Protein AF-0000000067925556 (afdb_homodimer)

pLDDT: mean 86.9, std 12.77, range [37.44, 98.62]

Solvent-accessible surface area (backbone atoms only — not comparable to full-atom values): 37252 Å² total; per-residue (Å²): 135,81,82,74,77,77,74,78,72,74,74,75,78,67,51,72,64,54,45,43,43,53,72,48,48,64,42,74,65,46,30,48,51,49,49,49,51,47,48,50,48,49,49,51,52,47,54,48,46,37,29,65,56,74,40,31,36,64,72,54,87,65,42,57,66,48,34,65,71,40,88,19,36,38,46,26,53,49,74,74,32,47,59,37,25,42,35,31,64,41,57,77,92,52,43,65,35,45,51,50,26,46,50,36,50,52,50,37,54,53,50,66,71,37,75,91,34,71,41,73,67,50,43,50,46,43,53,50,49,30,51,50,50,28,47,48,45,51,34,32,67,45,96,94,34,72,67,39,62,75,86,35,48,8,0,45,42,37,39,49,49,49,35,51,52,19,50,64,56,8,48,60,49,7,53,51,49,26,51,40,38,64,39,88,48,62,68,52,14,50,50,42,45,48,50,36,50,54,54,73,26,44,36,64,66,59,45,34,47,39,33,50,62,50,42,46,75,75,36,57,77,90,66,38,68,55,54,67,58,33,30,34,50,34,47,10,50,51,50,12,39,55,45,11,52,44,45,42,53,11,43,70,69,49,65,64,63,58,59,50,50,41,47,74,72,64,50,49,69,67,52,42,40,66,69,50,46,46,56,52,8,50,61,65,20,40,37,63,48,43,48,50,51,44,50,46,52,41,54,48,63,59,46,45,80,77,67,43,43,25,38,68,47,17,39,48,55,50,18,66,68,62,79,36,49,86,41,47,63,51,48,51,49,52,52,46,49,56,39,31,54,56,32,46,54,48,48,50,50,22,52,50,49,45,53,55,54,55,56,66,76,100,136,82,82,73,76,76,75,78,71,73,75,76,77,66,50,73,64,52,45,43,43,52,69,48,47,64,40,74,66,48,31,49,51,48,49,50,51,45,50,50,48,51,50,50,51,46,53,49,44,37,29,66,56,71,40,30,36,65,67,54,87,61,42,56,67,49,33,66,69,40,89,20,36,38,46,24,54,51,74,74,31,46,58,36,25,42,36,32,64,41,56,76,92,52,41,66,36,43,52,51,25,44,49,37,51,51,50,38,53,54,51,66,70,36,74,92,34,71,42,73,67,50,41,49,48,43,53,50,50,30,50,49,50,28,48,47,46,52,33,32,68,44,96,95,34,71,68,41,61,75,87,35,49,9,0,42,42,37,37,50,47,50,35,51,52,19,50,63,56,8,48,60,49,7,53,53,49,26,52,40,40,64,38,88,48,60,68,51,14,50,52,43,45,50,52,36,50,54,54,72,26,45,37,65,67,60,44,34,45,38,34,49,63,49,40,46,76,74,35,58,76,89,66,37,69,56,54,66,60,33,29,35,48,34,47,10,51,51,49,12,40,57,45,11,53,44,42,41,53,12,43,70,70,50,63,63,63,59,60,51,51,40,46,73,72,66,49,49,69,67,52,42,39,66,68,50,46,47,57,52,8,49,61,64,20,39,37,62,49,43,49,50,51,45,51,47,52,41,55,48,64,59,46,44,79,79,68,44,43,24,38,68,47,16,39,49,53,52,18,63,68,60,79,38,50,85,43,45,64,50,48,52,50,52,53,45,48,55,39,31,54,56,34,47,53,49,48,52,49,22,51,51,49,44,53,55,55,54,56,67,76,100

Organism: Mesorhizobium plurifarium (NCBI:txid69974)

InterPro domains:
  IPR000515 ABC transporter type 1, transmembrane domain MetI-like [PF00528] (170-358)
  IPR000515 ABC transporter type 1, transmembrane domain MetI-like [PS50928] (156-347)
  IPR000515 ABC transporter type 1, transmembrane domain MetI-like [cd06261] (156-347)
  IPR010065 Amino acid ABC transporter, permease protein, 3-TM domain [TIGR01726] (153-249)
  IPR035906 MetI-like superfamily [G3DSA:1.10.3720.10] (145-360)
  IPR035906 MetI-like superfamily [SSF161098] (152-343)
  IPR043429 ABC transporter membrane protein permease protein ArtM/GltK/GlnP/TcyL/YhdX-like [PTHR30614] (109-361)

Radius of gyration: 29.19 Å; Cα contacts (8 Å, |Δi|>4): 882; chains: 2; bounding box: 75×108×86 Å

Foldseek 3Di:
DDPPPPPPPPPPPPDPVVV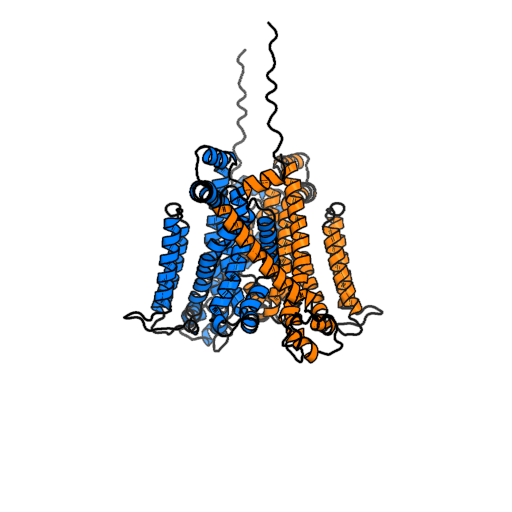CCCVQVVDVVSVVVSVVVVVVVVVVVVVQCCQAPVQQDQDPPPPLVVRVPTPHADNNLCVVQVQCLAWNQQDPVLVVLLVVLLVLLVVLVVVCLDPVQLDPVSNLCSLVVSLVSSCCSRQPPDPPGDGDDCQRGAHASLLSNLLSLLCNLQVVLLQVLLVQLVDPDCVSNVVSVVLLVVLQVDDLLVLLCCQQPVVCVVDDVVPNPDSSVSSSVSSSNSLSSVSNVLLNVLLVVADPVQLVVCVVVPDDPCCSVVPPRNSSSCLSSVLVNLLSSLVSSVCSVSCVVSPGRYNVNSLCVSQVDDSNVVNSVSSVVVVVVVSCVVNVVSNVSSVVSVVVVVVVVD/DDPPPPPPPPPPPPDPVVCCCCVQVVDVVSVVVSVVVVVVVVVVVVVQCCQAPVQQDQDCPPHLVVRVPTPHADNNLCVVQVQCLAWNQQDPVLVVLLVVLLVLLVVLVVVCLDPVQLDPVSNLCSLVVSLVSSCCSRQPPDPPGDGDDCQRGAHASLLSNLLSLLCNLQVVLLQVLLVQLVDPDCVSNVVSVVLLVVLQVDDLLVLLCCQQPVVCVVDDVVPNPDSSVSSSVSSSNSLSSVSNVLLNVLLVVADPVQLVVCVVVPDDPCCSVVPPRNSSSCLSSVLVNLVSSLVSSVCSVSCVVSPGRYNVNSLCVSQVPDSNVVNSVSSVVVVVVVSCVVNVVSNVSSVVSVVVVVVVVD

Nearest PDB structures (foldseek):
  4ymw-assembly1_C  TM=8.449E-01  e=1.022E-08  Caldanaerobacter subterraneus subsp. tengcongensis MB4
  3tuz-assembly2_F  TM=7.119E-01  e=5.806E-05  Escherichia coli K-12
  3tui-assembly2_E  TM=6.980E-01  e=5.093E-04  Escherichia coli K-12
  3dhw-assembly1_B  TM=6.804E-01  e=2.823E-03  Escherichia coli K-12
  4jbw-assembly2_I  TM=5.675E-01  e=6.785E-03  Escherichia coli K-12

Sequence (724 aa):
MTEMEMVVVAPPAPSRLEDLKRRFFATPLQALLSLISLTIMAFIVWKLLDWAVFSAVFTTTGGPEACQAAAGACWSVIAARWRIILFGLYPFEEQWRSALACVSVVVMTVLSCIPAFWTGRRIALIWGAGTGLYYVLMKGGVPGLPYVGEEAWGGLALTLFIFVTTCLIGFPLAICLALLRRSDLPWISRTTGLIIDGVRSLPLISILFTFAVVLPFALPQWLQGDKLYRVILGSALFFSAYQAEIVRGGMQGVPAGQEEAAMALGMSYWQRIGRIVLPQAMRNALPATINQFVISFKETSLVVIVGFFEILASGNAAYGTGEWRFAYVEVYAFIAFIYFIFVFSLSRYGAYLERRMAVGERMTEMEMVVVAPPAPSRLEDLKRRFFATPLQALLSLISLTIMAFIVWKLLDWAVFSAVFTTTGGPEACQAAAGACWSVIAARWRIILFGLYPFEEQWRSALACVSVVVMTVLSCIPAFWTGRRIALIWGAGTGLYYVLMKGGVPGLPYVGEEAWGGLALTLFIFVTTCLIGFPLAICLALLRRSDLPWISRTTGLIIDGVRSLPLISILFTFAVVLPFALPQWLQGDKLYRVILGSALFFSAYQAEIVRGGMQGVPAGQEEAAMALGMSYWQRIGRIVLPQAMRNALPATINQFVISFKETSLVVIVGFFEILASGNAAYGTGEWRFAYVEVYAFIAFIYFIFVFSLSRYGAYLERRMAVGER

Structure (mmCIF, N/CA/C/O backbone):
data_AF-0000000067925556-model_v1
#
loop_
_entity.id
_entity.type
_entity.pdbx_description
1 polymer 'Amino-acid transporter subunit membrane component of ABC superfamily'
#
loop_
_atom_site.group_PDB
_atom_site.id
_atom_site.type_symbol
_atom_site.label_atom_id
_atom_site.label_alt_id
_atom_site.label_comp_id
_atom_site.label_asym_id
_atom_site.label_entity_id
_atom_site.label_seq_id
_atom_site.pdbx_PDB_ins_code
_atom_site.Cartn_x
_atom_site.Cartn_y
_atom_site.Cartn_z
_atom_site.occupancy
_atom_site.B_iso_or_equiv
_atom_site.auth_seq_id
_atom_site.auth_comp_id
_atom_site.auth_asym_id
_atom_site.auth_atom_id
_atom_site.pdbx_PDB_model_num
ATOM 1 N N . MET A 1 1 ? 14.367 72.375 11.906 1 37.47 1 MET A N 1
ATOM 2 C CA . MET A 1 1 ? 15.086 71.125 12.047 1 37.47 1 MET A CA 1
ATOM 3 C C . MET A 1 1 ? 14.367 70 11.297 1 37.47 1 MET A C 1
ATOM 5 O O . MET A 1 1 ? 13.258 69.625 11.664 1 37.47 1 MET A O 1
ATOM 9 N N . THR A 1 2 ? 14.633 69.812 9.961 1 42.84 2 THR A N 1
ATOM 10 C CA . THR A 1 2 ? 14.117 68.938 8.914 1 42.84 2 THR A CA 1
ATOM 11 C C . THR A 1 2 ? 14.43 67.5 9.211 1 42.84 2 THR A C 1
ATOM 13 O O . THR A 1 2 ? 15.594 67.125 9.383 1 42.84 2 THR A O 1
ATOM 16 N N . GLU A 1 3 ? 13.586 66.75 9.836 1 44.44 3 GLU A N 1
ATOM 17 C CA . GLU A 1 3 ? 13.617 65.312 10.016 1 44.44 3 GLU A CA 1
ATOM 18 C C . GLU A 1 3 ? 13.906 64.562 8.695 1 44.44 3 GLU A C 1
ATOM 20 O O . GLU A 1 3 ? 13.07 64.562 7.789 1 44.44 3 GLU A O 1
ATOM 25 N N . MET A 1 4 ? 15.211 64.5 8.211 1 43.56 4 MET A N 1
ATOM 26 C CA . MET A 1 4 ? 15.633 63.656 7.105 1 43.56 4 MET A CA 1
ATOM 27 C C . MET A 1 4 ? 15.188 62.219 7.332 1 43.56 4 MET A C 1
ATOM 29 O O . MET A 1 4 ? 15.641 61.562 8.273 1 43.56 4 MET A O 1
ATOM 33 N N . GLU A 1 5 ? 14.062 61.844 6.891 1 47.81 5 GLU A N 1
ATOM 34 C CA . GLU A 1 5 ? 13.641 60.438 6.77 1 47.81 5 GLU A CA 1
ATOM 35 C C . GLU A 1 5 ? 14.703 59.625 6.07 1 47.81 5 GLU A C 1
ATOM 37 O O . GLU A 1 5 ? 15.008 59.844 4.895 1 47.81 5 GLU A O 1
ATOM 42 N N . MET A 1 6 ? 15.766 59.156 6.75 1 47.03 6 MET A N 1
ATOM 43 C CA . MET A 1 6 ? 16.688 58.188 6.203 1 47.03 6 MET A CA 1
ATOM 44 C C . MET A 1 6 ? 15.914 57.031 5.566 1 47.03 6 MET A C 1
ATOM 46 O O . MET A 1 6 ? 15.305 56.219 6.27 1 47.03 6 MET A O 1
ATOM 50 N N . VAL A 1 7 ? 15.469 57.125 4.348 1 49.22 7 VAL A N 1
ATOM 51 C CA . VAL A 1 7 ? 14.984 56.031 3.543 1 49.22 7 VAL A CA 1
ATOM 52 C C . VAL A 1 7 ? 16.047 54.906 3.496 1 49.22 7 VAL A C 1
ATOM 54 O O . VAL A 1 7 ? 17.109 55.094 2.895 1 49.22 7 VAL A O 1
ATOM 57 N N . VAL A 1 8 ? 16.266 54.125 4.465 1 52.88 8 VAL A N 1
ATOM 58 C CA . VAL A 1 8 ? 17.062 52.875 4.348 1 52.88 8 VAL A CA 1
ATOM 59 C C . VAL A 1 8 ? 16.656 52.125 3.082 1 52.88 8 VAL A C 1
ATOM 61 O O . VAL A 1 8 ? 15.539 51.594 2.996 1 52.88 8 VAL A O 1
ATOM 64 N N . VAL A 1 9 ? 17.141 52.469 1.904 1 46.16 9 VAL A N 1
ATOM 65 C CA . VAL A 1 9 ? 16.969 51.688 0.679 1 46.16 9 VAL A CA 1
ATOM 66 C C . VAL A 1 9 ? 17.453 50.25 0.903 1 46.16 9 VAL A C 1
ATOM 68 O O . VAL A 1 9 ? 18.609 50.031 1.238 1 46.16 9 VAL A O 1
ATOM 71 N N . ALA A 1 10 ? 16.578 49.312 1.178 1 54.91 10 ALA A N 1
ATOM 72 C CA . ALA A 1 10 ? 16.922 47.906 1.207 1 54.91 10 ALA A CA 1
ATOM 73 C C . ALA A 1 10 ? 17.828 47.531 0.037 1 54.91 10 ALA A C 1
ATOM 75 O O . ALA A 1 10 ? 17.609 47.969 -1.095 1 54.91 10 ALA A O 1
ATOM 76 N N . PRO A 1 11 ? 19.156 47.156 0.234 1 54.25 11 PRO A N 1
ATOM 77 C CA . PRO A 1 11 ? 20.016 46.812 -0.9 1 54.25 11 PRO A CA 1
ATOM 78 C C . PRO A 1 11 ? 19.281 46 -1.966 1 54.25 11 PRO A C 1
ATOM 80 O O . PRO A 1 11 ? 18.297 45.312 -1.659 1 54.25 11 PRO A O 1
ATOM 83 N N . PRO A 1 12 ? 19.391 46.281 -3.283 1 51.44 12 PRO A N 1
ATOM 84 C CA . PRO A 1 12 ? 18.703 45.562 -4.359 1 51.44 12 PRO A CA 1
ATOM 85 C C . PRO A 1 12 ? 18.766 44.031 -4.195 1 51.44 12 PRO A C 1
ATOM 87 O O . PRO A 1 12 ? 19.703 43.531 -3.59 1 51.44 12 PRO A O 1
ATOM 90 N N . ALA A 1 13 ? 17.625 43.406 -4.215 1 56.78 13 ALA A N 1
ATOM 91 C CA . ALA A 1 13 ? 17.547 41.938 -4.203 1 56.78 13 ALA A CA 1
ATOM 92 C C . ALA A 1 13 ? 18.688 41.344 -5.016 1 56.78 13 ALA A C 1
ATOM 94 O O . ALA A 1 13 ? 18.922 41.719 -6.16 1 56.78 13 ALA A O 1
ATOM 95 N N . PRO A 1 14 ? 19.734 40.844 -4.441 1 55.31 14 PRO A N 1
ATOM 96 C CA . PRO A 1 14 ? 20.797 40.281 -5.27 1 55.31 14 PRO A CA 1
ATOM 97 C C . PRO A 1 14 ? 20.25 39.5 -6.477 1 55.31 14 PRO A C 1
ATOM 99 O O . PRO A 1 14 ? 19.125 39 -6.445 1 55.31 14 PRO A O 1
ATOM 102 N N . SER A 1 15 ? 20.812 39.75 -7.691 1 52.75 15 SER A N 1
ATOM 103 C CA . SER A 1 15 ? 20.438 39.062 -8.93 1 52.75 15 SER A CA 1
ATOM 104 C C . SER A 1 15 ? 20.359 37.562 -8.719 1 52.75 15 SER A C 1
ATOM 106 O O . SER A 1 15 ? 21.016 37 -7.824 1 52.75 15 SER A O 1
ATOM 108 N N . ARG A 1 16 ? 19.328 36.906 -9.328 1 55.12 16 ARG A N 1
ATOM 109 C CA . ARG A 1 16 ? 19.156 35.469 -9.25 1 55.12 16 ARG A CA 1
ATOM 110 C C . ARG A 1 16 ? 20.5 34.75 -9.266 1 55.12 16 ARG A C 1
ATOM 112 O O . ARG A 1 16 ? 20.703 33.781 -8.539 1 55.12 16 ARG A O 1
ATOM 119 N N . LEU A 1 17 ? 21.375 35.281 -10.227 1 52.88 17 LEU A N 1
ATOM 120 C CA . LEU A 1 17 ? 22.688 34.688 -10.375 1 52.88 17 LEU A CA 1
ATOM 121 C C . LEU A 1 17 ? 23.547 34.938 -9.141 1 52.88 17 LEU A C 1
ATOM 123 O O . LEU A 1 17 ? 24.266 34.031 -8.695 1 52.88 17 LEU A O 1
ATOM 127 N N . GLU A 1 18 ? 23.547 36.125 -8.664 1 55.31 18 GLU A N 1
ATOM 128 C CA . GLU A 1 18 ? 24.328 36.406 -7.465 1 55.31 18 GLU A CA 1
ATOM 129 C C . GLU A 1 18 ? 23.812 35.625 -6.262 1 55.31 18 GLU A C 1
ATOM 131 O O . GLU A 1 18 ? 24.594 35.188 -5.426 1 55.31 18 GLU A O 1
ATOM 136 N N . ASP A 1 19 ? 22.578 35.5 -6.223 1 55.81 19 ASP A N 1
ATOM 137 C CA . ASP A 1 19 ? 21.953 34.688 -5.172 1 55.81 19 ASP A CA 1
ATOM 138 C C . ASP A 1 19 ? 22.328 33.219 -5.328 1 55.81 19 ASP A C 1
ATOM 140 O O . ASP A 1 19 ? 22.562 32.531 -4.34 1 55.81 19 ASP A O 1
ATOM 144 N N . LEU A 1 20 ? 22.297 32.875 -6.609 1 56.53 20 LEU A N 1
ATOM 145 C CA . LEU A 1 20 ? 22.734 31.531 -6.875 1 56.53 20 LEU A CA 1
ATOM 146 C C . LEU A 1 20 ? 24.203 31.344 -6.473 1 56.53 20 LEU A C 1
ATOM 148 O O . LEU A 1 20 ? 24.562 30.312 -5.898 1 56.53 20 LEU A O 1
ATOM 152 N N . LYS A 1 21 ? 25.047 32.281 -6.848 1 57.16 21 LYS A N 1
ATOM 153 C CA . LYS A 1 21 ? 26.469 32.281 -6.5 1 57.16 21 LYS A CA 1
ATOM 154 C C . LYS A 1 21 ? 26.656 32.312 -4.988 1 57.16 21 LYS A C 1
ATOM 156 O O . LYS A 1 21 ? 27.531 31.609 -4.449 1 57.16 21 LYS A O 1
ATOM 161 N N . ARG A 1 22 ? 25.922 33.031 -4.395 1 57.56 22 ARG A N 1
ATOM 162 C CA . ARG A 1 22 ? 26.047 33.156 -2.943 1 57.56 22 ARG A CA 1
ATOM 163 C C . ARG A 1 22 ? 25.562 31.875 -2.254 1 57.56 22 ARG A C 1
ATOM 165 O O . ARG A 1 22 ? 26.125 31.453 -1.238 1 57.56 22 ARG A O 1
ATOM 172 N N . ARG A 1 23 ? 24.547 31.281 -2.869 1 55.81 23 ARG A N 1
ATOM 173 C CA . ARG A 1 23 ? 23.922 30.109 -2.271 1 55.81 23 ARG A CA 1
ATOM 174 C C . ARG A 1 23 ? 24.688 28.844 -2.617 1 55.81 23 ARG A C 1
ATOM 176 O O . ARG A 1 23 ? 24.812 27.938 -1.791 1 55.81 23 ARG A O 1
ATOM 183 N N . PHE A 1 24 ? 25.281 28.875 -3.922 1 55.22 24 PHE A N 1
ATOM 184 C CA . PHE A 1 24 ? 25.859 27.641 -4.445 1 55.22 24 PHE A CA 1
ATOM 185 C C . PHE A 1 24 ? 27.359 27.609 -4.188 1 55.22 24 PHE A C 1
ATOM 187 O O . PHE A 1 24 ? 27.969 26.531 -4.184 1 55.22 24 PHE A O 1
ATOM 194 N N . PHE A 1 25 ? 27.938 28.734 -4.062 1 59.28 25 PHE A N 1
ATOM 195 C CA . PHE A 1 25 ? 29.391 28.859 -4.059 1 59.28 25 PHE A CA 1
ATOM 196 C C . PHE A 1 25 ? 29.844 29.703 -2.867 1 59.28 25 PHE A C 1
ATOM 198 O O . PHE A 1 25 ? 30.797 30.484 -2.982 1 59.28 25 PHE A O 1
ATOM 205 N N . ALA A 1 26 ? 29.031 29.438 -1.799 1 58.41 26 ALA A N 1
ATOM 206 C CA . ALA A 1 26 ? 29.375 30.281 -0.665 1 58.41 26 ALA A CA 1
ATOM 207 C C . ALA A 1 26 ? 30.766 29.969 -0.144 1 58.41 26 ALA A C 1
ATOM 209 O O . ALA A 1 26 ? 31.531 30.875 0.193 1 58.41 26 ALA A O 1
ATOM 210 N N . THR A 1 27 ? 31.078 28.547 -0.054 1 65.94 27 THR A N 1
ATOM 211 C CA . THR A 1 27 ? 32.406 28.109 0.325 1 65.94 27 THR A CA 1
ATOM 212 C C . THR A 1 27 ? 33.031 27.234 -0.761 1 65.94 27 THR A C 1
ATOM 214 O O . THR A 1 27 ? 32.312 26.625 -1.55 1 65.94 27 THR A O 1
ATOM 217 N N . PRO A 1 28 ? 34.281 27.359 -0.93 1 69.12 28 PRO A N 1
ATOM 218 C CA . PRO A 1 28 ? 34.938 26.531 -1.951 1 69.12 28 PRO A CA 1
ATOM 219 C C . PRO A 1 28 ? 34.562 25.047 -1.847 1 69.12 28 PRO A C 1
ATOM 221 O O . PRO A 1 28 ? 34.406 24.375 -2.867 1 69.12 28 PRO A O 1
ATOM 224 N N . LEU A 1 29 ? 34.344 24.578 -0.674 1 69.5 29 LEU A N 1
ATOM 225 C CA . LEU A 1 29 ? 33.969 23.172 -0.5 1 69.5 29 LEU A CA 1
ATOM 226 C C . LEU A 1 29 ? 32.531 22.922 -0.995 1 69.5 29 LEU A C 1
ATOM 228 O O . LEU A 1 29 ? 32.281 21.906 -1.635 1 69.5 29 LEU A O 1
ATOM 232 N N . GLN A 1 30 ? 31.734 23.859 -0.708 1 65.44 30 GLN A N 1
ATOM 233 C CA . GLN A 1 30 ? 30.359 23.719 -1.182 1 65.44 30 GLN A CA 1
ATOM 234 C C . GLN A 1 30 ? 30.297 23.797 -2.703 1 65.44 30 GLN A C 1
ATOM 236 O O . GLN A 1 30 ? 29.531 23.078 -3.34 1 65.44 30 GLN A O 1
ATOM 241 N N . ALA A 1 31 ? 31.141 24.594 -3.16 1 69.5 31 ALA A N 1
ATOM 242 C CA . ALA A 1 31 ? 31.188 24.734 -4.613 1 69.5 31 ALA A CA 1
ATOM 243 C C . ALA A 1 31 ? 31.688 23.453 -5.27 1 69.5 31 ALA A C 1
ATOM 245 O O . ALA A 1 31 ? 31.141 23.016 -6.285 1 69.5 31 ALA A O 1
ATOM 246 N N . LEU A 1 32 ? 32.625 22.875 -4.625 1 75.06 32 LEU A N 1
ATOM 247 C CA . LEU A 1 32 ? 33.156 21.641 -5.164 1 75.06 32 LEU A CA 1
ATOM 248 C C . LEU A 1 32 ? 32.156 20.516 -5.094 1 75.06 32 LEU A C 1
ATOM 250 O O . LEU A 1 32 ? 31.969 19.766 -6.059 1 75.06 32 LEU A O 1
ATOM 254 N N . LEU A 1 33 ? 31.484 20.484 -4.051 1 72.38 33 LEU A N 1
ATOM 255 C CA . LEU A 1 33 ? 30.484 19.422 -3.883 1 72.38 33 LEU A CA 1
ATOM 256 C C . LEU A 1 33 ? 29.312 19.641 -4.832 1 72.38 33 LEU A C 1
ATOM 258 O O . LEU A 1 33 ? 28.766 18.672 -5.375 1 72.38 33 LEU A O 1
ATOM 262 N N . SER A 1 34 ? 29.031 20.844 -5.004 1 70.5 34 SER A N 1
ATOM 263 C CA . SER A 1 34 ? 27.969 21.156 -5.953 1 70.5 34 SER A CA 1
ATOM 264 C C . SER A 1 34 ? 28.375 20.797 -7.379 1 70.5 34 SER A C 1
ATOM 266 O O . SER A 1 34 ? 27.578 20.25 -8.141 1 70.5 34 SER A O 1
ATOM 268 N N . LEU A 1 35 ? 29.594 21.078 -7.59 1 76.69 35 LEU A N 1
ATOM 269 C CA . LEU A 1 35 ? 30.078 20.781 -8.93 1 76.69 35 LEU A CA 1
ATOM 270 C C . LEU A 1 35 ? 30.172 19.281 -9.164 1 76.69 35 LEU A C 1
ATOM 272 O O . LEU A 1 35 ? 29.812 18.797 -10.234 1 76.69 35 LEU A O 1
ATOM 276 N N . ILE A 1 36 ? 30.562 18.594 -8.188 1 80.12 36 ILE A N 1
ATOM 277 C CA . ILE A 1 36 ? 30.656 17.141 -8.289 1 80.12 36 ILE A CA 1
ATOM 278 C C . ILE A 1 36 ? 29.266 16.531 -8.453 1 80.12 36 ILE A C 1
ATOM 280 O O . ILE A 1 36 ? 29.047 15.672 -9.312 1 80.12 36 ILE A O 1
ATOM 284 N N . SER A 1 37 ? 28.406 17.016 -7.668 1 76.5 37 SER A N 1
ATOM 285 C CA . SER A 1 37 ? 27.047 16.5 -7.746 1 76.5 37 SER A CA 1
ATOM 286 C C . SER A 1 37 ? 26.406 16.812 -9.102 1 76.5 37 SER A C 1
ATOM 288 O O . SER A 1 37 ? 25.719 15.969 -9.672 1 76.5 37 SER A O 1
ATOM 290 N N . LEU A 1 38 ? 26.719 17.875 -9.531 1 77.69 38 LEU A N 1
ATOM 291 C CA . LEU A 1 38 ? 26.188 18.266 -10.828 1 77.69 38 LEU A CA 1
ATOM 292 C C . LEU A 1 38 ? 26.781 17.422 -11.945 1 77.69 38 LEU A C 1
ATOM 294 O O . LEU A 1 38 ? 26.094 17.047 -12.883 1 77.69 38 LEU A O 1
ATOM 298 N N . THR A 1 39 ? 28.016 17.203 -11.789 1 82.88 39 THR A N 1
ATOM 299 C CA . THR A 1 39 ? 28.688 16.406 -12.812 1 82.88 39 THR A CA 1
ATOM 300 C C . THR A 1 39 ? 28.156 14.977 -12.805 1 82.88 39 THR A C 1
ATOM 302 O O . THR A 1 39 ? 27.922 14.391 -13.867 1 82.88 39 THR A O 1
ATOM 305 N N . ILE A 1 40 ? 27.938 14.461 -11.695 1 81.56 40 ILE A N 1
ATOM 306 C CA . ILE A 1 40 ? 27.438 13.094 -11.578 1 81.56 40 ILE A CA 1
ATOM 307 C C . ILE A 1 40 ? 26 13.031 -12.125 1 81.56 40 ILE A C 1
ATOM 309 O O . ILE A 1 40 ? 25.656 12.117 -12.875 1 81.56 40 ILE A O 1
ATOM 313 N N . MET A 1 41 ? 25.312 13.953 -11.781 1 79.75 41 MET A N 1
ATOM 314 C CA . MET A 1 41 ? 23.938 13.992 -12.258 1 79.75 41 MET A CA 1
ATOM 315 C C . MET A 1 41 ? 23.875 14.133 -13.773 1 79.75 41 MET A C 1
ATOM 317 O O . MET A 1 41 ? 23.094 13.453 -14.445 1 79.75 41 MET A O 1
ATOM 321 N N . ALA A 1 42 ? 24.688 15.016 -14.219 1 82.75 42 ALA A N 1
ATOM 322 C CA . ALA A 1 42 ? 24.734 15.211 -15.664 1 82.75 42 ALA A CA 1
ATOM 323 C C . ALA A 1 42 ? 25.172 13.938 -16.375 1 82.75 42 ALA A C 1
ATOM 325 O O . ALA A 1 42 ? 24.656 13.594 -17.438 1 82.75 42 ALA A O 1
ATOM 326 N N . PHE A 1 43 ? 26.062 13.289 -15.758 1 86.5 43 PHE A N 1
ATOM 327 C CA . PHE A 1 43 ? 26.547 12.039 -16.328 1 86.5 43 PHE A CA 1
ATOM 328 C C . PHE A 1 43 ? 25.438 10.992 -16.359 1 86.5 43 PHE A C 1
ATOM 330 O O . PHE A 1 43 ? 25.25 10.312 -17.359 1 86.5 43 PHE A O 1
ATOM 337 N N . ILE A 1 44 ? 24.719 10.906 -15.359 1 82.81 44 ILE A N 1
ATOM 338 C CA . ILE A 1 44 ? 23.656 9.93 -15.266 1 82.81 44 ILE A CA 1
ATOM 339 C C . ILE A 1 44 ? 22.547 10.273 -16.266 1 82.81 44 ILE A C 1
ATOM 341 O O . ILE A 1 44 ? 22.047 9.398 -16.969 1 82.81 44 ILE A O 1
ATOM 345 N N . VAL A 1 45 ? 22.219 11.469 -16.312 1 83.25 45 VAL A N 1
ATOM 346 C CA . VAL A 1 45 ? 21.172 11.914 -17.219 1 83.25 45 VAL A CA 1
ATOM 347 C C . VAL A 1 45 ? 21.609 11.648 -18.672 1 83.25 45 VAL A C 1
ATOM 349 O O . VAL A 1 45 ? 20.797 11.188 -19.484 1 83.25 45 VAL A O 1
ATOM 352 N N . TRP A 1 46 ? 22.812 11.883 -18.859 1 85.88 46 TRP A N 1
ATOM 353 C CA . TRP A 1 46 ? 23.312 11.648 -20.219 1 85.88 46 TRP A CA 1
ATOM 354 C C . TRP A 1 46 ? 23.266 10.172 -20.562 1 85.88 46 TRP A C 1
ATOM 356 O O . TRP A 1 46 ? 22.844 9.797 -21.656 1 85.88 46 TRP A O 1
ATOM 366 N N . LYS A 1 47 ? 23.703 9.406 -19.703 1 87.19 47 LYS A N 1
ATOM 367 C CA . LYS A 1 47 ? 23.703 7.969 -19.953 1 87.19 47 LYS A CA 1
ATOM 368 C C . LYS A 1 47 ? 22.281 7.449 -20.172 1 87.19 47 LYS A C 1
ATOM 370 O O . LYS A 1 47 ? 22.047 6.598 -21.031 1 87.19 47 LYS A O 1
ATOM 375 N N . LEU A 1 48 ? 21.422 7.965 -19.438 1 86.25 48 LEU A N 1
ATOM 376 C CA . LEU A 1 48 ? 20.031 7.543 -19.562 1 86.25 48 LEU A CA 1
ATOM 377 C C . LEU A 1 48 ? 19.438 8.023 -20.875 1 86.25 48 LEU A C 1
ATOM 379 O O . LEU A 1 48 ? 18.734 7.277 -21.547 1 86.25 48 LEU A O 1
ATOM 383 N N . LEU A 1 49 ? 19.734 9.227 -21.203 1 88.5 49 LEU A N 1
ATOM 384 C CA . LEU A 1 49 ? 19.203 9.781 -22.438 1 88.5 49 LEU A CA 1
ATOM 385 C C . LEU A 1 49 ? 19.828 9.086 -23.656 1 88.5 49 LEU A C 1
ATOM 387 O O . LEU A 1 49 ? 19.141 8.836 -24.641 1 88.5 49 LEU A O 1
ATOM 391 N N . ASP A 1 50 ? 21.031 8.805 -23.547 1 89.75 50 ASP A N 1
ATOM 392 C CA . ASP A 1 50 ? 21.688 8.078 -24.625 1 89.75 50 ASP A CA 1
ATOM 393 C C . ASP A 1 50 ? 21.094 6.688 -24.812 1 89.75 50 ASP A C 1
ATOM 395 O O . ASP A 1 50 ? 20.781 6.277 -25.938 1 89.75 50 ASP A O 1
ATOM 399 N N . TRP A 1 51 ? 20.859 6.016 -23.781 1 88.88 51 TRP A N 1
ATOM 400 C CA . TRP A 1 51 ? 20.297 4.672 -23.828 1 88.88 51 TRP A CA 1
ATOM 401 C C . TRP A 1 51 ? 18.844 4.719 -24.281 1 88.88 51 TRP A C 1
ATOM 403 O O . TRP A 1 51 ? 18.422 3.951 -25.156 1 88.88 51 TRP A O 1
ATOM 413 N N . ALA A 1 52 ? 18.109 5.648 -23.734 1 90.25 52 ALA A N 1
ATOM 414 C CA . ALA A 1 52 ? 16.656 5.641 -23.906 1 90.25 52 ALA A CA 1
ATOM 415 C C . ALA A 1 52 ? 16.25 6.312 -25.219 1 90.25 52 ALA A C 1
ATOM 417 O O . ALA A 1 52 ? 15.211 6.004 -25.797 1 90.25 52 ALA A O 1
ATOM 418 N N . VAL A 1 53 ? 17.125 7.223 -25.781 1 90.69 53 VAL A N 1
ATOM 419 C CA . VAL A 1 53 ? 16.641 8.023 -26.906 1 90.69 53 VAL A CA 1
ATOM 420 C C . VAL A 1 53 ? 17.656 7.98 -28.031 1 90.69 53 VAL A C 1
ATOM 422 O O . VAL A 1 53 ? 17.344 7.52 -29.141 1 90.69 53 VAL A O 1
ATOM 425 N N . PHE A 1 54 ? 18.906 8.266 -27.766 1 89.88 54 PHE A N 1
ATOM 426 C CA . PHE A 1 54 ? 19.859 8.523 -28.828 1 89.88 54 PHE A CA 1
ATOM 427 C C . PHE A 1 54 ? 20.344 7.215 -29.438 1 89.88 54 PHE A C 1
ATOM 429 O O . PHE A 1 54 ? 20.5 7.109 -30.656 1 89.88 54 PHE A O 1
ATOM 436 N N . SER A 1 55 ? 20.562 6.25 -28.688 1 90.25 55 SER A N 1
ATOM 437 C CA . SER A 1 55 ? 21.047 4.977 -29.203 1 90.25 55 SER A CA 1
ATOM 438 C C . SER A 1 55 ? 19.938 3.932 -29.25 1 90.25 55 SER A C 1
ATOM 440 O O . SER A 1 55 ? 20.219 2.736 -29.391 1 90.25 55 SER A O 1
ATOM 442 N N . ALA A 1 56 ? 18.781 4.422 -29.016 1 90.81 56 ALA A N 1
ATOM 443 C CA . ALA A 1 56 ? 17.656 3.486 -28.938 1 90.81 56 ALA A CA 1
ATOM 444 C C . ALA A 1 56 ? 17.156 3.111 -30.328 1 90.81 56 ALA A C 1
ATOM 446 O O . ALA A 1 56 ? 17.438 3.809 -31.312 1 90.81 56 ALA A O 1
ATOM 447 N N . VAL A 1 57 ? 16.547 1.998 -30.422 1 89.5 57 VAL A N 1
ATOM 448 C CA . VAL A 1 57 ? 15.914 1.518 -31.641 1 89.5 57 VAL A CA 1
ATOM 449 C C . VAL A 1 57 ? 14.398 1.555 -31.5 1 89.5 57 VAL A C 1
ATOM 451 O O . VAL A 1 57 ? 13.828 0.867 -30.656 1 89.5 57 VAL A O 1
ATOM 454 N N . PHE A 1 58 ? 13.703 2.273 -32.281 1 87.69 58 PHE A N 1
ATOM 455 C CA . PHE A 1 58 ? 12.258 2.463 -32.156 1 87.69 58 PHE A CA 1
ATOM 456 C C . PHE A 1 58 ? 11.508 1.649 -33.219 1 87.69 58 PHE A C 1
ATOM 458 O O . PHE A 1 58 ? 10.336 1.315 -33.031 1 87.69 58 PHE A O 1
ATOM 465 N N . THR A 1 59 ? 12.031 1.429 -34.406 1 77.56 59 THR A N 1
ATOM 466 C CA . THR A 1 59 ? 11.305 0.719 -35.469 1 77.56 59 THR A CA 1
ATOM 467 C C . THR A 1 59 ? 12.117 -0.466 -35.969 1 77.56 59 THR A C 1
ATOM 469 O O . THR A 1 59 ? 13.352 -0.419 -36 1 77.56 59 THR A O 1
ATOM 472 N N . THR A 1 60 ? 11.672 -1.759 -35.844 1 63.81 60 THR A N 1
ATOM 473 C CA . THR A 1 60 ? 12.383 -2.994 -36.156 1 63.81 60 THR A CA 1
ATOM 474 C C . THR A 1 60 ? 12.484 -3.186 -37.688 1 63.81 60 THR A C 1
ATOM 476 O O . THR A 1 60 ? 11.609 -3.801 -38.281 1 63.81 60 THR A O 1
ATOM 479 N N . THR A 1 61 ? 12.914 -2.406 -38.469 1 65.19 61 THR A N 1
ATOM 480 C CA . THR A 1 61 ? 13.047 -3.039 -39.781 1 65.19 61 THR A CA 1
ATOM 481 C C . THR A 1 61 ? 13.836 -4.336 -39.688 1 65.19 61 THR A C 1
ATOM 483 O O . THR A 1 61 ? 13.539 -5.309 -40.375 1 65.19 61 THR A O 1
ATOM 486 N N . GLY A 1 62 ? 14.656 -4.52 -38.719 1 66.38 62 GLY A N 1
ATOM 487 C CA . GLY A 1 62 ? 15.508 -5.695 -38.656 1 66.38 62 GLY A CA 1
ATOM 488 C C . GLY A 1 62 ? 15.055 -6.699 -37.625 1 66.38 62 GLY A C 1
ATOM 489 O O . GLY A 1 62 ? 15.633 -7.781 -37.5 1 66.38 62 GLY A O 1
ATOM 490 N N . GLY A 1 63 ? 13.93 -6.57 -36.938 1 76 63 GLY A N 1
ATOM 491 C CA . GLY A 1 63 ? 13.406 -7.551 -36 1 76 63 GLY A CA 1
ATOM 492 C C . GLY A 1 63 ? 14.07 -7.496 -34.625 1 76 63 GLY A C 1
ATOM 493 O O . GLY A 1 63 ? 14.867 -6.59 -34.375 1 76 63 GLY A O 1
ATOM 494 N N . PRO A 1 64 ? 13.742 -8.469 -33.719 1 82 64 PRO A N 1
ATOM 495 C CA . PRO A 1 64 ? 14.273 -8.523 -32.344 1 82 64 PRO A CA 1
ATOM 496 C C . PRO A 1 64 ? 15.789 -8.672 -32.312 1 82 64 PRO A C 1
ATOM 498 O O . PRO A 1 64 ? 16.453 -8.109 -31.438 1 82 64 PRO A O 1
ATOM 501 N N . GLU A 1 65 ? 16.344 -9.32 -33.281 1 82.94 65 GLU A N 1
ATOM 502 C CA . GLU A 1 65 ? 17.797 -9.539 -33.312 1 82.94 65 GLU A CA 1
ATOM 503 C C . GLU A 1 65 ? 18.547 -8.242 -33.594 1 82.94 65 GLU A C 1
ATOM 505 O O . GLU A 1 65 ? 19.562 -7.969 -32.938 1 82.94 65 GLU A O 1
ATOM 510 N N . ALA A 1 66 ? 18.031 -7.516 -34.5 1 81.88 66 ALA A N 1
ATOM 511 C CA . ALA A 1 66 ? 18.656 -6.234 -34.812 1 81.88 66 ALA A CA 1
ATOM 512 C C . ALA A 1 66 ? 18.547 -5.262 -33.656 1 81.88 66 ALA A C 1
ATOM 514 O O . ALA A 1 66 ? 19.469 -4.484 -33.406 1 81.88 66 ALA A O 1
ATOM 515 N N . CYS A 1 67 ? 17.5 -5.34 -32.969 1 84.25 67 CYS A N 1
ATOM 516 C CA . CYS A 1 67 ? 17.297 -4.465 -31.828 1 84.25 67 CYS A CA 1
ATOM 517 C C . CYS A 1 67 ? 18.234 -4.828 -30.688 1 84.25 67 CYS A C 1
ATOM 519 O O . CYS A 1 67 ? 18.75 -3.947 -30 1 84.25 67 CYS A O 1
ATOM 521 N N . GLN A 1 68 ? 18.438 -6.113 -30.578 1 82.38 68 GLN A N 1
ATOM 522 C CA . GLN A 1 68 ? 19.312 -6.586 -29.516 1 82.38 68 GLN A CA 1
ATOM 523 C C . GLN A 1 68 ? 20.75 -6.148 -29.734 1 82.38 68 GLN A C 1
ATOM 525 O O . GLN A 1 68 ? 21.5 -5.926 -28.781 1 82.38 68 GLN A O 1
ATOM 530 N N . ALA A 1 69 ? 21.047 -5.922 -30.969 1 81.5 69 ALA A N 1
ATOM 531 C CA . ALA A 1 69 ? 22.422 -5.559 -31.328 1 81.5 69 ALA A CA 1
ATOM 532 C C . ALA A 1 69 ? 22.656 -4.066 -31.125 1 81.5 69 ALA A C 1
ATOM 534 O O . ALA A 1 69 ? 23.812 -3.611 -31.109 1 81.5 69 ALA A O 1
ATOM 535 N N . ALA A 1 70 ? 21.625 -3.398 -30.859 1 80.62 70 ALA A N 1
ATOM 536 C CA . ALA A 1 70 ? 21.75 -1.954 -30.688 1 80.62 70 ALA A CA 1
ATOM 537 C C . ALA A 1 70 ? 22.328 -1.615 -29.312 1 80.62 70 ALA A C 1
ATOM 539 O O . ALA A 1 70 ? 22.203 -2.402 -28.375 1 80.62 70 ALA A O 1
ATOM 540 N N . ALA A 1 71 ? 22.953 -0.525 -29.188 1 80.75 71 ALA A N 1
ATOM 541 C CA . ALA A 1 71 ? 23.625 -0.101 -27.953 1 80.75 71 ALA A CA 1
ATOM 542 C C . ALA A 1 71 ? 22.625 0.501 -26.969 1 80.75 71 ALA A C 1
ATOM 544 O O . ALA A 1 71 ? 22.875 0.506 -25.766 1 80.75 71 ALA A O 1
ATOM 545 N N . GLY A 1 72 ? 21.469 0.807 -27.516 1 87.81 72 GLY A N 1
ATOM 546 C CA . GLY A 1 72 ? 20.484 1.473 -26.656 1 87.81 72 GLY A CA 1
ATOM 547 C C . GLY A 1 72 ? 19.25 0.643 -26.406 1 87.81 72 GLY A C 1
ATOM 548 O O . GLY A 1 72 ? 19.281 -0.584 -26.516 1 87.81 72 GLY A O 1
ATOM 549 N N . ALA A 1 73 ? 18.281 1.345 -25.969 1 90.62 73 ALA A N 1
ATOM 550 C CA . ALA A 1 73 ? 17.031 0.674 -25.641 1 90.62 73 ALA A CA 1
ATOM 551 C C . ALA A 1 73 ? 16.344 0.141 -26.906 1 90.62 73 ALA A C 1
ATOM 553 O O . ALA A 1 73 ? 16.406 0.764 -27.969 1 90.62 73 ALA A O 1
ATOM 554 N N . CYS A 1 74 ? 15.742 -0.984 -26.766 1 89.88 74 CYS A N 1
ATOM 555 C CA . CYS A 1 74 ? 14.977 -1.58 -27.844 1 89.88 74 CYS A CA 1
ATOM 556 C C . CYS A 1 74 ? 13.492 -1.258 -27.703 1 89.88 74 CYS A C 1
ATOM 558 O O . CYS A 1 74 ? 12.695 -2.127 -27.344 1 89.88 74 CYS A O 1
ATOM 560 N N . TRP A 1 75 ? 13.109 -0.1 -28.125 1 92.06 75 TRP A N 1
ATOM 561 C CA . TRP A 1 75 ? 11.719 0.325 -28 1 92.06 75 TRP A CA 1
ATOM 562 C C . TRP A 1 75 ? 10.852 -0.373 -29.047 1 92.06 75 TRP A C 1
ATOM 564 O O . TRP A 1 75 ? 9.617 -0.322 -28.969 1 92.06 75 TRP A O 1
ATOM 574 N N . SER A 1 76 ? 11.43 -1.075 -29.938 1 90.56 76 SER A N 1
ATOM 575 C CA . SER A 1 76 ? 10.688 -1.814 -30.953 1 90.56 76 SER A CA 1
ATOM 576 C C . SER A 1 76 ? 9.789 -2.871 -30.328 1 90.56 76 SER A C 1
ATOM 578 O O . SER A 1 76 ? 8.766 -3.246 -30.891 1 90.56 76 SER A O 1
ATOM 580 N N . VAL A 1 77 ? 10.18 -3.262 -29.125 1 91.06 77 VAL A N 1
ATOM 581 C CA . VAL A 1 77 ? 9.367 -4.242 -28.422 1 91.06 77 VAL A CA 1
ATOM 582 C C . VAL A 1 77 ? 7.984 -3.66 -28.141 1 91.06 77 VAL A C 1
ATOM 584 O O . VAL A 1 77 ? 6.98 -4.371 -28.203 1 91.06 77 VAL A O 1
ATOM 587 N N . ILE A 1 78 ? 7.953 -2.395 -27.828 1 92.25 78 ILE A N 1
ATOM 588 C CA . ILE A 1 78 ? 6.68 -1.756 -27.516 1 92.25 78 ILE A CA 1
ATOM 589 C C . ILE A 1 78 ? 5.828 -1.666 -28.781 1 92.25 78 ILE A C 1
ATOM 591 O O . ILE A 1 78 ? 4.621 -1.9 -28.75 1 92.25 78 ILE A O 1
ATOM 595 N N . ALA A 1 79 ? 6.43 -1.386 -29.891 1 90.19 79 ALA A N 1
ATOM 596 C CA . ALA A 1 79 ? 5.707 -1.341 -31.156 1 90.19 79 ALA A CA 1
ATOM 597 C C . ALA A 1 79 ? 5.148 -2.715 -31.516 1 90.19 79 ALA A C 1
ATOM 599 O O . ALA A 1 79 ? 4.051 -2.822 -32.062 1 90.19 79 ALA A O 1
ATOM 600 N N . ALA A 1 80 ? 5.863 -3.695 -31.156 1 89.19 80 ALA A N 1
ATOM 601 C CA . ALA A 1 80 ? 5.488 -5.059 -31.531 1 89.19 80 ALA A CA 1
ATOM 602 C C . ALA A 1 80 ? 4.484 -5.641 -30.547 1 89.19 80 ALA A C 1
ATOM 604 O O . ALA A 1 80 ? 3.641 -6.461 -30.922 1 89.19 80 ALA A O 1
ATOM 605 N N . ARG A 1 81 ? 4.594 -5.172 -29.266 1 92 81 ARG A N 1
ATOM 606 C CA . ARG A 1 81 ? 3.883 -5.93 -28.234 1 92 81 ARG A CA 1
ATOM 607 C C . ARG A 1 81 ? 2.906 -5.035 -27.484 1 92 81 ARG A C 1
ATOM 609 O O . ARG A 1 81 ? 2.328 -5.453 -26.469 1 92 81 ARG A O 1
ATOM 616 N N . TRP A 1 82 ? 2.627 -3.814 -27.859 1 92.44 82 TRP A N 1
ATOM 617 C CA . TRP A 1 82 ? 1.791 -2.879 -27.125 1 92.44 82 TRP A CA 1
ATOM 618 C C . TRP A 1 82 ? 0.374 -3.42 -26.969 1 92.44 82 TRP A C 1
ATOM 620 O O . TRP A 1 82 ? -0.302 -3.129 -25.969 1 92.44 82 TRP A O 1
ATOM 630 N N . ARG A 1 83 ? -0.075 -4.258 -27.844 1 94.12 83 ARG A N 1
ATOM 631 C CA . ARG A 1 83 ? -1.448 -4.75 -27.797 1 94.12 83 ARG A CA 1
ATOM 632 C C . ARG A 1 83 ? -1.645 -5.738 -26.656 1 94.12 83 ARG A C 1
ATOM 634 O O . ARG A 1 83 ? -2.65 -5.68 -25.938 1 94.12 83 ARG A O 1
ATOM 641 N N . ILE A 1 84 ? -0.707 -6.645 -26.516 1 92.5 84 ILE A N 1
ATOM 642 C CA . ILE A 1 84 ? -0.83 -7.605 -25.422 1 92.5 84 ILE A CA 1
ATOM 643 C C . ILE A 1 84 ? -0.666 -6.887 -24.078 1 92.5 84 ILE A C 1
ATOM 645 O O . ILE A 1 84 ? -1.302 -7.254 -23.094 1 92.5 84 ILE A O 1
ATOM 649 N N . ILE A 1 85 ? 0.139 -5.84 -24.016 1 94.12 85 ILE A N 1
ATOM 650 C CA . ILE A 1 85 ? 0.364 -5.094 -22.781 1 94.12 85 ILE A CA 1
ATOM 651 C C . ILE A 1 85 ? -0.913 -4.355 -22.391 1 94.12 85 ILE A C 1
ATOM 653 O O . ILE A 1 85 ? -1.346 -4.43 -21.234 1 94.12 85 ILE A O 1
ATOM 657 N N . LEU A 1 86 ? -1.602 -3.779 -23.312 1 95.81 86 LEU A N 1
ATOM 658 C CA . LEU A 1 86 ? -2.734 -2.91 -23.016 1 95.81 86 LEU A CA 1
ATOM 659 C C . LEU A 1 86 ? -4.027 -3.713 -22.938 1 95.81 86 LEU A C 1
ATOM 661 O O . LEU A 1 86 ? -4.902 -3.418 -22.109 1 95.81 86 LEU A O 1
ATOM 665 N N . PHE A 1 87 ? -4.082 -4.824 -23.797 1 95.5 87 PHE A N 1
ATOM 666 C CA . PHE A 1 87 ? -5.395 -5.445 -23.938 1 95.5 87 PHE A CA 1
ATOM 667 C C . PHE A 1 87 ? -5.348 -6.914 -23.516 1 95.5 87 PHE A C 1
ATOM 669 O O . PHE A 1 87 ? -6.383 -7.578 -23.438 1 95.5 87 PHE A O 1
ATOM 676 N N . GLY A 1 88 ? -4.195 -7.383 -23.25 1 93 88 GLY A N 1
ATOM 677 C CA . GLY A 1 88 ? -4.055 -8.758 -22.812 1 93 88 GLY A CA 1
ATOM 678 C C . GLY A 1 88 ? -4.582 -9.773 -23.812 1 93 88 GLY A C 1
ATOM 679 O O . GLY A 1 88 ? -4.207 -9.734 -24.984 1 93 88 GLY A O 1
ATOM 680 N N . LEU A 1 89 ? -5.562 -10.555 -23.344 1 91.69 89 LEU A N 1
ATOM 681 C CA . LEU A 1 89 ? -6.051 -11.68 -24.141 1 91.69 89 LEU A CA 1
ATOM 682 C C . LEU A 1 89 ? -7.355 -11.312 -24.859 1 91.69 89 LEU A C 1
ATOM 684 O O . LEU A 1 89 ? -8.031 -12.188 -25.406 1 91.69 89 LEU A O 1
ATOM 688 N N . TYR A 1 90 ? -7.734 -10.094 -24.828 1 95.69 90 TYR A N 1
ATOM 689 C CA . TYR A 1 90 ? -8.953 -9.648 -25.5 1 95.69 90 TYR A CA 1
ATOM 690 C C . TYR A 1 90 ? -8.875 -9.914 -27 1 95.69 90 TYR A C 1
ATOM 692 O O . TYR A 1 90 ? -7.832 -9.711 -27.625 1 95.69 90 TYR A O 1
ATOM 700 N N . PRO A 1 91 ? -9.938 -10.367 -27.547 1 95.81 91 PRO A N 1
ATOM 701 C CA . PRO A 1 91 ? -9.891 -10.727 -28.969 1 95.81 91 PRO A CA 1
ATOM 702 C C . PRO A 1 91 ? -9.406 -9.578 -29.844 1 95.81 91 PRO A C 1
ATOM 704 O O . PRO A 1 91 ? -9.859 -8.438 -29.688 1 95.81 91 PRO A O 1
ATOM 707 N N . PHE A 1 92 ? -8.625 -9.914 -30.828 1 94.69 92 PHE A N 1
ATOM 708 C CA . PHE A 1 92 ? -7.902 -8.953 -31.641 1 94.69 92 PHE A CA 1
ATOM 709 C C . PHE A 1 92 ? -8.867 -8.039 -32.375 1 94.69 92 PHE A C 1
ATOM 711 O O . PHE A 1 92 ? -8.719 -6.816 -32.375 1 94.69 92 PHE A O 1
ATOM 718 N N . GLU A 1 93 ? -9.836 -8.602 -32.938 1 94.19 93 GLU A N 1
ATOM 719 C CA . GLU A 1 93 ? -10.766 -7.855 -33.781 1 94.19 93 GLU A CA 1
ATOM 720 C C . GLU A 1 93 ? -11.633 -6.918 -32.938 1 94.19 93 GLU A C 1
ATOM 722 O O . GLU A 1 93 ? -12.188 -5.949 -33.469 1 94.19 93 GLU A O 1
ATOM 727 N N . GLU A 1 94 ? -11.664 -7.184 -31.641 1 95.62 94 GLU A N 1
ATOM 728 C CA . GLU A 1 94 ? -12.555 -6.414 -30.766 1 95.62 94 GLU A CA 1
ATOM 729 C C . GLU A 1 94 ? -11.766 -5.453 -29.891 1 95.62 94 GLU A C 1
ATOM 731 O O . GLU A 1 94 ? -12.336 -4.801 -29.016 1 95.62 94 GLU A O 1
ATOM 736 N N . GLN A 1 95 ? -10.547 -5.301 -30.078 1 96.31 95 GLN A N 1
ATOM 737 C CA . GLN A 1 95 ? -9.688 -4.531 -29.172 1 96.31 95 GLN A CA 1
ATOM 738 C C . GLN A 1 95 ? -10.031 -3.047 -29.219 1 96.31 95 GLN A C 1
ATOM 740 O O . GLN A 1 95 ? -9.703 -2.301 -28.297 1 96.31 95 GLN A O 1
ATOM 745 N N . TRP A 1 96 ? -10.703 -2.637 -30.281 1 95.62 96 TRP A N 1
ATOM 746 C CA . TRP A 1 96 ? -11.141 -1.245 -30.328 1 95.62 96 TRP A CA 1
ATOM 747 C C . TRP A 1 96 ? -12.117 -0.939 -29.203 1 95.62 96 TRP A C 1
ATOM 749 O O . TRP A 1 96 ? -12.117 0.167 -28.656 1 95.62 96 TRP A O 1
ATOM 759 N N . ARG A 1 97 ? -12.938 -1.909 -28.812 1 96.12 97 ARG A N 1
ATOM 760 C CA . ARG A 1 97 ? -13.859 -1.729 -27.688 1 96.12 97 ARG A CA 1
ATOM 761 C C . ARG A 1 97 ? -13.109 -1.579 -26.375 1 96.12 97 ARG A C 1
ATOM 763 O O . ARG A 1 97 ? -13.484 -0.764 -25.531 1 96.12 97 ARG A O 1
ATOM 770 N N . SER A 1 98 ? -12.102 -2.383 -26.234 1 96.31 98 SER A N 1
ATOM 771 C CA . SER A 1 98 ? -11.281 -2.291 -25.031 1 96.31 98 SER A CA 1
ATOM 772 C C . SER A 1 98 ? -10.594 -0.934 -24.938 1 96.31 98 SER A C 1
ATOM 774 O O . SER A 1 98 ? -10.531 -0.342 -23.859 1 96.31 98 SER A O 1
ATOM 776 N N . ALA A 1 99 ? -10.141 -0.409 -26.047 1 97.25 99 ALA A N 1
ATOM 777 C CA . ALA A 1 99 ? -9.523 0.914 -26.094 1 97.25 99 ALA A CA 1
ATOM 778 C C . ALA A 1 99 ? -10.523 1.994 -25.672 1 97.25 99 ALA A C 1
ATOM 780 O O . ALA A 1 99 ? -10.203 2.867 -24.875 1 97.25 99 ALA A O 1
ATOM 781 N N . LEU A 1 100 ? -11.664 1.897 -26.203 1 96.88 100 LEU A N 1
ATOM 782 C CA . LEU A 1 100 ? -12.703 2.869 -25.875 1 96.88 100 LEU A CA 1
ATOM 783 C C . LEU A 1 100 ? -13.109 2.771 -24.406 1 96.88 100 LEU A C 1
ATOM 785 O O . LEU A 1 100 ? -13.438 3.781 -23.781 1 96.88 100 LEU A O 1
ATOM 789 N N . ALA A 1 101 ? -13.133 1.559 -23.938 1 97 101 ALA A N 1
ATOM 790 C CA . ALA A 1 101 ? -13.438 1.364 -22.516 1 97 101 ALA A CA 1
ATOM 791 C C . ALA A 1 101 ? -12.398 2.057 -21.641 1 97 101 ALA A C 1
ATOM 793 O O . ALA A 1 101 ? -12.75 2.713 -20.656 1 97 101 ALA A O 1
ATOM 794 N N . CYS A 1 102 ? -11.172 1.941 -21.969 1 96.81 102 CYS A N 1
ATOM 795 C CA . CYS A 1 102 ? -10.117 2.623 -21.234 1 96.81 102 CYS A CA 1
ATOM 796 C C . CYS A 1 102 ? -10.305 4.133 -21.281 1 96.81 102 CYS A C 1
ATOM 798 O O . CYS A 1 102 ? -10.156 4.816 -20.266 1 96.81 102 CYS A O 1
ATOM 800 N N . VAL A 1 103 ? -10.672 4.633 -22.453 1 96.75 103 VAL A N 1
ATOM 801 C CA . VAL A 1 103 ? -10.898 6.062 -22.625 1 96.75 103 VAL A CA 1
ATOM 802 C C . VAL A 1 103 ? -12.07 6.504 -21.75 1 96.75 103 VAL A C 1
ATOM 804 O O . VAL A 1 103 ? -12.039 7.59 -21.156 1 96.75 103 VAL A O 1
ATOM 807 N N . SER A 1 104 ? -13.055 5.699 -21.688 1 96.56 104 SER A N 1
ATOM 808 C CA . SER A 1 104 ? -14.211 6.023 -20.859 1 96.56 104 SER A CA 1
ATOM 809 C C . SER A 1 104 ? -13.812 6.203 -19.406 1 96.56 104 SER A C 1
ATOM 811 O O . SER A 1 104 ? -14.32 7.094 -18.719 1 96.56 104 SER A O 1
ATOM 813 N N . VAL A 1 105 ? -12.938 5.367 -18.906 1 96.12 105 VAL A N 1
ATOM 814 C CA . VAL A 1 105 ? -12.484 5.461 -17.531 1 96.12 105 VAL A CA 1
ATOM 815 C C . VAL A 1 105 ? -11.664 6.734 -17.328 1 96.12 105 VAL A C 1
ATOM 817 O O . VAL A 1 105 ? -11.805 7.422 -16.312 1 96.12 105 VAL A O 1
ATOM 820 N N . VAL A 1 106 ? -10.836 7.082 -18.281 1 95.06 106 VAL A N 1
ATOM 821 C CA . VAL A 1 106 ? -10.023 8.297 -18.219 1 95.06 106 VAL A CA 1
ATOM 822 C C . VAL A 1 106 ? -10.938 9.523 -18.188 1 95.06 106 VAL A C 1
ATOM 824 O O . VAL A 1 106 ? -10.773 10.414 -17.359 1 95.06 106 VAL A O 1
ATOM 827 N N . VAL A 1 107 ? -11.938 9.539 -19.031 1 95.81 107 VAL A N 1
ATOM 828 C CA . VAL A 1 107 ? -12.883 10.641 -19.109 1 95.81 107 VAL A CA 1
ATOM 829 C C . VAL A 1 107 ? -13.656 10.742 -17.797 1 95.81 107 VAL A C 1
ATOM 831 O O . VAL A 1 107 ? -13.844 11.844 -17.266 1 95.81 107 VAL A O 1
ATOM 834 N N . MET A 1 108 ? -14.07 9.586 -17.359 1 95.5 108 MET A N 1
ATOM 835 C CA . MET A 1 108 ? -14.781 9.539 -16.078 1 95.5 108 MET A CA 1
ATOM 836 C C . MET A 1 108 ? -13.93 10.117 -14.953 1 95.5 108 MET A C 1
ATOM 838 O O . MET A 1 108 ? -14.414 10.906 -14.141 1 95.5 108 MET A O 1
ATOM 842 N N . THR A 1 109 ? -12.672 9.812 -14.898 1 93.44 109 THR A N 1
ATOM 843 C CA . THR A 1 109 ? -11.766 10.281 -13.859 1 93.44 109 THR A CA 1
ATOM 844 C C . THR A 1 109 ? -11.516 11.781 -14 1 93.44 109 THR A C 1
ATOM 846 O O . THR A 1 109 ? -11.562 12.516 -13.008 1 93.44 109 THR A O 1
ATOM 849 N N . VAL A 1 110 ? -11.367 12.25 -15.219 1 93.81 110 VAL A N 1
ATOM 850 C CA . VAL A 1 110 ? -11.117 13.664 -15.469 1 93.81 110 VAL A CA 1
ATOM 851 C C . VAL A 1 110 ? -12.352 14.484 -15.102 1 93.81 110 VAL A C 1
ATOM 853 O O . VAL A 1 110 ? -12.25 15.516 -14.438 1 93.81 110 VAL A O 1
ATOM 856 N N . LEU A 1 111 ? -13.523 14.023 -15.477 1 93.81 111 LEU A N 1
ATOM 857 C CA . LEU A 1 111 ? -14.766 14.711 -15.156 1 93.81 111 LEU A CA 1
ATOM 858 C C . LEU A 1 111 ? -14.984 14.758 -13.648 1 93.81 111 LEU A C 1
ATOM 860 O O . LEU A 1 111 ? -15.531 15.727 -13.117 1 93.81 111 LEU A O 1
ATOM 864 N N . SER A 1 112 ? -14.57 13.695 -12.977 1 92.62 112 SER A N 1
ATOM 865 C CA . SER A 1 112 ? -14.719 13.641 -11.531 1 92.62 112 SER A CA 1
ATOM 866 C C . SER A 1 112 ? -13.836 14.68 -10.844 1 92.62 112 SER A C 1
ATOM 868 O O . SER A 1 112 ? -14.07 15.039 -9.688 1 92.62 112 SER A O 1
ATOM 870 N N . CYS A 1 113 ? -12.781 15.188 -11.516 1 91 113 CYS A N 1
ATOM 871 C CA . CYS A 1 113 ? -11.844 16.156 -10.953 1 91 113 CYS A CA 1
ATOM 872 C C . CYS A 1 113 ? -12.328 17.578 -11.18 1 91 113 CYS A C 1
ATOM 874 O O . CYS A 1 113 ? -11.789 18.516 -10.594 1 91 113 CYS A O 1
ATOM 876 N N . ILE A 1 114 ? -13.32 17.797 -11.977 1 90.69 114 ILE A N 1
ATOM 877 C CA . ILE A 1 114 ? -13.852 19.125 -12.273 1 90.69 114 ILE A CA 1
ATOM 878 C C . ILE A 1 114 ? -14.883 19.516 -11.219 1 90.69 114 ILE A C 1
ATOM 880 O O . ILE A 1 114 ? -15.852 18.781 -10.984 1 90.69 114 ILE A O 1
ATOM 884 N N . PRO A 1 115 ? -14.727 20.688 -10.609 1 87.12 115 PRO A N 1
ATOM 885 C CA . PRO A 1 115 ? -15.578 21.125 -9.492 1 87.12 115 PRO A CA 1
ATOM 886 C C . PRO A 1 115 ? -17.062 21.219 -9.883 1 87.12 115 PRO A C 1
ATOM 888 O O . PRO A 1 115 ? -17.938 21.078 -9.031 1 87.12 115 PRO A O 1
ATOM 891 N N . ALA A 1 116 ? -17.328 21.469 -11.141 1 85.38 116 ALA A N 1
ATOM 892 C CA . ALA A 1 116 ? -18.719 21.578 -11.609 1 85.38 116 ALA A CA 1
ATOM 893 C C . ALA A 1 116 ? -19.484 20.281 -11.375 1 85.38 116 ALA A C 1
ATOM 895 O O . ALA A 1 116 ? -20.719 20.297 -11.273 1 85.38 116 ALA A O 1
ATOM 896 N N . PHE A 1 117 ? -18.781 19.188 -11.195 1 85.69 117 PHE A N 1
ATOM 897 C CA . PHE A 1 117 ? -19.438 17.891 -11.086 1 85.69 117 PHE A CA 1
ATOM 898 C C . PHE A 1 117 ? -19.375 17.375 -9.656 1 85.69 117 PHE A C 1
ATOM 900 O O . PHE A 1 117 ? -19.766 16.234 -9.391 1 85.69 117 PHE A O 1
ATOM 907 N N . TRP A 1 118 ? -18.938 18.172 -8.781 1 83.69 118 TRP A N 1
ATOM 908 C CA . TRP A 1 118 ? -18.75 17.719 -7.406 1 83.69 118 TRP A CA 1
ATOM 909 C C . TRP A 1 118 ? -20.078 17.719 -6.648 1 83.69 118 TRP A C 1
ATOM 911 O O . TRP A 1 118 ? -20.141 18.094 -5.48 1 83.69 118 TRP A O 1
ATOM 921 N N . THR A 1 119 ? -21.141 17.484 -7.289 1 83.25 119 THR A N 1
ATOM 922 C CA . THR A 1 119 ? -22.422 17.25 -6.633 1 83.25 119 THR A CA 1
ATOM 923 C C . THR A 1 119 ? -22.719 15.75 -6.551 1 83.25 119 THR A C 1
ATOM 925 O O . THR A 1 119 ? -22.312 14.984 -7.43 1 83.25 119 THR A O 1
ATOM 928 N N . GLY A 1 120 ? -23.312 15.328 -5.527 1 83.62 120 GLY A N 1
ATOM 929 C CA . GLY A 1 120 ? -23.578 13.914 -5.316 1 83.62 120 GLY A CA 1
ATOM 930 C C . GLY A 1 120 ? -24.25 13.258 -6.504 1 83.62 120 GLY A C 1
ATOM 931 O O . GLY A 1 120 ? -23.859 12.172 -6.926 1 83.62 120 GLY A O 1
ATOM 932 N N . ARG A 1 121 ? -25.203 13.906 -7.043 1 86.5 121 ARG A N 1
ATOM 933 C CA . ARG A 1 121 ? -25.953 13.352 -8.164 1 86.5 121 ARG A CA 1
ATOM 934 C C . ARG A 1 121 ? -25.094 13.266 -9.414 1 86.5 121 ARG A C 1
ATOM 936 O O . ARG A 1 121 ? -25.094 12.25 -10.117 1 86.5 121 ARG A O 1
ATOM 943 N N . ARG A 1 122 ? -24.328 14.273 -9.68 1 91.38 122 ARG A N 1
ATOM 944 C CA . ARG A 1 122 ? -23.516 14.305 -10.891 1 91.38 122 ARG A CA 1
ATOM 945 C C . ARG A 1 122 ? -22.391 13.281 -10.82 1 91.38 122 ARG A C 1
ATOM 947 O O . ARG A 1 122 ? -22.094 12.602 -11.812 1 91.38 122 ARG A O 1
ATOM 954 N N . ILE A 1 123 ? -21.812 13.164 -9.664 1 91.5 123 ILE A N 1
ATOM 955 C CA . ILE A 1 123 ? -20.719 12.195 -9.508 1 91.5 123 ILE A CA 1
ATOM 956 C C . ILE A 1 123 ? -21.266 10.781 -9.648 1 91.5 123 ILE A C 1
ATOM 958 O O . ILE A 1 123 ? -20.641 9.922 -10.273 1 91.5 123 ILE A O 1
ATOM 962 N N . ALA A 1 124 ? -22.422 10.57 -9.07 1 90.5 124 ALA A N 1
ATOM 963 C CA . ALA A 1 124 ? -23.047 9.258 -9.18 1 90.5 124 ALA A CA 1
ATOM 964 C C . ALA A 1 124 ? -23.375 8.922 -10.625 1 90.5 124 ALA A C 1
ATOM 966 O O . ALA A 1 124 ? -23.188 7.785 -11.07 1 90.5 124 ALA A O 1
ATOM 967 N N . LEU A 1 125 ? -23.828 9.891 -11.328 1 93 125 LEU A N 1
ATOM 968 C CA . LEU A 1 125 ? -24.203 9.688 -12.727 1 93 125 LEU A CA 1
ATOM 969 C C . LEU A 1 125 ? -22.953 9.422 -13.57 1 93 125 LEU A C 1
ATOM 971 O O . LEU A 1 125 ? -22.969 8.531 -14.43 1 93 125 LEU A O 1
ATOM 975 N N . ILE A 1 126 ? -21.922 10.172 -13.344 1 94.56 126 ILE A N 1
ATOM 976 C CA . ILE A 1 126 ? -20.688 10.008 -14.102 1 94.56 126 ILE A CA 1
ATOM 977 C C . ILE A 1 126 ? -20.109 8.625 -13.844 1 94.56 126 ILE A C 1
ATOM 979 O O . ILE A 1 126 ? -19.734 7.922 -14.781 1 94.56 126 ILE A O 1
ATOM 983 N N . TRP A 1 127 ? -20.047 8.195 -12.633 1 94.69 127 TRP A N 1
ATOM 984 C CA . TRP A 1 127 ? -19.453 6.91 -12.289 1 94.69 127 TRP A CA 1
ATOM 985 C C . TRP A 1 127 ? -20.359 5.758 -12.695 1 94.69 127 TRP A C 1
ATOM 987 O O . TRP A 1 127 ? -19.891 4.711 -13.141 1 94.69 127 TRP A O 1
ATOM 997 N N . GLY A 1 128 ? -21.688 5.969 -12.555 1 93.94 128 GLY A N 1
ATOM 998 C CA . GLY A 1 128 ? -22.625 4.965 -13.031 1 93.94 128 GLY A CA 1
ATOM 999 C C . GLY A 1 128 ? -22.609 4.789 -14.539 1 93.94 128 GLY A C 1
ATOM 1000 O O . GLY A 1 128 ? -22.484 3.67 -15.039 1 93.94 128 GLY A O 1
ATOM 1001 N N . ALA A 1 129 ? -22.656 5.871 -15.203 1 94.81 129 ALA A N 1
ATOM 1002 C CA . ALA A 1 129 ? -22.656 5.848 -16.656 1 94.81 129 ALA A CA 1
ATOM 1003 C C . ALA A 1 129 ? -21.312 5.379 -17.203 1 94.81 129 ALA A C 1
ATOM 1005 O O . ALA A 1 129 ? -21.25 4.602 -18.156 1 94.81 129 ALA A O 1
ATOM 1006 N N . GLY A 1 130 ? -20.25 5.918 -16.609 1 95.56 130 GLY A N 1
ATOM 1007 C CA . GLY A 1 130 ? -18.922 5.539 -17.062 1 95.56 130 GLY A CA 1
ATOM 1008 C C . GLY A 1 130 ? -18.625 4.062 -16.891 1 95.56 130 GLY A C 1
ATOM 1009 O O . GLY A 1 130 ? -18.109 3.406 -17.797 1 95.56 130 GLY A O 1
ATOM 1010 N N . THR A 1 131 ? -18.938 3.545 -15.703 1 95.88 131 THR A N 1
ATOM 1011 C CA . THR A 1 131 ? -18.719 2.131 -15.422 1 95.88 131 THR A CA 1
ATOM 1012 C C . THR A 1 131 ? -19.641 1.261 -16.266 1 95.88 131 THR A C 1
ATOM 1014 O O . THR A 1 131 ? -19.234 0.205 -16.766 1 95.88 131 THR A O 1
ATOM 1017 N N . GLY A 1 132 ? -20.891 1.688 -16.391 1 95.75 132 GLY A N 1
ATOM 1018 C CA . GLY A 1 132 ? -21.828 0.978 -17.266 1 95.75 132 GLY A CA 1
ATOM 1019 C C . GLY A 1 132 ? -21.359 0.906 -18.703 1 95.75 132 GLY A C 1
ATOM 1020 O O . GLY A 1 132 ? -21.406 -0.157 -19.328 1 95.75 132 GLY A O 1
ATOM 1021 N N . LEU A 1 133 ? -20.906 2.049 -19.203 1 96.38 133 LEU A N 1
ATOM 1022 C CA . LEU A 1 133 ? -20.375 2.094 -20.562 1 96.38 133 LEU A CA 1
ATOM 1023 C C . LEU A 1 133 ? -19.172 1.167 -20.703 1 96.38 133 LEU A C 1
ATOM 1025 O O . LEU A 1 133 ? -19.062 0.431 -21.688 1 96.38 133 LEU A O 1
ATOM 1029 N N . TYR A 1 134 ? -18.266 1.219 -19.766 1 97 134 TYR A N 1
ATOM 1030 C CA . TYR A 1 134 ? -17.109 0.331 -19.75 1 97 134 TYR A CA 1
ATOM 1031 C C . TYR A 1 134 ? -17.547 -1.129 -19.828 1 97 134 TYR A C 1
ATOM 1033 O O . TYR A 1 134 ? -17.031 -1.897 -20.641 1 97 134 TYR A O 1
ATOM 1041 N N . TYR A 1 135 ? -18.469 -1.458 -19 1 96.06 135 TYR A N 1
ATOM 1042 C CA . TYR A 1 135 ? -18.891 -2.848 -18.859 1 96.06 135 TYR A CA 1
ATOM 1043 C C . TYR A 1 135 ? -19.547 -3.342 -20.141 1 96.06 135 TYR A C 1
ATOM 1045 O O . TYR A 1 135 ? -19.266 -4.449 -20.609 1 96.06 135 TYR A O 1
ATOM 1053 N N . VAL A 1 136 ? -20.359 -2.525 -20.75 1 96.19 136 VAL A N 1
ATOM 1054 C CA . VAL A 1 136 ? -21.047 -2.898 -21.984 1 96.19 136 VAL A CA 1
ATOM 1055 C C . VAL A 1 136 ? -20.047 -3.039 -23.125 1 96.19 136 VAL A C 1
ATOM 1057 O O . VAL A 1 136 ? -20.141 -3.965 -23.922 1 96.19 136 VAL A O 1
ATOM 1060 N N . LEU A 1 137 ? -19.094 -2.139 -23.141 1 96.5 137 LEU A N 1
ATOM 1061 C CA . LEU A 1 137 ? -18.094 -2.189 -24.203 1 96.5 137 LEU A CA 1
ATOM 1062 C C . LEU A 1 137 ? -17.234 -3.447 -24.078 1 96.5 137 LEU A C 1
ATOM 1064 O O . LEU A 1 137 ? -16.969 -4.125 -25.062 1 96.5 137 LEU A O 1
ATOM 1068 N N . MET A 1 138 ? -16.922 -3.832 -22.906 1 96.44 138 MET A N 1
ATOM 1069 C CA . MET A 1 138 ? -16 -4.945 -22.688 1 96.44 138 MET A CA 1
ATOM 1070 C C . MET A 1 138 ? -16.734 -6.281 -22.781 1 96.44 138 MET A C 1
ATOM 1072 O O . MET A 1 138 ? -16.266 -7.207 -23.438 1 96.44 138 MET A O 1
ATOM 1076 N N . LYS A 1 139 ? -17.828 -6.418 -22.125 1 96 139 LYS A N 1
ATOM 1077 C CA . LYS A 1 139 ? -18.547 -7.68 -22.062 1 96 139 LYS A CA 1
ATOM 1078 C C . LYS A 1 139 ? -19.312 -7.938 -23.359 1 96 139 LYS A C 1
ATOM 1080 O O . LYS A 1 139 ? -19.438 -9.086 -23.797 1 96 139 LYS A O 1
ATOM 1085 N N . GLY A 1 140 ? -19.812 -6.902 -23.859 1 95.25 140 GLY A N 1
ATOM 1086 C CA . GLY A 1 140 ? -20.641 -7.051 -25.047 1 95.25 140 GLY A CA 1
ATOM 1087 C C . GLY A 1 140 ? -21.922 -7.82 -24.797 1 95.25 140 GLY A C 1
ATOM 1088 O O . GLY A 1 140 ? -22.547 -7.656 -23.75 1 95.25 140 GLY A O 1
ATOM 1089 N N . GLY A 1 141 ? -22.484 -8.484 -25.797 1 91.12 141 GLY A N 1
ATOM 1090 C CA . GLY A 1 141 ? -23.734 -9.203 -25.703 1 91.12 141 GLY A CA 1
ATOM 1091 C C . GLY A 1 141 ? -24.938 -8.352 -26.078 1 91.12 141 GLY A C 1
ATOM 1092 O O . GLY A 1 141 ? -26.078 -8.672 -25.719 1 91.12 141 GLY A O 1
ATOM 1093 N N . VAL A 1 142 ? -24.641 -7.242 -26.578 1 91.06 142 VAL A N 1
ATOM 1094 C CA . VAL A 1 142 ? -25.672 -6.355 -27.109 1 91.06 142 VAL A CA 1
ATOM 1095 C C . VAL A 1 142 ? -25.578 -6.316 -28.625 1 91.06 142 VAL A C 1
ATOM 1097 O O . VAL A 1 142 ? -24.594 -6.773 -29.219 1 91.06 142 VAL A O 1
ATOM 1100 N N . PRO A 1 143 ? -26.656 -5.996 -29.188 1 87.12 143 PRO A N 1
ATOM 1101 C CA . PRO A 1 143 ? -26.641 -6.047 -30.656 1 87.12 143 PRO A CA 1
ATOM 1102 C C . PRO A 1 143 ? -25.453 -5.309 -31.266 1 87.12 143 PRO A C 1
ATOM 1104 O O . PRO A 1 143 ? -25.188 -4.16 -30.891 1 87.12 143 PRO A O 1
ATOM 1107 N N . GLY A 1 144 ? -24.625 -6.066 -32.031 1 88.81 144 GLY A N 1
ATOM 1108 C CA . GLY A 1 144 ? -23.484 -5.512 -32.719 1 88.81 144 GLY A CA 1
ATOM 1109 C C . GLY A 1 144 ? -22.156 -5.762 -32 1 88.81 144 GLY A C 1
ATOM 1110 O O . GLY A 1 144 ? -21.094 -5.527 -32.562 1 88.81 144 GLY A O 1
ATOM 1111 N N . LEU A 1 145 ? -22.219 -6.191 -30.781 1 93.44 145 LEU A N 1
ATOM 1112 C CA . LEU A 1 145 ? -21.016 -6.461 -30 1 93.44 145 LEU A CA 1
ATOM 1113 C C . LEU A 1 145 ? -21.016 -7.895 -29.484 1 93.44 145 LEU A C 1
ATOM 1115 O O . LEU A 1 145 ? -21.766 -8.219 -28.562 1 93.44 145 LEU A O 1
ATOM 1119 N N . PRO A 1 146 ? -20.203 -8.688 -30 1 94.62 146 PRO A N 1
ATOM 1120 C CA . PRO A 1 146 ? -20.156 -10.07 -29.531 1 94.62 146 PRO A CA 1
ATOM 1121 C C . PRO A 1 146 ? -19.797 -10.172 -28.047 1 94.62 146 PRO A C 1
ATOM 1123 O O . PRO A 1 146 ? -19.094 -9.305 -27.516 1 94.62 146 PRO A O 1
ATOM 1126 N N . TYR A 1 147 ? -20.25 -11.188 -27.438 1 95.88 147 TYR A N 1
ATOM 1127 C CA . TYR A 1 147 ? -20.016 -11.43 -26.016 1 95.88 147 TYR A CA 1
ATOM 1128 C C . TYR A 1 147 ? -18.578 -11.859 -25.781 1 95.88 147 TYR A C 1
ATOM 1130 O O . TYR A 1 147 ? -18.047 -12.734 -26.484 1 95.88 147 TYR A O 1
ATOM 1138 N N . VAL A 1 148 ? -17.906 -11.242 -24.844 1 96 148 VAL A N 1
ATOM 1139 C CA . VAL A 1 148 ? -16.562 -11.602 -24.391 1 96 148 VAL A CA 1
ATOM 1140 C C . VAL A 1 148 ? -16.547 -11.711 -22.875 1 96 148 VAL A C 1
ATOM 1142 O O . VAL A 1 148 ? -16.734 -10.719 -22.172 1 96 148 VAL A O 1
ATOM 1145 N N . GLY A 1 149 ? -16.25 -12.859 -22.359 1 93.75 149 GLY A N 1
ATOM 1146 C CA . GLY A 1 149 ? -16.25 -13.094 -20.922 1 93.75 149 GLY A CA 1
ATOM 1147 C C . GLY A 1 149 ? -15.078 -12.438 -20.219 1 93.75 149 GLY A C 1
ATOM 1148 O O . GLY A 1 149 ? -14.062 -12.133 -20.844 1 93.75 149 GLY A O 1
ATOM 1149 N N . GLU A 1 150 ? -15.188 -12.258 -18.891 1 93.31 150 GLU A N 1
ATOM 1150 C CA . GLU A 1 150 ? -14.18 -11.555 -18.094 1 93.31 150 GLU A CA 1
ATOM 1151 C C . GLU A 1 150 ? -12.867 -12.336 -18.062 1 93.31 150 GLU A C 1
ATOM 1153 O O . GLU A 1 150 ? -11.812 -11.766 -17.766 1 93.31 150 GLU A O 1
ATOM 1158 N N . GLU A 1 151 ? -12.914 -13.562 -18.344 1 91.44 151 GLU A N 1
ATOM 1159 C CA . GLU A 1 151 ? -11.711 -14.383 -18.359 1 91.44 151 GLU A CA 1
ATOM 1160 C C . GLU A 1 151 ? -10.766 -13.945 -19.484 1 91.44 151 GLU A C 1
ATOM 1162 O O . GLU A 1 151 ? -9.562 -14.203 -19.406 1 91.44 151 GLU A O 1
ATOM 1167 N N . ALA A 1 152 ? -11.391 -13.289 -20.438 1 94.69 152 ALA A N 1
ATOM 1168 C CA . ALA A 1 152 ? -10.586 -12.859 -21.578 1 94.69 152 ALA A CA 1
ATOM 1169 C C . ALA A 1 152 ? -10.125 -11.414 -21.406 1 94.69 152 ALA A C 1
ATOM 1171 O O . ALA A 1 152 ? -9.414 -10.883 -22.266 1 94.69 152 ALA A O 1
ATOM 1172 N N . TRP A 1 153 ? -10.562 -10.82 -20.312 1 95.44 153 TRP A N 1
ATOM 1173 C CA . TRP A 1 153 ? -10.125 -9.453 -20.062 1 95.44 153 TRP A CA 1
ATOM 1174 C C . TRP A 1 153 ? -8.688 -9.422 -19.562 1 95.44 153 TRP A C 1
ATOM 1176 O O . TRP A 1 153 ? -8.242 -10.359 -18.891 1 95.44 153 TRP A O 1
ATOM 1186 N N . GLY A 1 154 ? -7.949 -8.367 -19.953 1 95.19 154 GLY A N 1
ATOM 1187 C CA . GLY A 1 154 ? -6.57 -8.266 -19.5 1 95.19 154 GLY A CA 1
ATOM 1188 C C . GLY A 1 154 ? -5.945 -6.914 -19.781 1 95.19 154 GLY A C 1
ATOM 1189 O O . GLY A 1 154 ? -6.621 -5.996 -20.25 1 95.19 154 GLY A O 1
ATOM 1190 N N . GLY A 1 155 ? -4.703 -6.812 -19.266 1 96.31 155 GLY A N 1
ATOM 1191 C CA . GLY A 1 155 ? -3.934 -5.609 -19.547 1 96.31 155 GLY A CA 1
ATOM 1192 C C . GLY A 1 155 ? -4.43 -4.395 -18.781 1 96.31 155 GLY A C 1
ATOM 1193 O O . GLY A 1 155 ? -4.867 -4.512 -17.641 1 96.31 155 GLY A O 1
ATOM 1194 N N . LEU A 1 156 ? -4.281 -3.299 -19.406 1 96.81 156 LEU A N 1
ATOM 1195 C CA . LEU A 1 156 ? -4.672 -2.029 -18.812 1 96.81 156 LEU A CA 1
ATOM 1196 C C . LEU A 1 156 ? -6.18 -1.978 -18.578 1 96.81 156 LEU A C 1
ATOM 1198 O O . LEU A 1 156 ? -6.645 -1.426 -17.578 1 96.81 156 LEU A O 1
ATOM 1202 N N . ALA A 1 157 ? -6.914 -2.576 -19.469 1 96.25 157 ALA A N 1
ATOM 1203 C CA . ALA A 1 157 ? -8.375 -2.559 -19.359 1 96.25 157 ALA A CA 1
ATOM 1204 C C . ALA A 1 157 ? -8.836 -3.248 -18.078 1 96.25 157 ALA A C 1
ATOM 1206 O O . ALA A 1 157 ? -9.695 -2.732 -17.359 1 96.25 157 ALA A O 1
ATOM 1207 N N . LEU A 1 158 ? -8.297 -4.391 -17.828 1 96.62 158 LEU A N 1
ATOM 1208 C CA . LEU A 1 158 ? -8.656 -5.102 -16.609 1 96.62 158 LEU A CA 1
ATOM 1209 C C . LEU A 1 158 ? -8.219 -4.324 -15.383 1 96.62 158 LEU A C 1
ATOM 1211 O O . LEU A 1 158 ? -8.953 -4.242 -14.398 1 96.62 158 LEU A O 1
ATOM 1215 N N . THR A 1 159 ? -7.039 -3.758 -15.406 1 97.62 159 THR A N 1
ATOM 1216 C CA . THR A 1 159 ? -6.531 -2.928 -14.32 1 97.62 159 THR A CA 1
ATOM 1217 C C . THR A 1 159 ? -7.504 -1.795 -14 1 97.62 159 THR A C 1
ATOM 1219 O O . THR A 1 159 ? -7.848 -1.569 -12.844 1 97.62 159 THR A O 1
ATOM 1222 N N . LEU A 1 160 ? -7.93 -1.173 -15.039 1 97.5 160 LEU A N 1
ATOM 1223 C CA . LEU A 1 160 ? -8.844 -0.045 -14.867 1 97.5 160 LEU A CA 1
ATOM 1224 C C . LEU A 1 160 ? -10.203 -0.514 -14.367 1 97.5 160 LEU A C 1
ATOM 1226 O O . LEU A 1 160 ? -10.852 0.184 -13.586 1 97.5 160 LEU A O 1
ATOM 1230 N N . PHE A 1 161 ? -10.641 -1.674 -14.812 1 96.75 161 PHE A N 1
ATOM 1231 C CA . PHE A 1 161 ? -11.898 -2.225 -14.336 1 96.75 161 PHE A CA 1
ATOM 1232 C C . PHE A 1 161 ? -11.852 -2.463 -12.828 1 96.75 161 PHE A C 1
ATOM 1234 O O . PHE A 1 161 ? -12.773 -2.07 -12.102 1 96.75 161 PHE A O 1
ATOM 1241 N N . ILE A 1 162 ? -10.828 -3.096 -12.398 1 97.44 162 ILE A N 1
ATOM 1242 C CA . ILE A 1 162 ? -10.672 -3.41 -10.984 1 97.44 162 ILE A CA 1
ATOM 1243 C C . ILE A 1 162 ? -10.625 -2.117 -10.172 1 97.44 162 ILE A C 1
ATOM 1245 O O . ILE A 1 162 ? -11.266 -2.014 -9.125 1 97.44 162 ILE A O 1
ATOM 1249 N N . PHE A 1 163 ? -9.898 -1.161 -10.656 1 97.88 163 PHE A N 1
ATOM 1250 C CA . PHE A 1 163 ? -9.781 0.129 -9.992 1 97.88 163 PHE A CA 1
ATOM 1251 C C . PHE A 1 163 ? -11.141 0.793 -9.844 1 97.88 163 PHE A C 1
ATOM 1253 O O . PHE A 1 163 ? -11.555 1.131 -8.727 1 97.88 163 PHE A O 1
ATOM 1260 N N . VAL A 1 164 ? -11.883 0.922 -10.906 1 97.44 164 VAL A N 1
ATOM 1261 C CA . VAL A 1 164 ? -13.133 1.671 -10.938 1 97.44 164 VAL A CA 1
ATOM 1262 C C . VAL A 1 164 ? -14.188 0.951 -10.109 1 97.44 164 VAL A C 1
ATOM 1264 O O . VAL A 1 164 ? -14.922 1.583 -9.344 1 97.44 164 VAL A O 1
ATOM 1267 N N . THR A 1 165 ? -14.266 -0.327 -10.25 1 97.06 165 THR A N 1
ATOM 1268 C CA . THR A 1 165 ? -15.281 -1.08 -9.531 1 97.06 165 THR A CA 1
ATOM 1269 C C . THR A 1 165 ? -14.977 -1.118 -8.031 1 97.06 165 THR A C 1
ATOM 1271 O O . THR A 1 165 ? -15.883 -1.074 -7.207 1 97.06 165 THR A O 1
ATOM 1274 N N . THR A 1 166 ? -13.695 -1.226 -7.672 1 98.06 166 THR A N 1
ATOM 1275 C CA . THR A 1 166 ? -13.305 -1.147 -6.266 1 98.06 166 THR A CA 1
ATOM 1276 C C . THR A 1 166 ? -13.766 0.171 -5.648 1 98.06 166 THR A C 1
ATOM 1278 O O . THR A 1 166 ? -14.344 0.184 -4.562 1 98.06 166 THR A O 1
ATOM 1281 N N . CYS A 1 167 ? -13.57 1.249 -6.375 1 97.44 167 CYS A N 1
ATOM 1282 C CA . CYS A 1 167 ? -13.938 2.572 -5.879 1 97.44 167 CYS A CA 1
ATOM 1283 C C . CYS A 1 167 ? -15.445 2.742 -5.84 1 97.44 167 CYS A C 1
ATOM 1285 O O . CYS A 1 167 ? -15.992 3.32 -4.898 1 97.44 167 CYS A O 1
ATOM 1287 N N . LEU A 1 168 ? -16.062 2.254 -6.852 1 96.62 168 LEU A N 1
ATOM 1288 C CA . LEU A 1 168 ? -17.516 2.404 -6.984 1 96.62 168 LEU A CA 1
ATOM 1289 C C . LEU A 1 168 ? -18.234 1.674 -5.859 1 96.62 168 LEU A C 1
ATOM 1291 O O . LEU A 1 168 ? -19.219 2.186 -5.312 1 96.62 168 LEU A O 1
ATOM 1295 N N . ILE A 1 169 ? -17.781 0.493 -5.527 1 96.62 169 ILE A N 1
ATOM 1296 C CA . ILE A 1 169 ? -18.406 -0.302 -4.469 1 96.62 169 ILE A CA 1
ATOM 1297 C C . ILE A 1 169 ? -17.875 0.157 -3.107 1 96.62 169 ILE A C 1
ATOM 1299 O O . ILE A 1 169 ? -18.641 0.262 -2.145 1 96.62 169 ILE A O 1
ATOM 1303 N N . GLY A 1 170 ? -16.656 0.468 -3.061 1 97.94 170 GLY A N 1
ATOM 1304 C CA . GLY A 1 170 ? -15.992 0.796 -1.807 1 97.94 170 GLY A CA 1
ATOM 1305 C C . GLY A 1 170 ? -16.406 2.143 -1.246 1 97.94 170 GLY A C 1
ATOM 1306 O O . GLY A 1 170 ? -16.453 2.326 -0.028 1 97.94 170 GLY A O 1
ATOM 1307 N N . PHE A 1 171 ? -16.703 3.107 -2.098 1 97.12 171 PHE A N 1
ATOM 1308 C CA . PHE A 1 171 ? -16.969 4.465 -1.629 1 97.12 171 PHE A CA 1
ATOM 1309 C C . PHE A 1 171 ? -18.281 4.527 -0.865 1 97.12 171 PHE A C 1
ATOM 1311 O O . PHE A 1 171 ? -18.344 5.059 0.245 1 97.12 171 PHE A O 1
ATOM 1318 N N . PRO A 1 172 ? -19.406 3.977 -1.409 1 95.38 172 PRO A N 1
ATOM 1319 C CA . PRO A 1 172 ? -20.641 3.934 -0.618 1 95.38 172 PRO A CA 1
ATOM 1320 C C . PRO A 1 172 ? -20.469 3.162 0.69 1 95.38 172 PRO A C 1
ATOM 1322 O O . PRO A 1 172 ? -21.016 3.57 1.724 1 95.38 172 PRO A O 1
ATOM 1325 N N . LEU A 1 173 ? -19.719 2.111 0.616 1 96.88 173 LEU A N 1
ATOM 1326 C CA . LEU A 1 173 ? -19.453 1.343 1.826 1 96.88 173 LEU A CA 1
ATOM 1327 C C . LEU A 1 173 ? -18.672 2.176 2.838 1 96.88 173 LEU A C 1
ATOM 1329 O O . LEU A 1 173 ? -18.906 2.078 4.043 1 96.88 173 LEU A O 1
ATOM 1333 N N . ALA A 1 174 ? -17.781 2.945 2.344 1 98.12 174 ALA A N 1
ATOM 1334 C CA . ALA A 1 174 ? -16.984 3.82 3.205 1 98.12 174 ALA A CA 1
ATOM 1335 C C . ALA A 1 174 ? -17.875 4.828 3.926 1 98.12 174 ALA A C 1
ATOM 1337 O O . ALA A 1 174 ? -17.688 5.09 5.117 1 98.12 174 ALA A O 1
ATOM 1338 N N . ILE A 1 175 ? -18.812 5.398 3.188 1 95.5 175 ILE A N 1
ATOM 1339 C CA . ILE A 1 175 ? -19.734 6.363 3.777 1 95.5 175 ILE A CA 1
ATOM 1340 C C . ILE A 1 175 ? -20.562 5.68 4.855 1 95.5 175 ILE A C 1
ATOM 1342 O O . ILE A 1 175 ? -20.734 6.219 5.953 1 95.5 175 ILE A O 1
ATOM 1346 N N . CYS A 1 176 ? -21.016 4.496 4.559 1 94.75 176 CYS A N 1
ATOM 1347 C CA . CYS A 1 176 ? -21.797 3.734 5.527 1 94.75 176 CYS A CA 1
ATOM 1348 C C . CYS A 1 176 ? -20.984 3.455 6.785 1 94.75 176 CYS A C 1
ATOM 1350 O O . CYS A 1 176 ? -21.453 3.684 7.902 1 94.75 176 CYS A O 1
ATOM 1352 N N . LEU A 1 177 ? -19.781 3.029 6.629 1 95.94 177 LEU A N 1
ATOM 1353 C CA . LEU A 1 177 ? -18.922 2.719 7.762 1 95.94 177 LEU A CA 1
ATOM 1354 C C . LEU A 1 177 ? -18.609 3.977 8.562 1 95.94 177 LEU A C 1
ATOM 1356 O O . LEU A 1 177 ? -18.578 3.941 9.797 1 95.94 177 LEU A O 1
ATOM 1360 N N . ALA A 1 178 ? -18.422 5.078 7.855 1 96.44 178 ALA A N 1
ATOM 1361 C CA . ALA A 1 178 ? -18.125 6.336 8.539 1 96.44 178 ALA A CA 1
ATOM 1362 C C . ALA A 1 178 ? -19.312 6.781 9.391 1 96.44 178 ALA A C 1
ATOM 1364 O O . ALA A 1 178 ? -19.141 7.25 10.516 1 96.44 178 ALA A O 1
ATOM 1365 N N . LEU A 1 179 ? -20.5 6.637 8.859 1 92.12 179 LEU A N 1
ATOM 1366 C CA . LEU A 1 179 ? -21.703 7.031 9.586 1 92.12 179 LEU A CA 1
ATOM 1367 C C . LEU A 1 179 ? -21.938 6.113 10.781 1 92.12 179 LEU A C 1
ATOM 1369 O O . LEU A 1 179 ? -22.328 6.578 11.859 1 92.12 179 LEU A O 1
ATOM 1373 N N . LEU A 1 180 ? -21.688 4.812 10.586 1 90.5 180 LEU A N 1
ATOM 1374 C CA . LEU A 1 180 ? -21.844 3.869 11.688 1 90.5 180 LEU A CA 1
ATOM 1375 C C . LEU A 1 180 ? -20.812 4.145 12.781 1 90.5 180 LEU A C 1
ATOM 1377 O O . LEU A 1 180 ? -21.125 4.004 13.969 1 90.5 180 LEU A O 1
ATOM 1381 N N . ARG A 1 181 ? -19.719 4.535 12.367 1 92.56 181 ARG A N 1
ATOM 1382 C CA . ARG A 1 181 ? -18.641 4.832 13.32 1 92.56 181 ARG A CA 1
ATOM 1383 C C . ARG A 1 181 ? -18.969 6.082 14.133 1 92.56 181 ARG A C 1
ATOM 1385 O O . ARG A 1 181 ? -18.531 6.223 15.273 1 92.56 181 ARG A O 1
ATOM 1392 N N . ARG A 1 182 ? -19.766 6.965 13.594 1 88.75 182 ARG A N 1
ATOM 1393 C CA . ARG A 1 182 ? -20.125 8.219 14.242 1 88.75 182 ARG A CA 1
ATOM 1394 C C . ARG A 1 182 ? -21.422 8.078 15.016 1 88.75 182 ARG A C 1
ATOM 1396 O O . ARG A 1 182 ? -21.875 9.023 15.656 1 88.75 182 ARG A O 1
ATOM 1403 N N . SER A 1 183 ? -21.922 6.934 15.008 1 84.12 183 SER A N 1
ATOM 1404 C CA . SER A 1 183 ? -23.203 6.691 15.68 1 84.12 183 SER A CA 1
ATOM 1405 C C . SER A 1 183 ? -23.125 7.07 17.156 1 84.12 183 SER A C 1
ATOM 1407 O O . SER A 1 183 ? -22.078 6.938 17.781 1 84.12 183 SER A O 1
ATOM 1409 N N . ASP A 1 184 ? -24.203 7.516 17.656 1 80 184 ASP A N 1
ATOM 1410 C CA . ASP A 1 184 ? -24.297 7.891 19.062 1 80 184 ASP A CA 1
ATOM 1411 C C . ASP A 1 184 ? -24.359 6.652 19.953 1 80 184 ASP A C 1
ATOM 1413 O O . ASP A 1 184 ? -24.172 6.746 21.172 1 80 184 ASP A O 1
ATOM 1417 N N . LEU A 1 185 ? -24.688 5.535 19.344 1 78.38 185 LEU A N 1
ATOM 1418 C CA . LEU A 1 185 ? -24.703 4.277 20.078 1 78.38 185 LEU A CA 1
ATOM 1419 C C . LEU A 1 185 ? -23.297 3.709 20.219 1 78.38 185 LEU A C 1
ATOM 1421 O O . LEU A 1 185 ? -22.688 3.312 19.219 1 78.38 185 LEU A O 1
ATOM 1425 N N . PRO A 1 186 ? -22.844 3.594 21.391 1 82.44 186 PRO A N 1
ATOM 1426 C CA . PRO A 1 186 ? -21.438 3.213 21.578 1 82.44 186 PRO A CA 1
ATOM 1427 C C . PRO A 1 186 ? -21.125 1.813 21.062 1 82.44 186 PRO A C 1
ATOM 1429 O O . PRO A 1 186 ? -20.016 1.559 20.594 1 82.44 186 PRO A O 1
ATOM 1432 N N . TRP A 1 187 ? -22.078 0.934 21.188 1 81.06 187 TRP A N 1
ATOM 1433 C CA . TRP A 1 187 ? -21.812 -0.425 20.734 1 81.06 187 TRP A CA 1
ATOM 1434 C C . TRP A 1 187 ? -21.625 -0.465 19.219 1 81.06 187 TRP A C 1
ATOM 1436 O O . TRP A 1 187 ? -20.812 -1.242 18.719 1 81.06 187 TRP A O 1
ATOM 1446 N N . ILE A 1 188 ? -22.422 0.344 18.547 1 83.75 188 ILE A N 1
ATOM 1447 C CA . ILE A 1 188 ? -22.297 0.379 17.094 1 83.75 188 ILE A CA 1
ATOM 1448 C C . ILE A 1 188 ? -21 1.079 16.703 1 83.75 188 ILE A C 1
ATOM 1450 O O . ILE A 1 188 ? -20.25 0.582 15.867 1 83.75 188 ILE A O 1
ATOM 1454 N N . SER A 1 189 ? -20.781 2.158 17.328 1 90.38 189 SER A N 1
ATOM 1455 C CA . SER A 1 189 ? -19.594 2.932 17 1 90.38 189 SER A CA 1
ATOM 1456 C C . SER A 1 189 ? -18.328 2.154 17.328 1 90.38 189 SER A C 1
ATOM 1458 O O . SER A 1 189 ? -17.391 2.115 16.531 1 90.38 189 SER A O 1
ATOM 1460 N N . ARG A 1 190 ? -18.312 1.464 18.453 1 89.19 190 ARG A N 1
ATOM 1461 C CA . ARG A 1 190 ? -17.125 0.727 18.875 1 89.19 190 ARG A CA 1
ATOM 1462 C C . ARG A 1 190 ? -16.906 -0.504 18.016 1 89.19 190 ARG A C 1
ATOM 1464 O O . ARG A 1 190 ? -15.773 -0.803 17.625 1 89.19 190 ARG A O 1
ATOM 1471 N N . THR A 1 191 ? -17.984 -1.188 17.734 1 88.69 191 THR A N 1
ATOM 1472 C CA . THR A 1 191 ? -17.875 -2.377 16.891 1 88.69 191 THR A CA 1
ATOM 1473 C C . THR A 1 191 ? -17.422 -2.006 15.484 1 88.69 191 THR A C 1
ATOM 1475 O O . THR A 1 191 ? -16.562 -2.67 14.906 1 88.69 191 THR A O 1
ATOM 1478 N N . THR A 1 192 ? -17.953 -0.944 14.961 1 92.19 192 THR A N 1
ATOM 1479 C CA . THR A 1 192 ? -17.562 -0.488 13.633 1 92.19 192 THR A CA 1
ATOM 1480 C C . THR A 1 192 ? -16.094 -0.051 13.625 1 92.19 192 THR A C 1
ATOM 1482 O O . THR A 1 192 ? -15.359 -0.359 12.688 1 92.19 192 THR A O 1
ATOM 1485 N N . GLY A 1 193 ? -15.719 0.589 14.672 1 93.62 193 GLY A N 1
ATOM 1486 C CA . GLY A 1 193 ? -14.32 0.97 14.805 1 93.62 193 GLY A CA 1
ATOM 1487 C C . GLY A 1 193 ? -13.375 -0.218 14.82 1 93.62 193 GLY A C 1
ATOM 1488 O O . GLY A 1 193 ? -12.336 -0.194 14.164 1 93.62 193 GLY A O 1
ATOM 1489 N N . LEU A 1 194 ? -13.781 -1.198 15.492 1 90.06 194 LEU A N 1
ATOM 1490 C CA . LEU A 1 194 ? -12.969 -2.402 15.578 1 90.06 194 LEU A CA 1
ATOM 1491 C C . LEU A 1 194 ? -12.859 -3.094 14.227 1 90.06 194 LEU A C 1
ATOM 1493 O O . LEU A 1 194 ? -11.805 -3.607 13.867 1 90.06 194 LEU A O 1
ATOM 1497 N N . ILE A 1 195 ? -13.922 -3.098 13.531 1 91.94 195 ILE A N 1
ATOM 1498 C CA . ILE A 1 195 ? -13.938 -3.711 12.203 1 91.94 195 ILE A CA 1
ATOM 1499 C C . ILE A 1 195 ? -13.016 -2.93 11.266 1 91.94 195 ILE A C 1
ATOM 1501 O O . ILE A 1 195 ? -12.211 -3.521 10.539 1 91.94 195 ILE A O 1
ATOM 1505 N N . ILE A 1 196 ? -13.125 -1.671 11.305 1 96.25 196 ILE A N 1
ATOM 1506 C CA . ILE A 1 196 ? -12.297 -0.812 10.469 1 96.25 196 ILE A CA 1
ATOM 1507 C C . ILE A 1 196 ? -10.82 -1.02 10.82 1 96.25 196 ILE A C 1
ATOM 1509 O O . ILE A 1 196 ? -10 -1.249 9.938 1 96.25 196 ILE A O 1
ATOM 1513 N N . ASP A 1 197 ? -10.523 -1.09 12.102 1 94.19 197 ASP A N 1
ATOM 1514 C CA . ASP A 1 197 ? -9.141 -1.284 12.547 1 94.19 197 ASP A CA 1
ATOM 1515 C C . ASP A 1 197 ? -8.633 -2.672 12.164 1 94.19 197 ASP A C 1
ATOM 1517 O O . ASP A 1 197 ? -7.465 -2.834 11.812 1 94.19 197 ASP A O 1
ATOM 1521 N N . GLY A 1 198 ? -9.484 -3.576 12.273 1 94.38 198 GLY A N 1
ATOM 1522 C CA . GLY A 1 198 ? -9.125 -4.93 11.883 1 94.38 198 GLY A CA 1
ATOM 1523 C C . GLY A 1 198 ? -8.75 -5.055 10.422 1 94.38 198 GLY A C 1
ATOM 1524 O O . GLY A 1 198 ? -7.727 -5.652 10.086 1 94.38 198 GLY A O 1
ATOM 1525 N N . VAL A 1 199 ? -9.5 -4.484 9.586 1 95.75 199 VAL A N 1
ATOM 1526 C CA . VAL A 1 199 ? -9.25 -4.543 8.148 1 95.75 199 VAL A CA 1
ATOM 1527 C C . VAL A 1 199 ? -7.977 -3.764 7.82 1 95.75 199 VAL A C 1
ATOM 1529 O O . VAL A 1 199 ? -7.133 -4.238 7.055 1 95.75 199 VAL A O 1
ATOM 1532 N N . ARG A 1 200 ? -7.777 -2.631 8.422 1 95.69 200 ARG A N 1
ATOM 1533 C CA . ARG A 1 200 ? -6.645 -1.754 8.133 1 95.69 200 ARG A CA 1
ATOM 1534 C C . ARG A 1 200 ? -5.352 -2.326 8.695 1 95.69 200 ARG A C 1
ATOM 1536 O O . ARG A 1 200 ? -4.262 -1.854 8.367 1 95.69 200 ARG A O 1
ATOM 1543 N N . SER A 1 201 ? -5.512 -3.338 9.594 1 94.94 201 SER A N 1
ATOM 1544 C CA . SER A 1 201 ? -4.324 -3.926 10.203 1 94.94 201 SER A CA 1
ATOM 1545 C C . SER A 1 201 ? -3.762 -5.055 9.344 1 94.94 201 SER A C 1
ATOM 1547 O O . SER A 1 201 ? -2.646 -5.523 9.586 1 94.94 201 SER A O 1
ATOM 1549 N N . LEU A 1 202 ? -4.434 -5.457 8.336 1 95.38 202 LEU A N 1
ATOM 1550 C CA . LEU A 1 202 ? -4.012 -6.578 7.5 1 95.38 202 LEU A CA 1
ATOM 1551 C C . LEU A 1 202 ? -3.383 -6.086 6.203 1 95.38 202 LEU A C 1
ATOM 1553 O O . LEU A 1 202 ? -3.799 -5.062 5.652 1 95.38 202 LEU A O 1
ATOM 1557 N N . PRO A 1 203 ? -2.373 -6.824 5.754 1 94.5 203 PRO A N 1
ATOM 1558 C CA . PRO A 1 203 ? -1.914 -6.535 4.395 1 94.5 203 PRO A CA 1
ATOM 1559 C C . PRO A 1 203 ? -2.998 -6.77 3.344 1 94.5 203 PRO A C 1
ATOM 1561 O O . PRO A 1 203 ? -3.773 -7.723 3.455 1 94.5 203 PRO A O 1
ATOM 1564 N N . LEU A 1 204 ? -3.055 -5.906 2.416 1 95.44 204 LEU A N 1
ATOM 1565 C CA . LEU A 1 204 ? -4.062 -6.047 1.372 1 95.44 204 LEU A CA 1
ATOM 1566 C C . LEU A 1 204 ? -3.92 -7.383 0.651 1 95.44 204 LEU A C 1
ATOM 1568 O O . LEU A 1 204 ? -4.918 -8.023 0.312 1 95.44 204 LEU A O 1
ATOM 1572 N N . ILE A 1 205 ? -2.695 -7.801 0.427 1 93.12 205 ILE A N 1
ATOM 1573 C CA . ILE A 1 205 ? -2.451 -9.039 -0.296 1 93.12 205 ILE A CA 1
ATOM 1574 C C . ILE A 1 205 ? -3.104 -10.211 0.443 1 93.12 205 ILE A C 1
ATOM 1576 O O . ILE A 1 205 ? -3.637 -11.125 -0.182 1 93.12 205 ILE A O 1
ATOM 1580 N N . SER A 1 206 ? -3.07 -10.195 1.761 1 91.25 206 SER A N 1
ATOM 1581 C CA . SER A 1 206 ? -3.705 -11.25 2.547 1 91.25 206 SER A CA 1
ATOM 1582 C C . SER A 1 206 ? -5.219 -11.234 2.373 1 91.25 206 SER A C 1
ATOM 1584 O O . SER A 1 206 ? -5.852 -12.289 2.293 1 91.25 206 SER A O 1
ATOM 1586 N N . ILE A 1 207 ? -5.773 -10.078 2.293 1 94.25 207 ILE A N 1
ATOM 1587 C CA . ILE A 1 207 ? -7.211 -9.938 2.096 1 94.25 207 ILE A CA 1
ATOM 1588 C C . ILE A 1 207 ? -7.59 -10.438 0.704 1 94.25 207 ILE A C 1
ATOM 1590 O O . ILE A 1 207 ? -8.562 -11.18 0.548 1 94.25 207 ILE A O 1
ATOM 1594 N N . LEU A 1 208 ? -6.805 -10.094 -0.275 1 94 208 LEU A N 1
ATOM 1595 C CA . LEU A 1 208 ? -7.082 -10.516 -1.644 1 94 208 LEU A CA 1
ATOM 1596 C C . LEU A 1 208 ? -6.992 -12.031 -1.773 1 94 208 LEU A C 1
ATOM 1598 O O . LEU A 1 208 ? -7.848 -12.656 -2.406 1 94 208 LEU A O 1
ATOM 1602 N N . PHE A 1 209 ? -6.012 -12.578 -1.179 1 88.44 209 PHE A N 1
ATOM 1603 C CA . PHE A 1 209 ? -5.852 -14.023 -1.22 1 88.44 209 PHE A CA 1
ATOM 1604 C C . PHE A 1 209 ? -7.012 -14.719 -0.514 1 88.44 209 PHE A C 1
ATOM 1606 O O . PHE A 1 209 ? -7.516 -15.734 -0.992 1 88.44 209 PHE A O 1
ATOM 1613 N N . THR A 1 210 ? -7.426 -14.203 0.619 1 87.69 210 THR A N 1
ATOM 1614 C CA . THR A 1 210 ? -8.539 -14.773 1.368 1 87.69 210 THR A CA 1
ATOM 1615 C C . THR A 1 210 ? -9.812 -14.766 0.528 1 87.69 210 THR A C 1
ATOM 1617 O O . THR A 1 210 ? -10.508 -15.781 0.43 1 87.69 210 THR A O 1
ATOM 1620 N N . PHE A 1 211 ? -10.07 -13.711 -0.136 1 91 211 PHE A N 1
ATOM 1621 C CA . PHE A 1 211 ? -11.289 -13.594 -0.932 1 91 211 PHE A CA 1
ATOM 1622 C C . PHE A 1 211 ? -11.188 -14.43 -2.203 1 91 211 PHE A C 1
ATOM 1624 O O . PHE A 1 211 ? -12.188 -14.953 -2.691 1 91 211 PHE A O 1
ATOM 1631 N N . ALA A 1 212 ? -10.008 -14.602 -2.695 1 89.44 212 ALA A N 1
ATOM 1632 C CA . ALA A 1 212 ? -9.812 -15.328 -3.949 1 89.44 212 ALA A CA 1
ATOM 1633 C C . ALA A 1 212 ? -9.812 -16.828 -3.717 1 89.44 212 ALA A C 1
ATOM 1635 O O . ALA A 1 212 ? -10.422 -17.594 -4.48 1 89.44 212 ALA A O 1
ATOM 1636 N N . VAL A 1 213 ? -9.164 -17.219 -2.689 1 81.88 213 VAL A N 1
ATOM 1637 C CA . VAL A 1 213 ? -8.844 -18.641 -2.578 1 81.88 213 VAL A CA 1
ATOM 1638 C C . VAL A 1 213 ? -9.578 -19.234 -1.379 1 81.88 213 VAL A C 1
ATOM 1640 O O . VAL A 1 213 ? -10.102 -20.344 -1.46 1 81.88 213 VAL A O 1
ATOM 1643 N N . VAL A 1 214 ? -9.719 -18.516 -0.235 1 76.5 214 VAL A N 1
ATOM 1644 C CA . VAL A 1 214 ? -10.211 -19.078 1.02 1 76.5 214 VAL A CA 1
ATOM 1645 C C . VAL A 1 214 ? -11.734 -18.984 1.067 1 76.5 214 VAL A C 1
ATOM 1647 O O . VAL A 1 214 ? -12.406 -19.953 1.45 1 76.5 214 VAL A O 1
ATOM 1650 N N . LEU A 1 215 ? -12.258 -17.922 0.596 1 78.56 215 LEU A N 1
ATOM 1651 C CA . LEU A 1 215 ? -13.68 -17.625 0.725 1 78.56 215 LEU A CA 1
ATOM 1652 C C . LEU A 1 215 ? -14.523 -18.672 -0.002 1 78.56 215 LEU A C 1
ATOM 1654 O O . LEU A 1 215 ? -15.562 -19.094 0.502 1 78.56 215 LEU A O 1
ATOM 1658 N N . PRO A 1 216 ? -14.062 -19.203 -1.115 1 78.19 216 PRO A N 1
ATOM 1659 C CA . PRO A 1 216 ? -14.883 -20.203 -1.793 1 78.19 216 PRO A CA 1
ATOM 1660 C C . PRO A 1 216 ? -15.062 -21.469 -0.96 1 78.19 216 PRO A C 1
ATOM 1662 O O . PRO A 1 216 ? -16.062 -22.172 -1.111 1 78.19 216 PRO A O 1
ATOM 1665 N N . PHE A 1 217 ? -14.141 -21.719 -0.174 1 71.19 217 PHE A N 1
ATOM 1666 C CA . PHE A 1 217 ? -14.234 -22.922 0.655 1 71.19 217 PHE A CA 1
ATOM 1667 C C . PHE A 1 217 ? -15.203 -22.703 1.812 1 71.19 217 PHE A C 1
ATOM 1669 O O . PHE A 1 217 ? -15.781 -23.656 2.328 1 71.19 217 PHE A O 1
ATOM 1676 N N . ALA A 1 218 ? -15.414 -21.438 2.145 1 67.31 218 ALA A N 1
ATOM 1677 C CA . ALA A 1 218 ? -16.234 -21.125 3.305 1 67.31 218 ALA A CA 1
ATOM 1678 C C . ALA A 1 218 ? -17.688 -20.859 2.893 1 67.31 218 ALA A C 1
ATOM 1680 O O . ALA A 1 218 ? -18.594 -20.891 3.725 1 67.31 218 ALA A O 1
ATOM 1681 N N . LEU A 1 219 ? -17.859 -20.562 1.62 1 70.44 219 LEU A N 1
ATOM 1682 C CA . LEU A 1 219 ? -19.188 -20.188 1.149 1 70.44 219 LEU A CA 1
ATOM 1683 C C . LEU A 1 219 ? -19.844 -21.328 0.383 1 70.44 219 LEU A C 1
ATOM 1685 O O . LEU A 1 219 ? -19.156 -22.156 -0.222 1 70.44 219 LEU A O 1
ATOM 1689 N N . PRO A 1 220 ? -21.094 -21.312 0.551 1 69.19 220 PRO A N 1
ATOM 1690 C CA . PRO A 1 220 ? -21.812 -22.266 -0.301 1 69.19 220 PRO A CA 1
ATOM 1691 C C . PRO A 1 220 ? -21.578 -22.016 -1.789 1 69.19 220 PRO A C 1
ATOM 1693 O O . PRO A 1 220 ? -21.25 -20.891 -2.189 1 69.19 220 PRO A O 1
ATOM 1696 N N . GLN A 1 221 ? -21.531 -23.078 -2.52 1 67.81 221 GLN A N 1
ATOM 1697 C CA . GLN A 1 221 ? -21.203 -23.094 -3.941 1 67.81 221 GLN A CA 1
ATOM 1698 C C . GLN A 1 221 ? -21.922 -21.969 -4.68 1 67.81 221 GLN A C 1
ATOM 1700 O O . GLN A 1 221 ? -21.328 -21.312 -5.535 1 67.81 221 GLN A O 1
ATOM 1705 N N . TRP A 1 222 ? -23.125 -21.719 -4.277 1 64.25 222 TRP A N 1
ATOM 1706 C CA . TRP A 1 222 ? -23.922 -20.75 -5.027 1 64.25 222 TRP A CA 1
ATOM 1707 C C . TRP A 1 222 ? -23.438 -19.328 -4.75 1 64.25 222 TRP A C 1
ATOM 1709 O O . TRP A 1 222 ? -23.734 -18.406 -5.52 1 64.25 222 TRP A O 1
ATOM 1719 N N . LEU A 1 223 ? -22.625 -19.25 -3.771 1 66.94 223 LEU A N 1
ATOM 1720 C CA . LEU A 1 223 ? -22.172 -17.922 -3.385 1 66.94 223 LEU A CA 1
ATOM 1721 C C . LEU A 1 223 ? -20.719 -17.703 -3.768 1 66.94 223 LEU A C 1
ATOM 1723 O O . LEU A 1 223 ? -20.156 -16.641 -3.502 1 66.94 223 LEU A O 1
ATOM 1727 N N . GLN A 1 224 ? -20.172 -18.719 -4.355 1 73.19 224 GLN A N 1
ATOM 1728 C CA . GLN A 1 224 ? -18.734 -18.625 -4.609 1 73.19 224 GLN A CA 1
ATOM 1729 C C . GLN A 1 224 ? -18.438 -17.594 -5.691 1 73.19 224 GLN A C 1
ATOM 1731 O O . GLN A 1 224 ? -17.422 -16.891 -5.633 1 73.19 224 GLN A O 1
ATOM 1736 N N . GLY A 1 225 ? -19.469 -17.328 -6.555 1 74.88 225 GLY A N 1
ATOM 1737 C CA . GLY A 1 225 ? -19.297 -16.328 -7.605 1 74.88 225 GLY A CA 1
ATOM 1738 C C . GLY A 1 225 ? -17.953 -16.438 -8.305 1 74.88 225 GLY A C 1
ATOM 1739 O O . GLY A 1 225 ? -17.172 -17.344 -8.031 1 74.88 225 GLY A O 1
ATOM 1740 N N . ASP A 1 226 ? -17.703 -15.516 -9.281 1 89 226 ASP A N 1
ATOM 1741 C CA . ASP A 1 226 ? -16.453 -15.461 -10.039 1 89 226 ASP A CA 1
ATOM 1742 C C . ASP A 1 226 ? -15.328 -14.867 -9.203 1 89 226 ASP A C 1
ATOM 1744 O O . ASP A 1 226 ? -15.555 -13.969 -8.391 1 89 226 ASP A O 1
ATOM 1748 N N . LYS A 1 227 ? -14.195 -15.438 -9.32 1 91.75 227 LYS A N 1
ATOM 1749 C CA . LYS A 1 227 ? -13 -15.039 -8.586 1 91.75 227 LYS A CA 1
ATOM 1750 C C . LYS A 1 227 ? -12.758 -13.539 -8.703 1 91.75 227 LYS A C 1
ATOM 1752 O O . LYS A 1 227 ? -12.398 -12.883 -7.723 1 91.75 227 LYS A O 1
ATOM 1757 N N . LEU A 1 228 ? -13.039 -13.031 -9.891 1 94.44 228 LEU A N 1
ATOM 1758 C CA . LEU A 1 228 ? -12.789 -11.617 -10.156 1 94.44 228 LEU A CA 1
ATOM 1759 C C . LEU A 1 228 ? -13.625 -10.734 -9.227 1 94.44 228 LEU A C 1
ATOM 1761 O O . LEU A 1 228 ? -13.102 -9.812 -8.602 1 94.44 228 LEU A O 1
ATOM 1765 N N . TYR A 1 229 ? -14.852 -11 -9.031 1 94.25 229 TYR A N 1
ATOM 1766 C CA . TYR A 1 229 ? -15.75 -10.172 -8.234 1 94.25 229 TYR A CA 1
ATOM 1767 C C . TYR A 1 229 ? -15.484 -10.359 -6.746 1 94.25 229 TYR A C 1
ATOM 1769 O O . TYR A 1 229 ? -15.641 -9.422 -5.961 1 94.25 229 TYR A O 1
ATOM 1777 N N . ARG A 1 230 ? -15.07 -11.539 -6.367 1 93.88 230 ARG A N 1
ATOM 1778 C CA . ARG A 1 230 ? -14.68 -11.734 -4.977 1 93.88 230 ARG A CA 1
ATOM 1779 C C . ARG A 1 230 ? -13.461 -10.891 -4.617 1 93.88 230 ARG A C 1
ATOM 1781 O O . ARG A 1 230 ? -13.422 -10.273 -3.553 1 93.88 230 ARG A O 1
ATOM 1788 N N . VAL A 1 231 ? -12.516 -10.898 -5.543 1 95.19 231 VAL A N 1
ATOM 1789 C CA . VAL A 1 231 ? -11.297 -10.117 -5.316 1 95.19 231 VAL A CA 1
ATOM 1790 C C . VAL A 1 231 ? -11.641 -8.633 -5.281 1 95.19 231 VAL A C 1
ATOM 1792 O O . VAL A 1 231 ? -11.109 -7.891 -4.449 1 95.19 231 VAL A O 1
ATOM 1795 N N . ILE A 1 232 ? -12.547 -8.172 -6.109 1 96.88 232 ILE A N 1
ATOM 1796 C CA . ILE A 1 232 ? -12.992 -6.785 -6.137 1 96.88 232 ILE A CA 1
ATOM 1797 C C . ILE A 1 232 ? -13.68 -6.438 -4.816 1 96.88 232 ILE A C 1
ATOM 1799 O O . ILE A 1 232 ? -13.469 -5.359 -4.262 1 96.88 232 ILE A O 1
ATOM 1803 N N . LEU A 1 233 ? -14.445 -7.359 -4.312 1 96 233 LEU A N 1
ATOM 1804 C CA . LEU A 1 233 ? -15.125 -7.133 -3.043 1 96 233 LEU A CA 1
ATOM 1805 C C . LEU A 1 233 ? -14.117 -6.992 -1.904 1 96 233 LEU A C 1
ATOM 1807 O O . LEU A 1 233 ? -14.281 -6.141 -1.029 1 96 233 LEU A O 1
ATOM 1811 N N . GLY A 1 234 ? -13.148 -7.879 -1.923 1 96.25 234 GLY A N 1
ATOM 1812 C CA . GLY A 1 234 ? -12.094 -7.75 -0.935 1 96.25 234 GLY A CA 1
ATOM 1813 C C . GLY A 1 234 ? -11.359 -6.426 -1.017 1 96.25 234 GLY A C 1
ATOM 1814 O O . GLY A 1 234 ? -11.117 -5.777 0.005 1 96.25 234 GLY A O 1
ATOM 1815 N N . SER A 1 235 ? -11.023 -5.996 -2.244 1 97.94 235 SER A N 1
ATOM 1816 C CA . SER A 1 235 ? -10.367 -4.715 -2.463 1 97.94 235 SER A CA 1
ATOM 1817 C C . SER A 1 235 ? -11.25 -3.555 -2.027 1 97.94 235 SER A C 1
ATOM 1819 O O . SER A 1 235 ? -10.773 -2.582 -1.441 1 97.94 235 SER A O 1
ATOM 1821 N N . ALA A 1 236 ? -12.516 -3.676 -2.312 1 98.31 236 ALA A N 1
ATOM 1822 C CA . ALA A 1 236 ? -13.477 -2.633 -1.952 1 98.31 236 ALA A CA 1
ATOM 1823 C C . ALA A 1 236 ? -13.609 -2.51 -0.437 1 98.31 236 ALA A C 1
ATOM 1825 O O . ALA A 1 236 ? -13.719 -1.401 0.094 1 98.31 236 ALA A O 1
ATOM 1826 N N . LEU A 1 237 ? -13.602 -3.631 0.205 1 97.62 237 LEU A N 1
ATOM 1827 C CA . LEU A 1 237 ? -13.656 -3.621 1.662 1 97.62 237 LEU A CA 1
ATOM 1828 C C . LEU A 1 237 ? -12.438 -2.914 2.246 1 97.62 237 LEU A C 1
ATOM 1830 O O . LEU A 1 237 ? -12.562 -2.088 3.152 1 97.62 237 LEU A O 1
ATOM 1834 N N . PHE A 1 238 ? -11.305 -3.256 1.755 1 98.31 238 PHE A N 1
ATOM 1835 C CA . PHE A 1 238 ? -10.062 -2.637 2.203 1 98.31 238 PHE A CA 1
ATOM 1836 C C . PHE A 1 238 ? -10.086 -1.136 1.943 1 98.31 238 PHE A C 1
ATOM 1838 O O . PHE A 1 238 ? -9.797 -0.342 2.842 1 98.31 238 PHE A O 1
ATOM 1845 N N . PHE A 1 239 ? -10.438 -0.751 0.726 1 98.44 239 PHE A N 1
ATOM 1846 C CA . PHE A 1 239 ? -10.562 0.649 0.341 1 98.44 239 PHE A CA 1
ATOM 1847 C C . PHE A 1 239 ? -11.531 1.381 1.264 1 98.44 239 PHE A C 1
ATOM 1849 O O . PHE A 1 239 ? -11.258 2.498 1.704 1 98.44 239 PHE A O 1
ATOM 1856 N N . SER A 1 240 ? -12.625 0.758 1.532 1 98.62 240 SER A N 1
ATOM 1857 C CA . SER A 1 240 ? -13.68 1.399 2.314 1 98.62 240 SER A CA 1
ATOM 1858 C C . SER A 1 240 ? -13.219 1.673 3.742 1 98.62 240 SER A C 1
ATOM 1860 O O . SER A 1 240 ? -13.578 2.691 4.332 1 98.62 240 SER A O 1
ATOM 1862 N N . ALA A 1 241 ? -12.492 0.75 4.273 1 98 241 ALA A N 1
ATOM 1863 C CA . ALA A 1 241 ? -12 0.939 5.637 1 98 241 ALA A CA 1
ATOM 1864 C C . ALA A 1 241 ? -11.094 2.164 5.73 1 98 241 ALA A C 1
ATOM 1866 O O . ALA A 1 241 ? -11.219 2.969 6.656 1 98 241 ALA A O 1
ATOM 1867 N N . TYR A 1 242 ? -10.242 2.332 4.785 1 97.75 242 TYR A N 1
ATOM 1868 C CA . TYR A 1 242 ? -9.367 3.496 4.773 1 97.75 242 TYR A CA 1
ATOM 1869 C C . TYR A 1 242 ? -10.148 4.766 4.453 1 97.75 242 TYR A C 1
ATOM 1871 O O . TYR A 1 242 ? -9.977 5.789 5.117 1 97.75 242 TYR A O 1
ATOM 1879 N N . GLN A 1 243 ? -11 4.672 3.504 1 98.38 243 GLN A N 1
ATOM 1880 C CA . GLN A 1 243 ? -11.773 5.832 3.068 1 98.38 243 GLN A CA 1
ATOM 1881 C C . GLN A 1 243 ? -12.742 6.285 4.152 1 98.38 243 GLN A C 1
ATOM 1883 O O . GLN A 1 243 ? -13.008 7.48 4.305 1 98.38 243 GLN A O 1
ATOM 1888 N N . ALA A 1 244 ? -13.266 5.344 4.898 1 98.12 244 ALA A N 1
ATOM 1889 C CA . ALA A 1 244 ? -14.18 5.68 5.988 1 98.12 244 ALA A CA 1
ATOM 1890 C C . ALA A 1 244 ? -13.508 6.582 7.016 1 98.12 244 ALA A C 1
ATOM 1892 O O . ALA A 1 244 ? -14.109 7.535 7.508 1 98.12 244 ALA A O 1
ATOM 1893 N N . GLU A 1 245 ? -12.312 6.309 7.309 1 95.94 245 GLU A N 1
ATOM 1894 C CA . GLU A 1 245 ? -11.578 7.125 8.266 1 95.94 245 GLU A CA 1
ATOM 1895 C C . GLU A 1 245 ? -11.281 8.516 7.703 1 95.94 245 GLU A C 1
ATOM 1897 O O . GLU A 1 245 ? -11.266 9.5 8.445 1 95.94 245 GLU A O 1
ATOM 1902 N N . ILE A 1 246 ? -11.055 8.57 6.422 1 96.81 246 ILE A N 1
ATOM 1903 C CA . ILE A 1 246 ? -10.836 9.852 5.762 1 96.81 246 ILE A CA 1
ATOM 1904 C C . ILE A 1 246 ? -12.109 10.688 5.824 1 96.81 246 ILE A C 1
ATOM 1906 O O . ILE A 1 246 ? -12.062 11.875 6.152 1 96.81 246 ILE A O 1
ATOM 1910 N N . VAL A 1 247 ? -13.188 10.047 5.566 1 96.81 247 VAL A N 1
ATOM 1911 C CA . VAL A 1 247 ? -14.477 10.727 5.617 1 96.81 247 VAL A CA 1
ATOM 1912 C C . VAL A 1 247 ? -14.781 11.156 7.051 1 96.81 247 VAL A C 1
ATOM 1914 O O . VAL A 1 247 ? -15.25 12.273 7.285 1 96.81 247 VAL A O 1
ATOM 1917 N N . ARG A 1 248 ? -14.547 10.266 7.957 1 95.38 248 ARG A N 1
ATOM 1918 C CA . ARG A 1 248 ? -14.742 10.594 9.367 1 95.38 248 ARG A CA 1
ATOM 1919 C C . ARG A 1 248 ? -13.922 11.812 9.758 1 95.38 248 ARG A C 1
ATOM 1921 O O . ARG A 1 248 ? -14.414 12.703 10.453 1 95.38 248 ARG A O 1
ATOM 1928 N N . GLY A 1 249 ? -12.703 11.82 9.344 1 93.25 249 GLY A N 1
ATOM 1929 C CA . GLY A 1 249 ? -11.875 12.992 9.578 1 93.25 249 GLY A CA 1
ATOM 1930 C C . GLY A 1 249 ? -12.453 14.258 8.984 1 93.25 249 GLY A C 1
ATOM 1931 O O . GLY A 1 249 ? -12.398 15.328 9.602 1 93.25 249 GLY A O 1
ATOM 1932 N N . GLY A 1 250 ? -12.961 14.164 7.797 1 94.44 250 GLY A N 1
ATOM 1933 C CA . GLY A 1 250 ? -13.633 15.297 7.176 1 94.44 250 GLY A CA 1
ATOM 1934 C C . GLY A 1 250 ? -14.844 15.773 7.953 1 94.44 250 GLY A C 1
ATOM 1935 O O . GLY A 1 250 ? -15.102 16.984 8.031 1 94.44 250 GLY A O 1
ATOM 1936 N N . MET A 1 251 ? -15.539 14.891 8.555 1 93.62 251 MET A N 1
ATOM 1937 C CA . MET A 1 251 ? -16.734 15.227 9.344 1 93.62 251 MET A CA 1
ATOM 1938 C C . MET A 1 251 ? -16.344 15.961 10.625 1 93.62 251 MET A C 1
ATOM 1940 O O . MET A 1 251 ? -17.062 16.844 11.078 1 93.62 251 MET A O 1
ATOM 1944 N N . GLN A 1 252 ? -15.273 15.562 11.148 1 90.12 252 GLN A N 1
ATOM 1945 C CA . GLN A 1 252 ? -14.797 16.203 12.367 1 90.12 252 GLN A CA 1
ATOM 1946 C C . GLN A 1 252 ? -14.414 17.656 12.109 1 90.12 252 GLN A C 1
ATOM 1948 O O . GLN A 1 252 ? -14.375 18.469 13.031 1 90.12 252 GLN A O 1
ATOM 1953 N N . GLY A 1 253 ? -14.156 17.922 10.852 1 89.06 253 GLY A N 1
ATOM 1954 C CA . GLY A 1 253 ? -13.805 19.281 10.484 1 89.06 253 GLY A CA 1
ATOM 1955 C C . GLY A 1 253 ? -15.008 20.172 10.289 1 89.06 253 GLY A C 1
ATOM 1956 O O . GLY A 1 253 ? -14.867 21.391 10.156 1 89.06 253 GLY A O 1
ATOM 1957 N N . VAL A 1 254 ? -16.203 19.672 10.375 1 91.44 254 VAL A N 1
ATOM 1958 C CA . VAL A 1 254 ? -17.438 20.438 10.234 1 91.44 254 VAL A CA 1
ATOM 1959 C C . VAL A 1 254 ? -17.844 21.031 11.586 1 91.44 254 VAL A C 1
ATOM 1961 O O . VAL A 1 254 ? -17.969 20.297 12.57 1 91.44 254 VAL A O 1
ATOM 1964 N N . PRO A 1 255 ? -18.047 22.312 11.641 1 91.88 255 PRO A N 1
ATOM 1965 C CA . PRO A 1 255 ? -18.453 22.922 12.914 1 91.88 255 PRO A CA 1
ATOM 1966 C C . PRO A 1 255 ? -19.734 22.328 13.469 1 91.88 255 PRO A C 1
ATOM 1968 O O . PRO A 1 255 ? -20.719 22.188 12.734 1 91.88 255 PRO A O 1
ATOM 1971 N N . ALA A 1 256 ? -19.719 22.078 14.641 1 88.44 256 ALA A N 1
ATOM 1972 C CA . ALA A 1 256 ? -20.844 21.438 15.312 1 88.44 256 ALA A CA 1
ATOM 1973 C C . ALA A 1 256 ? -22.078 22.344 15.273 1 88.44 256 ALA A C 1
ATOM 1975 O O . ALA A 1 256 ? -23.203 21.844 15.227 1 88.44 256 ALA A O 1
ATOM 1976 N N . GLY A 1 257 ? -21.828 23.594 15.297 1 88.88 257 GLY A N 1
ATOM 1977 C CA . GLY A 1 257 ? -22.922 24.562 15.289 1 88.88 257 GLY A CA 1
ATOM 1978 C C . GLY A 1 257 ? -23.844 24.422 14.094 1 88.88 257 GLY A C 1
ATOM 1979 O O . GLY A 1 257 ? -25.047 24.672 14.203 1 88.88 257 GLY A O 1
ATOM 1980 N N . GLN A 1 258 ? -23.266 24 13.016 1 90.31 258 GLN A N 1
ATOM 1981 C CA . GLN A 1 258 ? -24.062 23.844 11.805 1 90.31 258 GLN A CA 1
ATOM 1982 C C . GLN A 1 258 ? -25.094 22.734 11.961 1 90.31 258 GLN A C 1
ATOM 1984 O O . GLN A 1 258 ? -26.25 22.906 11.578 1 90.31 258 GLN A O 1
ATOM 1989 N N . GLU A 1 259 ? -24.656 21.641 12.445 1 88.25 259 GLU A N 1
ATOM 1990 C CA . GLU A 1 259 ? -25.594 20.531 12.641 1 88.25 259 GLU A CA 1
ATOM 1991 C C . GLU A 1 259 ? -26.594 20.844 13.734 1 88.25 259 GLU A C 1
ATOM 1993 O O . GLU A 1 259 ? -27.781 20.5 13.625 1 88.25 259 GLU A O 1
ATOM 1998 N N . GLU A 1 260 ? -26.188 21.562 14.75 1 89.75 260 GLU A N 1
ATOM 1999 C CA . GLU A 1 260 ? -27.062 21.969 15.852 1 89.75 260 GLU A CA 1
ATOM 2000 C C . GLU A 1 260 ? -28.125 22.953 15.375 1 89.75 260 GLU A C 1
ATOM 2002 O O . GLU A 1 260 ? -29.281 22.844 15.773 1 89.75 260 GLU A O 1
ATOM 2007 N N . ALA A 1 261 ? -27.688 23.828 14.625 1 92.12 261 ALA A N 1
ATOM 2008 C CA . ALA A 1 261 ? -28.625 24.797 14.078 1 92.12 261 ALA A CA 1
ATOM 2009 C C . ALA A 1 261 ? -29.688 24.125 13.211 1 92.12 261 ALA A C 1
ATOM 2011 O O . ALA A 1 261 ? -30.859 24.469 13.273 1 92.12 261 ALA A O 1
ATOM 2012 N N . ALA A 1 262 ? -29.234 23.188 12.445 1 91.06 262 ALA A N 1
ATOM 2013 C CA . ALA A 1 262 ? -30.172 22.453 11.594 1 91.06 262 ALA A CA 1
ATOM 2014 C C . ALA A 1 262 ? -31.141 21.625 12.43 1 91.06 262 ALA A C 1
ATOM 2016 O O . ALA A 1 262 ? -32.312 21.5 12.062 1 91.06 262 ALA A O 1
ATOM 2017 N N . MET A 1 263 ? -30.688 21.156 13.492 1 87.81 263 MET A N 1
ATOM 2018 C CA . MET A 1 263 ? -31.531 20.406 14.414 1 87.81 263 MET A CA 1
ATOM 2019 C C . MET A 1 263 ? -32.594 21.328 15.039 1 87.81 263 MET A C 1
ATOM 2021 O O . MET A 1 263 ? -33.75 20.938 15.195 1 87.81 263 MET A O 1
ATOM 2025 N N . ALA A 1 264 ? -32.156 22.453 15.336 1 90.88 264 ALA A N 1
ATOM 2026 C CA . ALA A 1 264 ? -33.062 23.453 15.922 1 90.88 264 ALA A CA 1
ATOM 2027 C C . ALA A 1 264 ? -34.125 23.859 14.93 1 90.88 264 ALA A C 1
ATOM 2029 O O . ALA A 1 264 ? -35.25 24.188 15.328 1 90.88 264 ALA A O 1
ATOM 2030 N N . LEU A 1 265 ? -33.875 23.766 13.68 1 93.44 265 LEU A N 1
ATOM 2031 C CA . LEU A 1 265 ? -34.812 24.125 12.633 1 93.44 265 LEU A CA 1
ATOM 2032 C C . LEU A 1 265 ? -35.75 22.969 12.305 1 93.44 265 LEU A C 1
ATOM 2034 O O . LEU A 1 265 ? -36.625 23.078 11.438 1 93.44 265 LEU A O 1
ATOM 2038 N N . GLY A 1 266 ? -35.5 21.812 12.898 1 89.75 266 GLY A N 1
ATOM 2039 C CA . GLY A 1 266 ? -36.406 20.688 12.742 1 89.75 266 GLY A CA 1
ATOM 2040 C C . GLY A 1 266 ? -36 19.719 11.648 1 89.75 266 GLY A C 1
ATOM 2041 O O . GLY A 1 266 ? -36.781 18.875 11.234 1 89.75 266 GLY A O 1
ATOM 2042 N N . MET A 1 267 ? -34.844 19.844 11.219 1 89.5 267 MET A N 1
ATOM 2043 C CA . MET A 1 267 ? -34.375 18.922 10.18 1 89.5 267 MET A CA 1
ATOM 2044 C C . MET A 1 267 ? -34.125 17.531 10.742 1 89.5 267 MET A C 1
ATOM 2046 O O . MET A 1 267 ? -33.625 17.391 11.859 1 89.5 267 MET A O 1
ATOM 2050 N N . SER A 1 268 ? -34.5 16.562 9.922 1 88.06 268 SER A N 1
ATOM 2051 C CA . SER A 1 268 ? -34.281 15.18 10.32 1 88.06 268 SER A CA 1
ATOM 2052 C C . SER A 1 268 ? -32.812 14.805 10.211 1 88.06 268 SER A C 1
ATOM 2054 O O . SER A 1 268 ? -32 15.539 9.617 1 88.06 268 SER A O 1
ATOM 2056 N N . TYR A 1 269 ? -32.438 13.695 10.82 1 83.5 269 TYR A N 1
ATOM 2057 C CA . TYR A 1 269 ? -31.047 13.227 10.82 1 83.5 269 TYR A CA 1
ATOM 2058 C C . TYR A 1 269 ? -30.531 13.07 9.398 1 83.5 269 TYR A C 1
ATOM 2060 O O . TYR A 1 269 ? -29.438 13.555 9.07 1 83.5 269 TYR A O 1
ATOM 2068 N N . TRP A 1 270 ? -31.297 12.445 8.562 1 86.62 270 TRP A N 1
ATOM 2069 C CA . TRP A 1 270 ? -30.844 12.148 7.207 1 86.62 270 TRP A CA 1
ATOM 2070 C C . TRP A 1 270 ? -30.75 13.422 6.375 1 86.62 270 TRP A C 1
ATOM 2072 O O . TRP A 1 270 ? -29.891 13.547 5.496 1 86.62 270 TRP A O 1
ATOM 2082 N N . GLN A 1 271 ? -31.625 14.352 6.75 1 88.81 271 GLN A N 1
ATOM 2083 C CA . GLN A 1 271 ? -31.547 15.648 6.078 1 88.81 271 GLN A CA 1
ATOM 2084 C C . GLN A 1 271 ? -30.281 16.391 6.48 1 88.81 271 GLN A C 1
ATOM 2086 O O . GLN A 1 271 ? -29.578 16.969 5.629 1 88.81 271 GLN A O 1
ATOM 2091 N N . ARG A 1 272 ? -30.031 16.328 7.766 1 91.31 272 ARG A N 1
ATOM 2092 C CA . ARG A 1 272 ? -28.859 17.031 8.281 1 91.31 272 ARG A CA 1
ATOM 2093 C C . ARG A 1 272 ? -27.578 16.406 7.723 1 91.31 272 ARG A C 1
ATOM 2095 O O . ARG A 1 272 ? -26.703 17.125 7.242 1 91.31 272 ARG A O 1
ATOM 2102 N N . ILE A 1 273 ? -27.531 15.117 7.684 1 89.12 273 ILE A N 1
ATOM 2103 C CA . ILE A 1 273 ? -26.344 14.406 7.23 1 89.12 273 ILE A CA 1
ATOM 2104 C C . ILE A 1 273 ? -26.188 14.578 5.723 1 89.12 273 ILE A C 1
ATOM 2106 O O . ILE A 1 273 ? -25.094 14.906 5.25 1 89.12 273 ILE A O 1
ATOM 2110 N N . GLY A 1 274 ? -27.203 14.383 4.969 1 89.81 274 GLY A N 1
ATOM 2111 C CA . GLY A 1 274 ? -27.125 14.375 3.518 1 89.81 274 GLY A CA 1
ATOM 2112 C C . GLY A 1 274 ? -26.938 15.758 2.926 1 89.81 274 GLY A C 1
ATOM 2113 O O . GLY A 1 274 ? -26.234 15.914 1.92 1 89.81 274 GLY A O 1
ATOM 2114 N N . ARG A 1 275 ? -27.484 16.812 3.641 1 90 275 ARG A N 1
ATOM 2115 C CA . ARG A 1 275 ? -27.5 18.125 3.018 1 90 275 ARG A CA 1
ATOM 2116 C C . ARG A 1 275 ? -26.469 19.047 3.645 1 90 275 ARG A C 1
ATOM 2118 O O . ARG A 1 275 ? -26.016 20.016 3.014 1 90 275 ARG A O 1
ATOM 2125 N N . ILE A 1 276 ? -26.031 18.766 4.816 1 92.31 276 ILE A N 1
ATOM 2126 C CA . ILE A 1 276 ? -25.188 19.734 5.512 1 92.31 276 ILE A CA 1
ATOM 2127 C C . ILE A 1 276 ? -23.844 19.094 5.859 1 92.31 276 ILE A C 1
ATOM 2129 O O . ILE A 1 276 ? -22.797 19.531 5.359 1 92.31 276 ILE A O 1
ATOM 2133 N N . VAL A 1 277 ? -23.859 18.016 6.539 1 92.56 277 VAL A N 1
ATOM 2134 C CA . VAL A 1 277 ? -22.641 17.469 7.129 1 92.56 277 VAL A CA 1
ATOM 2135 C C . VAL A 1 277 ? -21.828 16.766 6.055 1 92.56 277 VAL A C 1
ATOM 2137 O O . VAL A 1 277 ? -20.656 17.094 5.844 1 92.56 277 VAL A O 1
ATOM 2140 N N . LEU A 1 278 ? -22.422 15.891 5.312 1 92.62 278 LEU A N 1
ATOM 2141 C CA . LEU A 1 278 ? -21.688 15.031 4.387 1 92.62 278 LEU A CA 1
ATOM 2142 C C . LEU A 1 278 ? -21.062 15.852 3.264 1 92.62 278 LEU A C 1
ATOM 2144 O O . LEU A 1 278 ? -19.891 15.672 2.936 1 92.62 278 LEU A O 1
ATOM 2148 N N . PRO A 1 279 ? -21.828 16.766 2.682 1 91.38 279 PRO A N 1
ATOM 2149 C CA . PRO A 1 279 ? -21.203 17.562 1.617 1 91.38 279 PRO A CA 1
ATOM 2150 C C . PRO A 1 279 ? -20 18.359 2.102 1 91.38 279 PRO A C 1
ATOM 2152 O O . PRO A 1 279 ? -18.984 18.453 1.398 1 91.38 279 PRO A O 1
ATOM 2155 N N . GLN A 1 280 ? -20.062 18.891 3.262 1 93 280 GLN A N 1
ATOM 2156 C CA . GLN A 1 280 ? -18.953 19.656 3.82 1 93 280 GLN A CA 1
ATOM 2157 C C . GLN A 1 280 ? -17.797 18.734 4.203 1 93 280 GLN A C 1
ATOM 2159 O O . GLN A 1 280 ? -16.625 19.078 3.982 1 93 280 GLN A O 1
ATOM 2164 N N . ALA A 1 281 ? -18.172 17.625 4.695 1 94.31 281 ALA A N 1
ATOM 2165 C CA . ALA A 1 281 ? -17.156 16.641 5.074 1 94.31 281 ALA A CA 1
ATOM 2166 C C . ALA A 1 281 ? -16.375 16.156 3.854 1 94.31 281 ALA A C 1
ATOM 2168 O O . ALA A 1 281 ? -15.156 15.984 3.918 1 94.31 281 ALA A O 1
ATOM 2169 N N . MET A 1 282 ? -17.062 15.953 2.758 1 93.19 282 MET A N 1
ATOM 2170 C CA . MET A 1 282 ? -16.438 15.477 1.528 1 93.19 282 MET A CA 1
ATOM 2171 C C . MET A 1 282 ? -15.5 16.531 0.947 1 93.19 282 MET A C 1
ATOM 2173 O O . MET A 1 282 ? -14.445 16.203 0.408 1 93.19 282 MET A O 1
ATOM 2177 N N . ARG A 1 283 ? -15.906 17.719 1.093 1 90.69 283 ARG A N 1
ATOM 2178 C CA . ARG A 1 283 ? -15.047 18.812 0.639 1 90.69 283 ARG A CA 1
ATOM 2179 C C . ARG A 1 283 ? -13.773 18.875 1.468 1 90.69 283 ARG A C 1
ATOM 2181 O O . ARG A 1 283 ? -12.68 19.031 0.921 1 90.69 283 ARG A O 1
ATOM 2188 N N . ASN A 1 284 ? -13.969 18.75 2.764 1 92.62 284 ASN A N 1
ATOM 2189 C CA . ASN A 1 284 ? -12.82 18.75 3.666 1 92.62 284 ASN A CA 1
ATOM 2190 C C . ASN A 1 284 ? -11.898 17.562 3.396 1 92.62 284 ASN A C 1
ATOM 2192 O O . ASN A 1 284 ? -10.68 17.672 3.533 1 92.62 284 ASN A O 1
ATOM 2196 N N . ALA A 1 285 ? -12.438 16.453 2.928 1 94.88 285 ALA A N 1
ATOM 2197 C CA . ALA A 1 285 ? -11.703 15.203 2.789 1 94.88 285 ALA A CA 1
ATOM 2198 C C . ALA A 1 285 ? -11.188 15.023 1.362 1 94.88 285 ALA A C 1
ATOM 2200 O O . ALA A 1 285 ? -10.516 14.031 1.058 1 94.88 285 ALA A O 1
ATOM 2201 N N . LEU A 1 286 ? -11.414 15.961 0.511 1 93.75 286 LEU A N 1
ATOM 2202 C CA . LEU A 1 286 ? -11.219 15.789 -0.924 1 93.75 286 LEU A CA 1
ATOM 2203 C C . LEU A 1 286 ? -9.758 15.484 -1.238 1 93.75 286 LEU A C 1
ATOM 2205 O O . LEU A 1 286 ? -9.461 14.516 -1.938 1 93.75 286 LEU A O 1
ATOM 2209 N N . PRO A 1 287 ? -8.773 16.266 -0.712 1 93.31 287 PRO A N 1
ATOM 2210 C CA . PRO A 1 287 ? -7.379 15.945 -1.025 1 93.31 287 PRO A CA 1
ATOM 2211 C C . PRO A 1 287 ? -6.969 14.555 -0.56 1 93.31 287 PRO A C 1
ATOM 2213 O O . PRO A 1 287 ? -6.34 13.805 -1.315 1 93.31 287 PRO A O 1
ATOM 2216 N N . ALA A 1 288 ? -7.371 14.227 0.659 1 94.69 288 ALA A N 1
ATOM 2217 C CA . ALA A 1 288 ? -7.047 12.914 1.198 1 94.69 288 ALA A CA 1
ATOM 2218 C C . ALA A 1 288 ? -7.734 11.805 0.402 1 94.69 288 ALA A C 1
ATOM 2220 O O . ALA A 1 288 ? -7.188 10.719 0.234 1 94.69 288 ALA A O 1
ATOM 2221 N N . THR A 1 289 ? -8.961 12.094 -0.035 1 96.69 289 THR A N 1
ATOM 2222 C CA . THR A 1 289 ? -9.703 11.133 -0.848 1 96.69 289 THR A CA 1
ATOM 2223 C C . THR A 1 289 ? -8.984 10.891 -2.176 1 96.69 289 THR A C 1
ATOM 2225 O O . THR A 1 289 ? -8.875 9.75 -2.623 1 96.69 289 THR A O 1
ATOM 2228 N N . ILE A 1 290 ? -8.5 11.922 -2.809 1 95.38 290 ILE A N 1
ATOM 2229 C CA . ILE A 1 290 ? -7.758 11.789 -4.059 1 95.38 290 ILE A CA 1
ATOM 2230 C C . ILE A 1 290 ? -6.527 10.914 -3.84 1 95.38 290 ILE A C 1
ATOM 2232 O O . ILE A 1 290 ? -6.227 10.039 -4.656 1 95.38 290 ILE A O 1
ATOM 2236 N N . ASN A 1 291 ? -5.863 11.141 -2.734 1 94.56 291 ASN A N 1
ATOM 2237 C CA . ASN A 1 291 ? -4.707 10.312 -2.414 1 94.56 291 ASN A CA 1
ATOM 2238 C C . ASN A 1 291 ? -5.098 8.852 -2.242 1 94.56 291 ASN A C 1
ATOM 2240 O O . ASN A 1 291 ? -4.363 7.953 -2.664 1 94.56 291 ASN A O 1
ATOM 2244 N N . GLN A 1 292 ? -6.191 8.625 -1.636 1 97.31 292 GLN A N 1
ATOM 2245 C CA . GLN A 1 292 ? -6.656 7.25 -1.454 1 97.31 292 GLN A CA 1
ATOM 2246 C C . GLN A 1 292 ? -6.953 6.586 -2.797 1 97.31 292 GLN A C 1
ATOM 2248 O O . GLN A 1 292 ? -6.723 5.391 -2.967 1 97.31 292 GLN A O 1
ATOM 2253 N N . PHE A 1 293 ? -7.48 7.352 -3.738 1 97.19 293 PHE A N 1
ATOM 2254 C CA . PHE A 1 293 ? -7.723 6.828 -5.078 1 97.19 293 PHE A CA 1
ATOM 2255 C C . PHE A 1 293 ? -6.406 6.484 -5.77 1 97.19 293 PHE A C 1
ATOM 2257 O O . PHE A 1 293 ? -6.309 5.465 -6.453 1 97.19 293 PHE A O 1
ATOM 2264 N N . VAL A 1 294 ? -5.414 7.312 -5.57 1 96.94 294 VAL A N 1
ATOM 2265 C CA . VAL A 1 294 ? -4.086 7.074 -6.133 1 96.94 294 VAL A CA 1
ATOM 2266 C C . VAL A 1 294 ? -3.518 5.77 -5.578 1 96.94 294 VAL A C 1
ATOM 2268 O O . VAL A 1 294 ? -3.025 4.926 -6.332 1 96.94 294 VAL A O 1
ATOM 2271 N N . ILE A 1 295 ? -3.668 5.582 -4.297 1 96.5 295 ILE A N 1
ATOM 2272 C CA . ILE A 1 295 ? -3.182 4.375 -3.633 1 96.5 295 ILE A CA 1
ATOM 2273 C C . ILE A 1 295 ? -3.914 3.152 -4.18 1 96.5 295 ILE A C 1
ATOM 2275 O O . ILE A 1 295 ? -3.289 2.139 -4.496 1 96.5 295 ILE A O 1
ATOM 2279 N N . SER A 1 296 ? -5.199 3.322 -4.324 1 97.25 296 SER A N 1
ATOM 2280 C CA . SER A 1 296 ? -6.012 2.209 -4.801 1 97.25 296 SER A CA 1
ATOM 2281 C C . SER A 1 296 ? -5.613 1.798 -6.215 1 97.25 296 SER A C 1
ATOM 2283 O O . SER A 1 296 ? -5.613 0.61 -6.543 1 97.25 296 SER A O 1
ATOM 2285 N N . PHE A 1 297 ? -5.332 2.746 -7.047 1 97.25 297 PHE A N 1
ATOM 2286 C CA . PHE A 1 297 ? -4.898 2.438 -8.406 1 97.25 297 PHE A CA 1
ATOM 2287 C C . PHE A 1 297 ? -3.611 1.619 -8.391 1 97.25 297 PHE A C 1
ATOM 2289 O O . PHE A 1 297 ? -3.5 0.616 -9.102 1 97.25 297 PHE A O 1
ATOM 2296 N N . LYS A 1 298 ? -2.674 2 -7.609 1 96.44 298 LYS A N 1
ATOM 2297 C CA . LYS A 1 298 ? -1.398 1.297 -7.508 1 96.44 298 LYS A CA 1
ATOM 2298 C C . LYS A 1 298 ? -1.589 -0.11 -6.949 1 96.44 298 LYS A C 1
ATOM 2300 O O . LYS A 1 298 ? -0.9 -1.046 -7.363 1 96.44 298 LYS A O 1
ATOM 2305 N N . GLU A 1 299 ? -2.549 -0.234 -6.043 1 96.62 299 GLU A N 1
ATOM 2306 C CA . GLU A 1 299 ? -2.764 -1.503 -5.355 1 96.62 299 GLU A CA 1
ATOM 2307 C C . GLU A 1 299 ? -3.473 -2.508 -6.258 1 96.62 299 GLU A C 1
ATOM 2309 O O . GLU A 1 299 ? -3.521 -3.701 -5.949 1 96.62 299 GLU A O 1
ATOM 2314 N N . THR A 1 300 ? -3.947 -2.061 -7.426 1 96.62 300 THR A N 1
ATOM 2315 C CA . THR A 1 300 ? -4.555 -2.992 -8.367 1 96.62 300 THR A CA 1
ATOM 2316 C C . THR A 1 300 ? -3.533 -4.012 -8.859 1 96.62 300 THR A C 1
ATOM 2318 O O . THR A 1 300 ? -3.896 -5.121 -9.258 1 96.62 300 THR A O 1
ATOM 2321 N N . SER A 1 301 ? -2.314 -3.635 -8.812 1 95.19 301 SER A N 1
ATOM 2322 C CA . SER A 1 301 ? -1.266 -4.52 -9.312 1 95.19 301 SER A CA 1
ATOM 2323 C C . SER A 1 301 ? -1.155 -5.781 -8.461 1 95.19 301 SER A C 1
ATOM 2325 O O . SER A 1 301 ? -0.654 -6.809 -8.922 1 95.19 301 SER A O 1
ATOM 2327 N N . LEU A 1 302 ? -1.688 -5.801 -7.289 1 95.56 302 LEU A N 1
ATOM 2328 C CA . LEU A 1 302 ? -1.533 -6.906 -6.352 1 95.56 302 LEU A CA 1
ATOM 2329 C C . LEU A 1 302 ? -2.34 -8.117 -6.801 1 95.56 302 LEU A C 1
ATOM 2331 O O . LEU A 1 302 ? -2.082 -9.242 -6.352 1 95.56 302 LEU A O 1
ATOM 2335 N N . VAL A 1 303 ? -3.26 -7.898 -7.711 1 94.75 303 VAL A N 1
ATOM 2336 C CA . VAL A 1 303 ? -4.129 -9 -8.102 1 94.75 303 VAL A CA 1
ATOM 2337 C C . VAL A 1 303 ? -3.354 -9.992 -8.969 1 94.75 303 VAL A C 1
ATOM 2339 O O . VAL A 1 303 ? -3.816 -11.109 -9.219 1 94.75 303 VAL A O 1
ATOM 2342 N N . VAL A 1 304 ? -2.189 -9.648 -9.406 1 91.38 304 VAL A N 1
ATOM 2343 C CA . VAL A 1 304 ? -1.335 -10.555 -10.164 1 91.38 304 VAL A CA 1
ATOM 2344 C C . VAL A 1 304 ? -1.045 -11.805 -9.344 1 91.38 304 VAL A C 1
ATOM 2346 O O . VAL A 1 304 ? -0.902 -12.906 -9.891 1 91.38 304 VAL A O 1
ATOM 2349 N N . ILE A 1 305 ? -1.087 -11.695 -8.055 1 86.5 305 ILE A N 1
ATOM 2350 C CA . ILE A 1 305 ? -0.714 -12.797 -7.18 1 86.5 305 ILE A CA 1
ATOM 2351 C C . ILE A 1 305 ? -1.784 -13.891 -7.234 1 86.5 305 ILE A C 1
ATOM 2353 O O . ILE A 1 305 ? -1.5 -15.062 -6.98 1 86.5 305 ILE A O 1
ATOM 2357 N N . VAL A 1 306 ? -2.963 -13.43 -7.52 1 89.81 306 VAL A N 1
ATOM 2358 C CA . VAL A 1 306 ? -4.031 -14.422 -7.562 1 89.81 306 VAL A CA 1
ATOM 2359 C C . VAL A 1 306 ? -4.324 -14.805 -9.016 1 89.81 306 VAL A C 1
ATOM 2361 O O . VAL A 1 306 ? -5.367 -15.391 -9.305 1 89.81 306 VAL A O 1
ATOM 2364 N N . GLY A 1 307 ? -3.523 -14.383 -9.938 1 90.31 307 GLY A N 1
ATOM 2365 C CA . GLY A 1 307 ? -3.518 -14.977 -11.258 1 90.31 307 GLY A CA 1
ATOM 2366 C C . GLY A 1 307 ? -4.238 -14.141 -12.297 1 90.31 307 GLY A C 1
ATOM 2367 O O . GLY A 1 307 ? -4.535 -14.617 -13.391 1 90.31 307 GLY A O 1
ATOM 2368 N N . PHE A 1 308 ? -4.547 -12.891 -11.977 1 93.69 308 PHE A N 1
ATOM 2369 C CA . PHE A 1 308 ? -5.207 -12.062 -12.977 1 93.69 308 PHE A CA 1
ATOM 2370 C C . PHE A 1 308 ? -4.188 -11.43 -13.914 1 93.69 308 PHE A C 1
ATOM 2372 O O . PHE A 1 308 ? -3.082 -11.078 -13.492 1 93.69 308 PHE A O 1
ATOM 2379 N N . PHE A 1 309 ? -4.68 -11.297 -15.117 1 94.44 309 PHE A N 1
ATOM 2380 C CA . PHE A 1 309 ? -3.807 -10.852 -16.203 1 94.44 309 PHE A CA 1
ATOM 2381 C C . PHE A 1 309 ? -3.9 -9.344 -16.391 1 94.44 309 PHE A C 1
ATOM 2383 O O . PHE A 1 309 ? -4.199 -8.867 -17.484 1 94.44 309 PHE A O 1
ATOM 2390 N N . GLU A 1 310 ? -3.598 -8.648 -15.328 1 95.31 310 GLU A N 1
ATOM 2391 C CA . GLU A 1 310 ? -3.605 -7.188 -15.391 1 95.31 310 GLU A CA 1
ATOM 2392 C C . GLU A 1 310 ? -2.305 -6.656 -15.984 1 95.31 310 GLU A C 1
ATOM 2394 O O . GLU A 1 310 ? -1.53 -7.41 -16.578 1 95.31 310 GLU A O 1
ATOM 2399 N N . ILE A 1 311 ? -2.064 -5.371 -15.953 1 95.25 311 ILE A N 1
ATOM 2400 C CA . ILE A 1 311 ? -1.07 -4.723 -16.797 1 95.25 311 ILE A CA 1
ATOM 2401 C C . ILE A 1 311 ? 0.322 -5.242 -16.453 1 95.25 311 ILE A C 1
ATOM 2403 O O . ILE A 1 311 ? 1.165 -5.41 -17.344 1 95.25 311 ILE A O 1
ATOM 2407 N N . LEU A 1 312 ? 0.68 -5.52 -15.273 1 92.56 312 LEU A N 1
ATOM 2408 C CA . LEU A 1 312 ? 1.987 -6.062 -14.922 1 92.56 312 LEU A CA 1
ATOM 2409 C C . LEU A 1 312 ? 2.148 -7.484 -15.445 1 92.56 312 LEU A C 1
ATOM 2411 O O . LEU A 1 312 ? 3.191 -7.832 -16 1 92.56 312 LEU A O 1
ATOM 2415 N N . ALA A 1 313 ? 1.146 -8.281 -15.289 1 92.12 313 ALA A N 1
ATOM 2416 C CA . ALA A 1 313 ? 1.178 -9.656 -15.781 1 92.12 313 ALA A CA 1
ATOM 2417 C C . ALA A 1 313 ? 1.26 -9.695 -17.297 1 92.12 313 ALA A C 1
ATOM 2419 O O . ALA A 1 313 ? 1.995 -10.5 -17.875 1 92.12 313 ALA A O 1
ATOM 2420 N N . SER A 1 314 ? 0.48 -8.852 -17.906 1 93.56 314 SER A N 1
ATOM 2421 C CA . SER A 1 314 ? 0.525 -8.781 -19.375 1 93.56 314 SER A CA 1
ATOM 2422 C C . SER 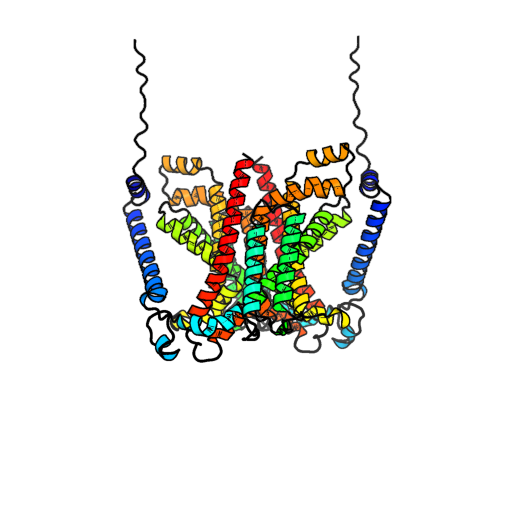A 1 314 ? 1.892 -8.312 -19.859 1 93.56 314 SER A C 1
ATOM 2424 O O . SER A 1 314 ? 2.365 -8.75 -20.906 1 93.56 314 SER A O 1
ATOM 2426 N N . GLY A 1 315 ? 2.479 -7.363 -19.156 1 91.62 315 GLY A N 1
ATOM 2427 C CA . GLY A 1 315 ? 3.834 -6.945 -19.469 1 91.62 315 GLY A CA 1
ATOM 2428 C C . GLY A 1 315 ? 4.84 -8.078 -19.391 1 91.62 315 GLY A C 1
ATOM 2429 O O . GLY A 1 315 ? 5.715 -8.203 -20.25 1 91.62 315 GLY A O 1
ATOM 2430 N N . ASN A 1 316 ? 4.676 -8.898 -18.391 1 88 316 ASN A N 1
ATOM 2431 C CA . ASN A 1 316 ? 5.547 -10.062 -18.25 1 88 316 ASN A CA 1
ATOM 2432 C C . ASN A 1 316 ? 5.391 -11.008 -19.438 1 88 316 ASN A C 1
ATOM 2434 O O . ASN A 1 316 ? 6.371 -11.594 -19.906 1 88 316 ASN A O 1
ATOM 2438 N N . ALA A 1 317 ? 4.242 -11.125 -19.875 1 89 317 ALA A N 1
ATOM 2439 C CA . ALA A 1 317 ? 3.969 -12 -21 1 89 317 ALA A CA 1
ATOM 2440 C C . ALA A 1 317 ? 4.516 -11.406 -22.297 1 89 317 ALA A C 1
ATOM 2442 O O . ALA A 1 317 ? 4.859 -12.141 -23.234 1 89 317 ALA A O 1
ATOM 2443 N N . ALA A 1 318 ? 4.566 -10.133 -22.375 1 89.69 318 ALA A N 1
ATOM 2444 C CA . ALA A 1 318 ? 5.004 -9.43 -23.578 1 89.69 318 ALA A CA 1
ATOM 2445 C C . ALA A 1 318 ? 6.473 -9.719 -23.891 1 89.69 318 ALA A C 1
ATOM 2447 O O . ALA A 1 318 ? 6.867 -9.805 -25.047 1 89.69 318 ALA A O 1
ATOM 2448 N N . TYR A 1 319 ? 7.305 -9.914 -22.891 1 84.62 319 TYR A N 1
ATOM 2449 C CA . TYR A 1 319 ? 8.711 -10.219 -23.156 1 84.62 319 TYR A CA 1
ATOM 2450 C C . TYR A 1 319 ? 9.031 -11.664 -22.797 1 84.62 319 TYR A C 1
ATOM 2452 O O . TYR A 1 319 ? 10.094 -12.172 -23.172 1 84.62 319 TYR A O 1
ATOM 2460 N N . GLY A 1 320 ? 8.234 -12.383 -21.984 1 75.25 320 GLY A N 1
ATOM 2461 C CA . GLY A 1 320 ? 8.555 -13.695 -21.438 1 75.25 320 GLY A CA 1
ATOM 2462 C C . GLY A 1 320 ? 8.656 -14.781 -22.484 1 75.25 320 GLY A C 1
ATOM 2463 O O . GLY A 1 320 ? 9.336 -15.789 -22.281 1 75.25 320 GLY A O 1
ATOM 2464 N N . THR A 1 321 ? 7.77 -14.742 -23.406 1 65.25 321 THR A N 1
ATOM 2465 C CA . THR A 1 321 ? 7.762 -15.883 -24.328 1 65.25 321 THR A CA 1
ATOM 2466 C C . THR A 1 321 ? 8.32 -15.492 -25.688 1 65.25 321 THR A C 1
ATOM 2468 O O . THR A 1 321 ? 7.906 -14.484 -26.266 1 65.25 321 THR A O 1
ATOM 2471 N N . GLY A 1 322 ? 9.672 -15.484 -25.75 1 69.06 322 GLY A N 1
ATOM 2472 C CA . GLY A 1 322 ? 10 -15.414 -27.156 1 69.06 322 GLY A CA 1
ATOM 2473 C C . GLY A 1 322 ? 11.258 -14.617 -27.438 1 69.06 322 GLY A C 1
ATOM 2474 O O . GLY A 1 322 ? 12.18 -14.594 -26.625 1 69.06 322 GLY A O 1
ATOM 2475 N N . GLU A 1 323 ? 11.164 -13.906 -28.578 1 82.62 323 GLU A N 1
ATOM 2476 C CA . GLU A 1 323 ? 12.266 -13.203 -29.219 1 82.62 323 GLU A CA 1
ATOM 2477 C C . GLU A 1 323 ? 12.555 -11.875 -28.531 1 82.62 323 GLU A C 1
ATOM 2479 O O . GLU A 1 323 ? 13.625 -11.289 -28.719 1 82.62 323 GLU A O 1
ATOM 2484 N N . TRP A 1 324 ? 11.641 -11.531 -27.469 1 86.75 324 TRP A N 1
ATOM 2485 C CA . TRP A 1 324 ? 11.789 -10.219 -26.859 1 86.75 324 TRP A CA 1
ATOM 2486 C C . TRP A 1 324 ? 12.242 -10.336 -25.406 1 86.75 324 TRP A C 1
ATOM 2488 O O . TRP A 1 324 ? 12.156 -9.367 -24.641 1 86.75 324 TRP A O 1
ATOM 2498 N N . ARG A 1 325 ? 12.719 -11.422 -25.016 1 82.81 325 ARG A N 1
ATOM 2499 C CA . ARG A 1 325 ? 13.086 -11.68 -23.625 1 82.81 325 ARG A CA 1
ATOM 2500 C C . ARG A 1 325 ? 14.141 -10.688 -23.156 1 82.81 325 ARG A C 1
ATOM 2502 O O . ARG A 1 325 ? 14.164 -10.312 -21.969 1 82.81 325 ARG A O 1
ATOM 2509 N N . PHE A 1 326 ? 14.945 -10.227 -24.094 1 83.25 326 PHE A N 1
ATOM 2510 C CA . PHE A 1 326 ? 16.062 -9.352 -23.734 1 83.25 326 PHE A CA 1
ATOM 2511 C C . PHE A 1 326 ? 15.555 -7.934 -23.469 1 83.25 326 PHE A C 1
ATOM 2513 O O . PHE A 1 326 ? 16.25 -7.141 -22.828 1 83.25 326 PHE A O 1
ATOM 2520 N N . ALA A 1 327 ? 14.367 -7.621 -23.875 1 88.06 327 ALA A N 1
ATOM 2521 C CA . ALA A 1 327 ? 13.875 -6.25 -23.828 1 88.06 327 ALA A CA 1
ATOM 2522 C C . ALA A 1 327 ? 12.93 -6.055 -22.641 1 88.06 327 ALA A C 1
ATOM 2524 O O . ALA A 1 327 ? 11.898 -5.395 -22.766 1 88.06 327 ALA A O 1
ATOM 2525 N N . TYR A 1 328 ? 13.219 -6.68 -21.531 1 85.81 328 TYR A N 1
ATOM 2526 C CA . TYR A 1 328 ? 12.383 -6.605 -20.328 1 85.81 328 TYR A CA 1
ATOM 2527 C C . TYR A 1 328 ? 12.422 -5.211 -19.719 1 85.81 328 TYR A C 1
ATOM 2529 O O . TYR A 1 328 ? 11.414 -4.727 -19.203 1 85.81 328 TYR A O 1
ATOM 2537 N N . VAL A 1 329 ? 13.523 -4.516 -19.797 1 86.31 329 VAL A N 1
ATOM 2538 C CA . VAL A 1 329 ? 13.664 -3.189 -19.203 1 86.31 329 VAL A CA 1
ATOM 2539 C C . VAL A 1 329 ? 12.734 -2.205 -19.906 1 86.31 329 VAL A C 1
ATOM 2541 O O . VAL A 1 329 ? 12.078 -1.393 -19.266 1 86.31 329 VAL A O 1
ATOM 2544 N N . GLU A 1 330 ? 12.672 -2.307 -21.156 1 90.44 330 GLU A N 1
ATOM 2545 C CA . GLU A 1 330 ? 11.836 -1.408 -21.953 1 90.44 330 GLU A CA 1
ATOM 2546 C C . GLU A 1 330 ? 10.359 -1.603 -21.625 1 90.44 330 GLU A C 1
ATOM 2548 O O . GLU A 1 330 ? 9.609 -0.63 -21.516 1 90.44 330 GLU A O 1
ATOM 2553 N N . VAL A 1 331 ? 9.984 -2.832 -21.453 1 91 331 VAL A N 1
ATOM 2554 C CA . VAL A 1 331 ? 8.586 -3.127 -21.172 1 91 331 VAL A CA 1
ATOM 2555 C C . VAL A 1 331 ? 8.211 -2.572 -19.797 1 91 331 VAL A C 1
ATOM 2557 O O . VAL A 1 331 ? 7.18 -1.913 -19.641 1 91 331 VAL A O 1
ATOM 2560 N N . TYR A 1 332 ? 9.07 -2.775 -18.828 1 89.81 332 TYR A N 1
ATOM 2561 C CA . TYR A 1 332 ? 8.789 -2.287 -17.484 1 89.81 332 TYR A CA 1
ATOM 2562 C C . TYR A 1 332 ? 8.828 -0.765 -17.438 1 89.81 332 TYR A C 1
ATOM 2564 O O . TYR A 1 332 ? 8.07 -0.142 -16.688 1 89.81 332 TYR A O 1
ATOM 2572 N N . ALA A 1 333 ? 9.695 -0.21 -18.234 1 90.69 333 ALA A N 1
ATOM 2573 C CA . ALA A 1 333 ? 9.742 1.247 -18.328 1 90.69 333 ALA A CA 1
ATOM 2574 C C . ALA A 1 333 ? 8.438 1.797 -18.906 1 90.69 333 ALA A C 1
ATOM 2576 O O . ALA A 1 333 ? 7.941 2.832 -18.469 1 90.69 333 ALA A O 1
ATOM 2577 N N . PHE A 1 334 ? 7.938 1.07 -19.891 1 93.38 334 PHE A N 1
ATOM 2578 C CA . PHE A 1 334 ? 6.688 1.476 -20.516 1 93.38 334 PHE A CA 1
ATOM 2579 C C . PHE A 1 334 ? 5.535 1.396 -19.531 1 93.38 334 PHE A C 1
ATOM 2581 O O . PHE A 1 334 ? 4.734 2.33 -19.422 1 93.38 334 PHE A O 1
ATOM 2588 N N . ILE A 1 335 ? 5.441 0.351 -18.766 1 94.5 335 ILE A N 1
ATOM 2589 C CA . ILE A 1 335 ? 4.406 0.163 -17.75 1 94.5 335 ILE A CA 1
ATOM 2590 C C . ILE A 1 335 ? 4.566 1.209 -16.656 1 94.5 335 ILE A C 1
ATOM 2592 O O . ILE A 1 335 ? 3.58 1.795 -16.203 1 94.5 335 ILE A O 1
ATOM 2596 N N . ALA A 1 336 ? 5.805 1.429 -16.234 1 93.94 336 ALA A N 1
ATOM 2597 C CA . ALA A 1 336 ? 6.098 2.447 -15.227 1 93.94 336 ALA A CA 1
ATOM 2598 C C . ALA A 1 336 ? 5.617 3.822 -15.68 1 93.94 336 ALA A C 1
ATOM 2600 O O . ALA A 1 336 ? 5.105 4.605 -14.883 1 93.94 336 ALA A O 1
ATOM 2601 N N . PHE A 1 337 ? 5.797 4.07 -16.891 1 95.06 337 PHE A N 1
ATOM 2602 C CA . PHE A 1 337 ? 5.379 5.352 -17.438 1 95.06 337 PHE A CA 1
ATOM 2603 C C . PHE A 1 337 ? 3.865 5.504 -17.375 1 95.06 337 PHE A C 1
ATOM 2605 O O . PHE A 1 337 ? 3.359 6.582 -17.062 1 95.06 337 PHE A O 1
ATOM 2612 N N . ILE A 1 338 ? 3.186 4.469 -17.656 1 95.38 338 ILE A N 1
ATOM 2613 C CA . ILE A 1 338 ? 1.728 4.492 -17.578 1 95.38 338 ILE A CA 1
ATOM 2614 C C . ILE A 1 338 ? 1.283 4.773 -16.141 1 95.38 338 ILE A C 1
ATOM 2616 O O . ILE A 1 338 ? 0.45 5.652 -15.906 1 95.38 338 ILE A O 1
ATOM 2620 N N . TYR A 1 339 ? 1.841 4.051 -15.211 1 96.25 339 TYR A N 1
ATOM 2621 C CA . TYR A 1 339 ? 1.521 4.293 -13.812 1 9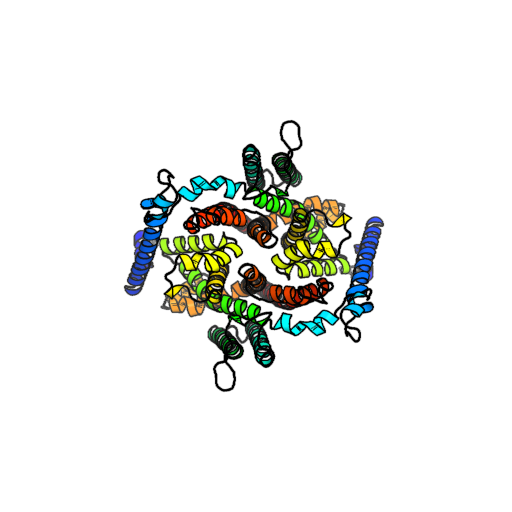6.25 339 TYR A CA 1
ATOM 2622 C C . TYR A 1 339 ? 1.87 5.723 -13.414 1 96.25 339 TYR A C 1
ATOM 2624 O O . TYR A 1 339 ? 1.106 6.383 -12.703 1 96.25 339 TYR A O 1
ATOM 2632 N N . PHE A 1 340 ? 2.998 6.184 -13.867 1 95.19 340 PHE A N 1
ATOM 2633 C CA . PHE A 1 340 ? 3.475 7.516 -13.508 1 95.19 340 PHE A CA 1
ATOM 2634 C C . PHE A 1 340 ? 2.498 8.586 -13.984 1 95.19 340 PHE A C 1
ATOM 2636 O O . PHE A 1 340 ? 2.182 9.516 -13.242 1 95.19 340 PHE A O 1
ATOM 2643 N N . ILE A 1 341 ? 2.049 8.461 -15.125 1 95 341 ILE A N 1
ATOM 2644 C CA . ILE A 1 341 ? 1.139 9.453 -15.688 1 95 341 ILE A CA 1
ATOM 2645 C C . ILE A 1 341 ? -0.128 9.523 -14.836 1 95 341 ILE A C 1
ATOM 2647 O O . ILE A 1 341 ? -0.551 10.617 -14.438 1 95 341 ILE A O 1
ATOM 2651 N N . PHE A 1 342 ? -0.657 8.414 -14.531 1 93.88 342 PHE A N 1
ATOM 2652 C CA . PHE A 1 342 ? -1.9 8.375 -13.773 1 93.88 342 PHE A CA 1
ATOM 2653 C C . PHE A 1 342 ? -1.68 8.867 -12.352 1 93.88 342 PHE A C 1
ATOM 2655 O O . PHE A 1 342 ? -2.391 9.758 -11.875 1 93.88 342 PHE A O 1
ATOM 2662 N N . VAL A 1 343 ? -0.704 8.32 -11.727 1 94.5 343 VAL A N 1
ATOM 2663 C CA . VAL A 1 343 ? -0.458 8.594 -10.312 1 94.5 343 VAL A CA 1
ATOM 2664 C C . VAL A 1 343 ? 0.03 10.031 -10.141 1 94.5 343 VAL A C 1
ATOM 2666 O O . VAL A 1 343 ? -0.448 10.758 -9.266 1 94.5 343 VAL A O 1
ATOM 2669 N N . PHE A 1 344 ? 0.909 10.445 -11 1 92.81 344 PHE A N 1
ATOM 2670 C CA . PHE A 1 344 ? 1.473 11.781 -10.906 1 92.81 344 PHE A CA 1
ATOM 2671 C C . PHE A 1 344 ? 0.402 12.836 -11.156 1 92.81 344 PHE A C 1
ATOM 2673 O O . PHE A 1 344 ? 0.311 13.828 -10.43 1 92.81 344 PHE A O 1
ATOM 2680 N N . SER A 1 345 ? -0.394 12.625 -12.117 1 94.19 345 SER A N 1
ATOM 2681 C CA . SER A 1 345 ? -1.444 13.586 -12.453 1 94.19 345 SER A CA 1
ATOM 2682 C C . SER A 1 345 ? -2.439 13.734 -11.312 1 94.19 345 SER A C 1
ATOM 2684 O O . SER A 1 345 ? -2.768 14.852 -10.906 1 94.19 345 SER A O 1
ATOM 2686 N N . LEU A 1 346 ? -2.84 12.68 -10.781 1 93.06 346 LEU A N 1
ATOM 2687 C CA . LEU A 1 346 ? -3.82 12.727 -9.703 1 93.06 346 LEU A CA 1
ATOM 2688 C C . LEU A 1 346 ? -3.195 13.266 -8.422 1 93.06 346 LEU A C 1
ATOM 2690 O O . LEU A 1 346 ? -3.83 14.031 -7.688 1 93.06 346 LEU A O 1
ATOM 2694 N N . SER A 1 347 ? -1.995 12.883 -8.203 1 92.12 347 SER A N 1
ATOM 2695 C CA . SER A 1 347 ? -1.303 13.367 -7.016 1 92.12 347 SER A CA 1
ATOM 2696 C C . SER A 1 347 ? -1.09 14.875 -7.074 1 92.12 347 SER A C 1
ATOM 2698 O O . SER A 1 347 ? -1.241 15.57 -6.066 1 92.12 347 SER A O 1
ATOM 2700 N N . ARG A 1 348 ? -0.737 15.352 -8.227 1 91.19 348 ARG A N 1
ATOM 2701 C CA . ARG A 1 348 ? -0.563 16.797 -8.398 1 91.19 348 ARG A CA 1
ATOM 2702 C C . ARG A 1 348 ? -1.885 17.531 -8.211 1 91.19 348 ARG A C 1
ATOM 2704 O O . ARG A 1 348 ? -1.919 18.625 -7.641 1 91.19 348 ARG A O 1
ATOM 2711 N N . TYR A 1 349 ? -2.873 16.938 -8.688 1 92.5 349 TYR A N 1
ATOM 2712 C CA . TYR A 1 349 ? -4.199 17.531 -8.508 1 92.5 349 TYR A CA 1
ATOM 2713 C C . TYR A 1 349 ? -4.586 17.562 -7.035 1 92.5 349 TYR A C 1
ATOM 2715 O O . TYR A 1 349 ? -5.098 18.562 -6.547 1 92.5 349 TYR A O 1
ATOM 2723 N N . GLY A 1 350 ? -4.371 16.5 -6.367 1 91.44 350 GLY A N 1
ATOM 2724 C CA . GLY A 1 350 ? -4.633 16.453 -4.934 1 91.44 350 GLY A CA 1
ATOM 2725 C C . GLY A 1 350 ? -3.846 17.5 -4.16 1 91.44 350 GLY A C 1
ATOM 2726 O O . GLY A 1 350 ? -4.395 18.172 -3.287 1 91.44 350 GLY A O 1
ATOM 2727 N N . ALA A 1 351 ? -2.645 17.656 -4.504 1 87.88 351 ALA A N 1
ATOM 2728 C CA . ALA A 1 351 ? -1.787 18.641 -3.852 1 87.88 351 ALA A CA 1
ATOM 2729 C C . ALA A 1 351 ? -2.271 20.062 -4.129 1 87.88 351 ALA A C 1
ATOM 2731 O O . ALA A 1 351 ? -2.244 20.922 -3.244 1 87.88 351 ALA A O 1
ATOM 2732 N N . TYR A 1 352 ? -2.611 20.219 -5.309 1 90.38 352 TYR A N 1
ATOM 2733 C CA . TYR A 1 352 ? -3.152 21.516 -5.699 1 90.38 352 TYR A CA 1
ATOM 2734 C C . TYR A 1 352 ? -4.387 21.875 -4.875 1 90.38 352 TYR A C 1
ATOM 2736 O O . TYR A 1 352 ? -4.5 22.984 -4.359 1 90.38 352 TYR A O 1
ATOM 2744 N N . LEU A 1 353 ? -5.211 20.969 -4.711 1 88.94 353 LEU A N 1
ATOM 2745 C CA . LEU A 1 353 ? -6.426 21.188 -3.934 1 88.94 353 LEU A CA 1
ATOM 2746 C C . LEU A 1 353 ? -6.098 21.406 -2.461 1 88.94 353 LEU A C 1
ATOM 2748 O O . LEU A 1 353 ? -6.734 22.219 -1.795 1 88.94 353 LEU A O 1
ATOM 2752 N N . GLU A 1 354 ? -5.188 20.672 -2.029 1 87.19 354 GLU A N 1
ATOM 2753 C CA . GLU A 1 354 ? -4.762 20.812 -0.64 1 87.19 354 GLU A CA 1
ATOM 2754 C C . GLU A 1 354 ? -4.238 22.219 -0.363 1 87.19 354 GLU A C 1
ATOM 2756 O O . GLU A 1 354 ? -4.578 22.828 0.657 1 87.19 354 GLU A O 1
ATOM 2761 N N . ARG A 1 355 ? -3.527 22.828 -1.199 1 85.06 355 ARG A N 1
ATOM 2762 C CA . ARG A 1 355 ? -2.975 24.172 -1.055 1 85.06 355 ARG A CA 1
ATOM 2763 C C . ARG A 1 355 ? -4.074 25.219 -1.132 1 85.06 355 ARG A C 1
ATOM 2765 O O . ARG A 1 355 ? -4.078 26.172 -0.356 1 85.06 355 ARG A O 1
ATOM 2772 N N . ARG A 1 356 ? -4.879 25 -1.977 1 84.12 356 ARG A N 1
ATOM 2773 C CA . ARG A 1 356 ? -5.965 25.953 -2.17 1 84.12 356 ARG A CA 1
ATOM 2774 C C . ARG A 1 356 ? -6.891 25.984 -0.956 1 84.12 356 ARG A C 1
ATOM 2776 O O . ARG A 1 356 ? -7.379 27.047 -0.569 1 84.12 356 ARG A O 1
ATOM 2783 N N . MET A 1 357 ? -7.102 24.875 -0.441 1 82.81 357 MET A N 1
ATOM 2784 C CA . MET A 1 357 ? -7.996 24.766 0.708 1 82.81 357 MET A CA 1
ATOM 2785 C C . MET A 1 357 ? -7.312 25.266 1.977 1 82.81 357 MET A C 1
ATOM 2787 O O . MET A 1 357 ? -7.977 25.766 2.889 1 82.81 357 MET A O 1
ATOM 2791 N N . ALA A 1 358 ? -6.059 25.109 2.105 1 74.19 358 ALA A N 1
ATOM 2792 C CA . ALA A 1 358 ? -5.305 25.625 3.25 1 74.19 358 ALA A CA 1
ATOM 2793 C C . ALA A 1 358 ? -5.297 27.141 3.273 1 74.19 358 ALA A C 1
ATOM 2795 O O . ALA A 1 358 ? -5.363 27.75 4.344 1 74.19 358 ALA A O 1
ATOM 2796 N N . VAL A 1 359 ? -5.25 27.797 2.139 1 64.75 359 VAL A N 1
ATOM 2797 C CA . VAL A 1 359 ? -5.238 29.25 2.023 1 64.75 359 VAL A CA 1
ATOM 2798 C C . VAL A 1 359 ? -6.617 29.797 2.379 1 64.75 359 VAL A C 1
ATOM 2800 O O . VAL A 1 359 ? -6.727 30.859 3 1 64.75 359 VAL A O 1
ATOM 2803 N N . GLY A 1 360 ? -7.582 29.016 2.111 1 55.97 360 GLY A N 1
ATOM 2804 C CA . GLY A 1 360 ? -8.914 29.5 2.447 1 55.97 360 GLY A CA 1
ATOM 2805 C C . GLY A 1 360 ? -9.195 29.469 3.938 1 55.97 360 GLY A C 1
ATOM 2806 O O . GLY A 1 360 ? -10.062 30.203 4.422 1 55.97 360 GLY A O 1
ATOM 2807 N N . GLU A 1 361 ? -8.586 28.625 4.688 1 54.16 361 GLU A N 1
ATOM 2808 C CA . GLU A 1 361 ? -8.797 28.562 6.129 1 54.16 361 GLU A CA 1
ATOM 2809 C C . GLU A 1 361 ? -7.953 29.609 6.855 1 54.16 361 GLU A C 1
ATOM 2811 O O . GLU A 1 361 ? -8.203 29.922 8.023 1 54.16 361 GLU A O 1
ATOM 2816 N N . ARG A 1 362 ? -6.984 30.297 6.258 1 45.88 362 ARG A N 1
ATOM 2817 C CA . ARG A 1 362 ? -6.266 31.422 6.844 1 45.88 362 ARG A CA 1
ATOM 2818 C C . ARG A 1 362 ? -6.988 32.719 6.574 1 45.88 362 ARG A C 1
ATOM 2820 O O . ARG A 1 362 ? -7.609 32.906 5.523 1 45.88 362 ARG A O 1
ATOM 2827 N N . MET B 1 1 ? -35.25 46.938 46.906 1 37.44 1 MET B N 1
ATOM 2828 C CA . MET B 1 1 ? -35.625 46.125 45.781 1 37.44 1 MET B CA 1
ATOM 2829 C C . MET B 1 1 ? -34.5 45.156 45.406 1 37.44 1 MET B C 1
ATOM 2831 O O . MET B 1 1 ? -33.438 45.562 45 1 37.44 1 MET B O 1
ATOM 2835 N N . THR B 1 2 ? -34.438 43.938 46.031 1 42.84 2 THR B N 1
ATOM 2836 C CA . THR B 1 2 ? -33.531 42.812 46.062 1 42.84 2 THR B CA 1
ATOM 2837 C C . THR B 1 2 ? -33.469 42.125 44.688 1 42.84 2 THR B C 1
ATOM 2839 O O . THR B 1 2 ? -34.5 41.688 44.156 1 42.84 2 THR B O 1
ATOM 2842 N N . GLU B 1 3 ? -32.562 42.438 43.812 1 44.62 3 GLU B N 1
ATOM 2843 C CA . GLU B 1 3 ? -32.219 41.75 42.562 1 44.62 3 GLU B CA 1
ATOM 2844 C C . GLU B 1 3 ? -32.062 40.25 42.781 1 44.62 3 GLU B C 1
ATOM 2846 O O . GLU B 1 3 ? -31.109 39.812 43.406 1 44.62 3 GLU B O 1
ATOM 2851 N N . MET B 1 4 ? -33.188 39.438 42.875 1 44.56 4 MET B N 1
ATOM 2852 C CA . MET B 1 4 ? -33.156 38 42.812 1 44.56 4 MET B CA 1
ATOM 2853 C C . MET B 1 4 ? -32.375 37.5 41.594 1 44.56 4 MET B C 1
ATOM 2855 O O . MET B 1 4 ? -32.75 37.75 40.469 1 44.56 4 MET B O 1
ATOM 2859 N N . GLU B 1 5 ? -31.125 37.312 41.719 1 48.12 5 GLU B N 1
ATOM 2860 C CA . GLU B 1 5 ? -30.328 36.562 40.75 1 48.12 5 GLU B CA 1
ATOM 2861 C C . GLU B 1 5 ? -30.984 35.219 40.406 1 48.12 5 GLU B C 1
ATOM 2863 O O . GLU B 1 5 ? -31.125 34.375 41.25 1 48.12 5 GLU B O 1
ATOM 2868 N N . MET B 1 6 ? -31.953 35.188 39.5 1 47.25 6 MET B N 1
ATOM 2869 C CA . MET B 1 6 ? -32.469 33.938 38.938 1 47.25 6 MET B CA 1
ATOM 2870 C C . MET B 1 6 ? -31.312 33 38.562 1 47.25 6 MET B C 1
ATOM 2872 O O . MET B 1 6 ? -30.609 33.281 37.594 1 47.25 6 MET B O 1
ATOM 2876 N N . VAL B 1 7 ? -30.75 32.281 39.469 1 49.41 7 VAL B N 1
ATOM 2877 C CA . VAL B 1 7 ? -29.844 31.172 39.156 1 49.41 7 VAL B CA 1
ATOM 2878 C C . VAL B 1 7 ? -30.531 30.188 38.188 1 49.41 7 VAL B C 1
ATOM 2880 O O . VAL B 1 7 ? -31.484 29.516 38.562 1 49.41 7 VAL B O 1
ATOM 2883 N N . VAL B 1 8 ? -30.656 30.438 36.969 1 52.62 8 VAL B N 1
ATOM 2884 C CA . VAL B 1 8 ? -31.031 29.422 35.969 1 52.62 8 VAL B CA 1
ATOM 2885 C C . VAL B 1 8 ? -30.25 28.141 36.219 1 52.62 8 VAL B C 1
ATOM 2887 O O . VAL B 1 8 ? -29.031 28.094 36.031 1 52.62 8 VAL B O 1
ATOM 2890 N N . VAL B 1 9 ? -30.625 27.266 37.156 1 46.47 9 VAL B N 1
ATOM 2891 C CA . VAL B 1 9 ? -30.062 25.938 37.344 1 46.47 9 VAL B CA 1
ATOM 2892 C C . VAL B 1 9 ? -30.141 25.156 36.031 1 46.47 9 VAL B C 1
ATOM 2894 O O . VAL B 1 9 ? -31.234 24.953 35.5 1 46.47 9 VAL B O 1
ATOM 2897 N N . ALA B 1 10 ? -29.094 25.109 35.25 1 53.59 10 ALA B N 1
ATOM 2898 C CA . ALA B 1 10 ? -29.031 24.219 34.094 1 53.59 10 ALA B CA 1
ATOM 2899 C C . ALA B 1 10 ? -29.594 22.844 34.406 1 53.59 10 ALA B C 1
ATOM 2901 O O . ALA B 1 10 ? -29.328 22.297 35.469 1 53.59 10 ALA B O 1
ATOM 2902 N N . PRO B 1 11 ? -30.797 22.406 33.844 1 53.84 11 PRO B N 1
ATOM 2903 C CA . PRO B 1 11 ? -31.328 21.078 34.156 1 53.84 11 PRO B CA 1
ATOM 2904 C C . PRO B 1 11 ? -30.234 20.031 34.312 1 53.84 11 PRO B C 1
ATOM 2906 O O . PRO B 1 11 ? -29.156 20.172 33.719 1 53.84 11 PRO B O 1
ATOM 2909 N N . PRO B 1 12 ? -30.219 19.125 35.281 1 50.25 12 PRO B N 1
ATOM 2910 C CA . PRO B 1 12 ? -29.203 18.094 35.5 1 50.25 12 PRO B CA 1
ATOM 2911 C C . PRO B 1 12 ? -28.875 17.344 34.188 1 50.25 12 PRO B C 1
ATOM 2913 O O . PRO B 1 12 ? -29.703 17.234 33.312 1 50.25 12 PRO B O 1
ATOM 2916 N N . ALA B 1 13 ? -27.609 17.266 33.875 1 55.56 13 ALA B N 1
ATOM 2917 C CA . ALA B 1 13 ? -27.125 16.453 32.75 1 55.56 13 ALA B CA 1
ATOM 2918 C C . ALA B 1 13 ? -27.906 15.148 32.625 1 55.56 13 ALA B C 1
ATOM 2920 O O . ALA B 1 13 ? -28.078 14.43 33.625 1 55.56 13 ALA B O 1
ATOM 2921 N N . PRO B 1 14 ? -28.844 15.039 31.75 1 54.94 14 PRO B N 1
ATOM 2922 C CA . PRO B 1 14 ? -29.578 13.773 31.703 1 54.94 14 PRO B CA 1
ATOM 2923 C C . PRO B 1 14 ? -28.688 12.555 31.922 1 54.94 14 PRO B C 1
ATOM 2925 O O . PRO B 1 14 ? -27.484 12.609 31.656 1 54.94 14 PRO B O 1
ATOM 2928 N N . SER B 1 15 ? -29.094 11.609 32.812 1 52.72 15 SER B N 1
ATOM 2929 C CA . SER B 1 15 ? -28.375 10.375 33.094 1 52.72 15 SER B CA 1
ATOM 2930 C C . SER B 1 15 ? -27.938 9.672 31.812 1 52.72 15 SER B C 1
ATOM 2932 O O . SER B 1 15 ? -28.531 9.875 30.75 1 52.72 15 SER B O 1
ATOM 2934 N N . ARG B 1 16 ? -26.703 9.125 31.844 1 54.91 16 ARG B N 1
ATOM 2935 C CA . ARG B 1 16 ? -26.156 8.398 30.703 1 54.91 16 ARG B CA 1
ATOM 2936 C C . ARG B 1 16 ? -27.234 7.598 30 1 54.91 16 ARG B C 1
ATOM 2938 O O . ARG B 1 16 ? -27.266 7.535 28.766 1 54.91 16 ARG B O 1
ATOM 2945 N N . LEU B 1 17 ? -28.078 6.949 30.906 1 53 17 LEU B N 1
ATOM 2946 C CA . LEU B 1 17 ? -29.156 6.113 30.375 1 53 17 LEU B CA 1
ATOM 2947 C C . LEU B 1 17 ? -30.219 6.965 29.688 1 53 17 LEU B C 1
ATOM 2949 O O . LEU B 1 17 ? -30.734 6.582 28.641 1 53 17 LEU B O 1
ATOM 2953 N N . GLU B 1 18 ? -30.594 8.016 30.312 1 55.31 18 GLU B N 1
ATOM 2954 C CA . GLU B 1 18 ? -31.594 8.898 29.703 1 55.31 18 GLU B CA 1
ATOM 2955 C C . GLU B 1 18 ? -31.078 9.508 28.406 1 55.31 18 GLU B C 1
ATOM 2957 O O . GLU B 1 18 ? -31.828 9.664 27.438 1 55.31 18 GLU B O 1
ATOM 2962 N N . ASP B 1 19 ? -29.875 9.805 28.422 1 55.59 19 ASP B N 1
ATOM 2963 C CA . ASP B 1 19 ? -29.234 10.312 27.219 1 55.59 19 ASP B CA 1
ATOM 2964 C C . ASP B 1 19 ? -29.156 9.242 26.125 1 55.59 19 ASP B C 1
ATOM 2966 O O . ASP B 1 19 ? -29.344 9.523 24.953 1 55.59 19 ASP B O 1
ATOM 2970 N N . LEU B 1 20 ? -28.875 8.078 26.672 1 56.44 20 LEU B N 1
ATOM 2971 C CA . LEU B 1 20 ? -28.891 6.957 25.734 1 56.44 20 LEU B CA 1
ATOM 2972 C C . LEU B 1 20 ? -30.297 6.754 25.172 1 56.44 20 LEU B C 1
ATOM 2974 O O . LEU B 1 20 ? -30.453 6.488 23.969 1 56.44 20 LEU B O 1
ATOM 2978 N N . LYS B 1 21 ? -31.312 6.789 26.047 1 57.22 21 LYS B N 1
ATOM 2979 C CA . LYS B 1 21 ? -32.719 6.652 25.641 1 57.22 21 LYS B CA 1
ATOM 2980 C C . LYS B 1 21 ? -33.125 7.781 24.703 1 57.22 21 LYS B C 1
ATOM 2982 O O . LYS B 1 21 ? -33.844 7.555 23.734 1 57.22 21 LYS B O 1
ATOM 2987 N N . ARG B 1 22 ? -32.688 8.875 25 1 57.47 22 ARG B N 1
ATOM 2988 C CA . ARG B 1 22 ? -33.062 10.016 24.172 1 57.47 22 ARG B CA 1
ATOM 2989 C C . ARG B 1 22 ? -32.344 9.953 22.812 1 57.47 22 ARG B C 1
ATOM 2991 O O . ARG B 1 22 ? -32.906 10.344 21.797 1 57.47 22 ARG B O 1
ATOM 2998 N N . ARG B 1 23 ? -31.156 9.438 22.875 1 55.38 23 ARG B N 1
ATOM 2999 C CA . ARG B 1 23 ? -30.328 9.398 21.672 1 55.38 23 ARG B CA 1
ATOM 3000 C C . ARG B 1 23 ? -30.672 8.188 20.812 1 55.38 23 ARG B C 1
ATOM 3002 O O . ARG B 1 23 ? -30.656 8.266 19.578 1 55.38 23 ARG B O 1
ATOM 3009 N N . PHE B 1 24 ? -31.047 7.031 21.578 1 55.16 24 PHE B N 1
ATOM 3010 C CA . PHE B 1 24 ? -31.172 5.75 20.891 1 55.16 24 PHE B CA 1
ATOM 3011 C C . PHE B 1 24 ? -32.625 5.469 20.516 1 55.16 24 PHE B C 1
ATOM 3013 O O . PHE B 1 24 ? -32.906 4.668 19.625 1 55.16 24 PHE B O 1
ATOM 3020 N N . PHE B 1 25 ? -33.5 6.027 21.234 1 59.38 25 PHE B N 1
ATOM 3021 C CA . PHE B 1 25 ? -34.906 5.688 21.156 1 59.38 25 PHE B CA 1
ATOM 3022 C C . PHE B 1 25 ? -35.75 6.941 21 1 59.38 25 PHE B C 1
ATOM 3024 O O . PHE B 1 25 ? -36.844 7.023 21.547 1 59.38 25 PHE B O 1
ATOM 3031 N N . ALA B 1 26 ? -35.062 7.836 20.219 1 58.38 26 ALA B N 1
ATOM 3032 C CA . ALA B 1 26 ? -35.781 9.102 20.141 1 58.38 26 ALA B CA 1
ATOM 3033 C C . ALA B 1 26 ? -37.094 8.93 19.375 1 58.38 26 ALA B C 1
ATOM 3035 O O . ALA B 1 26 ? -38.125 9.484 19.781 1 58.38 26 ALA B O 1
ATOM 3036 N N . THR B 1 27 ? -36.969 8.094 18.188 1 66.06 27 THR B N 1
ATOM 3037 C CA . THR B 1 27 ? -38.188 7.758 17.438 1 66.06 27 THR B CA 1
ATOM 3038 C C . THR B 1 27 ? -38.375 6.246 17.359 1 66.06 27 THR B C 1
ATOM 3040 O O . THR B 1 27 ? -37.406 5.484 17.484 1 66.06 27 THR B O 1
ATOM 3043 N N . PRO B 1 28 ? -39.562 5.844 17.406 1 69.5 28 PRO B N 1
ATOM 3044 C CA . PRO B 1 28 ? -39.844 4.402 17.328 1 69.5 28 PRO B CA 1
ATOM 3045 C C . PRO B 1 28 ? -39.094 3.721 16.188 1 69.5 28 PRO B C 1
ATOM 3047 O O . PRO B 1 28 ? -38.625 2.59 16.328 1 69.5 28 PRO B O 1
ATOM 3050 N N . LEU B 1 29 ? -38.906 4.406 15.109 1 69.94 29 LEU B N 1
ATOM 3051 C CA . LEU B 1 29 ? -38.219 3.822 13.977 1 69.94 29 LEU B CA 1
ATOM 3052 C C . LEU B 1 29 ? -36.719 3.686 14.273 1 69.94 29 LEU B C 1
ATOM 3054 O O . LEU B 1 29 ? -36.094 2.674 13.93 1 69.94 29 LEU B O 1
ATOM 3058 N N . GLN B 1 30 ? -36.25 4.668 14.922 1 65.88 30 GLN B N 1
ATOM 3059 C CA . GLN B 1 30 ? -34.812 4.602 15.289 1 65.88 30 GLN B CA 1
ATOM 3060 C C . GLN B 1 30 ? -34.562 3.506 16.312 1 65.88 30 GLN B C 1
ATOM 3062 O O . GLN B 1 30 ? -33.562 2.807 16.25 1 65.88 30 GLN B O 1
ATOM 3067 N N . ALA B 1 31 ? -35.531 3.387 17.109 1 69.88 31 ALA B N 1
ATOM 3068 C CA . ALA B 1 31 ? -35.438 2.342 18.125 1 69.88 31 ALA B CA 1
ATOM 3069 C C . ALA B 1 31 ? -35.469 0.955 17.484 1 69.88 31 ALA B C 1
ATOM 3071 O O . ALA B 1 31 ? -34.688 0.071 17.859 1 69.88 31 ALA B O 1
ATOM 3072 N N . LEU B 1 32 ? -36.281 0.855 16.516 1 75.38 32 LEU B N 1
ATOM 3073 C CA . LEU B 1 32 ? -36.406 -0.429 15.828 1 75.38 32 LEU B CA 1
ATOM 3074 C C . LEU B 1 32 ? -35.125 -0.752 15.055 1 75.38 32 LEU B C 1
ATOM 3076 O O . LEU B 1 32 ? -34.625 -1.883 15.102 1 75.38 32 LEU B O 1
ATOM 3080 N N . LEU B 1 33 ? -34.625 0.197 14.461 1 72.75 33 LEU B N 1
ATOM 3081 C CA . LEU B 1 33 ? -33.406 -0.016 13.672 1 72.75 33 LEU B CA 1
ATOM 3082 C C . LEU B 1 33 ? -32.219 -0.302 14.578 1 72.75 33 LEU B C 1
ATOM 3084 O O . LEU B 1 33 ? -31.375 -1.134 14.25 1 72.75 33 LEU B O 1
ATOM 3088 N N . SER B 1 34 ? -32.25 0.351 15.641 1 70.88 34 SER B N 1
ATOM 3089 C CA . SER B 1 34 ? -31.203 0.1 16.609 1 70.88 34 SER B CA 1
ATOM 3090 C C . SER B 1 34 ? -31.297 -1.309 17.188 1 70.88 34 SER B C 1
ATOM 3092 O O . SER B 1 34 ? -30.281 -1.993 17.344 1 70.88 34 SER B O 1
ATOM 3094 N N . LEU B 1 35 ? -32.5 -1.638 17.391 1 77.06 35 LEU B N 1
ATOM 3095 C CA . LEU B 1 35 ? -32.719 -2.969 17.953 1 77.06 35 LEU B CA 1
ATOM 3096 C C . LEU B 1 35 ? -32.344 -4.047 16.922 1 77.06 35 LEU B C 1
ATOM 3098 O O . LEU B 1 35 ? -31.734 -5.059 17.281 1 77.06 35 LEU B O 1
ATOM 3102 N N . ILE B 1 36 ? -32.688 -3.809 15.734 1 80.38 36 ILE B N 1
ATOM 3103 C CA . ILE B 1 36 ? -32.375 -4.766 14.68 1 80.38 36 ILE B CA 1
ATOM 3104 C C . ILE B 1 36 ? -30.859 -4.863 14.492 1 80.38 36 ILE B C 1
ATOM 3106 O O . ILE B 1 36 ? -30.312 -5.965 14.398 1 80.38 36 ILE B O 1
ATOM 3110 N N . SER B 1 37 ? -30.281 -3.75 14.453 1 76.69 37 SER B N 1
ATOM 3111 C CA . SER B 1 37 ? -28.828 -3.74 14.281 1 76.69 37 SER B CA 1
ATOM 3112 C C . SER B 1 37 ? -28.125 -4.418 15.453 1 76.69 37 SER B C 1
ATOM 3114 O O . SER B 1 37 ? -27.156 -5.16 15.258 1 76.69 37 SER B O 1
ATOM 3116 N N . LEU B 1 38 ? -28.656 -4.215 16.516 1 77.94 38 LEU B N 1
ATOM 3117 C CA . LEU B 1 38 ? -28.062 -4.828 17.703 1 77.94 38 LEU B CA 1
ATOM 3118 C C . LEU B 1 38 ? -28.266 -6.34 17.672 1 77.94 38 LEU B C 1
ATOM 3120 O O . LEU B 1 38 ? -27.359 -7.094 18.062 1 77.94 38 LEU B O 1
ATOM 3124 N N . THR B 1 39 ? -29.406 -6.688 17.266 1 83.5 39 THR B N 1
ATOM 3125 C CA . THR B 1 39 ? -29.688 -8.117 17.203 1 83.5 39 THR B CA 1
ATOM 3126 C C . THR B 1 39 ? -28.797 -8.805 16.172 1 83.5 39 THR B C 1
ATOM 3128 O O . THR B 1 39 ? -28.266 -9.891 16.422 1 83.5 39 THR B O 1
ATOM 3131 N N . ILE B 1 40 ? -28.609 -8.188 15.102 1 82 40 ILE B N 1
ATOM 3132 C CA . ILE B 1 40 ? -27.766 -8.75 14.055 1 82 40 ILE B CA 1
ATOM 3133 C C . ILE B 1 40 ? -26.328 -8.82 14.531 1 82 40 ILE B C 1
ATOM 3135 O O . ILE B 1 40 ? -25.641 -9.836 14.344 1 82 40 ILE B O 1
ATOM 3139 N N . MET B 1 41 ? -25.953 -7.84 15.109 1 80.12 41 MET B N 1
ATOM 3140 C CA . MET B 1 41 ? -24.578 -7.801 15.609 1 80.12 41 MET B CA 1
ATOM 3141 C C . MET B 1 41 ? -24.359 -8.867 16.672 1 80.12 41 MET B C 1
ATOM 3143 O O . MET B 1 41 ? -23.344 -9.555 16.672 1 80.12 41 MET B O 1
ATOM 3147 N N . ALA B 1 42 ? -25.297 -8.898 17.547 1 82.81 42 ALA B N 1
ATOM 3148 C CA . ALA B 1 42 ? -25.203 -9.906 18.594 1 82.81 42 ALA B CA 1
ATOM 3149 C C . ALA B 1 42 ? -25.188 -11.32 18 1 82.81 42 ALA B C 1
ATOM 3151 O O . ALA B 1 42 ? -24.453 -12.188 18.484 1 82.81 42 ALA B O 1
ATOM 3152 N N . PHE B 1 43 ? -25.953 -11.469 17.016 1 86.69 43 PHE B N 1
ATOM 3153 C CA . PHE B 1 43 ? -26 -12.766 16.344 1 86.69 43 PHE B CA 1
ATOM 3154 C C . PHE B 1 43 ? -24.656 -13.094 15.703 1 86.69 43 PHE B C 1
ATOM 3156 O O . PHE B 1 43 ? -24.156 -14.211 15.836 1 86.69 43 PHE B O 1
ATOM 3163 N N . ILE B 1 44 ? -24.094 -12.18 15.102 1 82.81 44 ILE B N 1
ATOM 3164 C CA . ILE B 1 44 ? -22.828 -12.391 14.422 1 82.81 44 ILE B CA 1
ATOM 3165 C C . ILE B 1 44 ? -21.719 -12.641 15.453 1 82.81 44 ILE B C 1
ATOM 3167 O O . ILE B 1 44 ? -20.922 -13.562 15.297 1 82.81 44 ILE B O 1
ATOM 3171 N N . VAL B 1 45 ? -21.719 -11.898 16.438 1 83.38 45 VAL B N 1
ATOM 3172 C CA . VAL B 1 45 ? -20.719 -12.055 17.484 1 83.38 45 VAL B CA 1
ATOM 3173 C C . VAL B 1 45 ? -20.859 -13.422 18.141 1 83.38 45 VAL B C 1
ATOM 3175 O O . VAL B 1 45 ? -19.859 -14.102 18.406 1 83.38 45 VAL B O 1
ATOM 3178 N N . TRP B 1 46 ? -22.047 -13.773 18.297 1 86.06 46 TRP B N 1
ATOM 3179 C CA . TRP B 1 46 ? -22.281 -15.078 18.906 1 86.06 46 TRP B CA 1
ATOM 3180 C C . TRP B 1 46 ? -21.797 -16.203 18 1 86.06 46 TRP B C 1
ATOM 3182 O O . TRP B 1 46 ? -21.141 -17.141 18.453 1 86.06 46 TRP B O 1
ATOM 3192 N N . LYS B 1 47 ? -22.125 -16.094 16.812 1 87.31 47 LYS B N 1
ATOM 3193 C CA . LYS B 1 47 ? -21.688 -17.125 15.867 1 87.31 47 LYS B CA 1
ATOM 3194 C C . LYS B 1 47 ? -20.172 -17.203 15.789 1 87.31 47 LYS B C 1
ATOM 3196 O O . LYS B 1 47 ? -19.609 -18.297 15.703 1 87.31 47 LYS B O 1
ATOM 3201 N N . LEU B 1 48 ? -19.594 -16.125 15.812 1 86.38 48 LEU B N 1
ATOM 3202 C CA . LEU B 1 48 ? -18.141 -16.078 15.742 1 86.38 48 LEU B CA 1
ATOM 3203 C C . LEU B 1 48 ? -17.516 -16.641 17.016 1 86.38 48 LEU B C 1
ATOM 3205 O O . LEU B 1 48 ? -16.547 -17.391 16.953 1 86.38 48 LEU B O 1
ATOM 3209 N N . LEU B 1 49 ? -18.078 -16.25 18.125 1 88.62 49 LEU B N 1
ATOM 3210 C CA . LEU B 1 49 ? -17.562 -16.75 19.391 1 88.62 49 LEU B CA 1
ATOM 3211 C C . LEU B 1 49 ? -17.797 -18.234 19.531 1 88.62 49 LEU B C 1
ATOM 3213 O O . LEU B 1 49 ? -16.953 -18.969 20.062 1 88.62 49 LEU B O 1
ATOM 3217 N N . ASP B 1 50 ? -18.891 -18.656 19.094 1 89.88 50 ASP B N 1
ATOM 3218 C CA . ASP B 1 50 ? -19.188 -20.094 19.141 1 89.88 50 ASP B CA 1
ATOM 3219 C C . ASP B 1 50 ? -18.203 -20.875 18.266 1 89.88 50 ASP B C 1
ATOM 3221 O O . ASP B 1 50 ? -17.656 -21.891 18.688 1 89.88 50 ASP B O 1
ATOM 3225 N N . TRP B 1 51 ? -17.953 -20.406 17.125 1 89.06 51 TRP B N 1
ATOM 3226 C CA . TRP B 1 51 ? -17.047 -21.062 16.203 1 89.06 51 TRP B CA 1
ATOM 3227 C C . TRP B 1 51 ? -15.602 -20.984 16.719 1 89.06 51 TRP B C 1
ATOM 3229 O O . TRP B 1 51 ? -14.891 -21.984 16.734 1 89.06 51 TRP B O 1
ATOM 3239 N N . ALA B 1 52 ? -15.234 -19.828 17.172 1 90.31 52 ALA B N 1
ATOM 3240 C CA . ALA B 1 52 ? -13.82 -19.578 17.469 1 90.31 52 ALA B CA 1
ATOM 3241 C C . ALA B 1 52 ? -13.453 -20.078 18.859 1 90.31 52 ALA B C 1
ATOM 3243 O O . ALA B 1 52 ? -12.297 -20.406 19.125 1 90.31 52 ALA B O 1
ATOM 3244 N N . VAL B 1 53 ? -14.445 -20.203 19.797 1 90.94 53 VAL B N 1
ATOM 3245 C CA . VAL B 1 53 ? -14.055 -20.453 21.172 1 90.94 53 VAL B CA 1
ATOM 3246 C C . VAL B 1 53 ? -14.859 -21.641 21.734 1 90.94 53 VAL B C 1
ATOM 3248 O O . VAL B 1 53 ? -14.289 -22.656 22.109 1 90.94 53 VAL B O 1
ATOM 3251 N N . PHE B 1 54 ? -16.156 -21.594 21.625 1 90.12 54 PHE B N 1
ATOM 3252 C CA . PHE B 1 54 ? -16.984 -22.516 22.375 1 90.12 54 PHE B CA 1
ATOM 3253 C C . PHE B 1 54 ? -17.031 -23.891 21.703 1 90.12 54 PHE B C 1
ATOM 3255 O O . PHE B 1 54 ? -16.984 -24.922 22.359 1 90.12 54 PHE B O 1
ATOM 3262 N N . SER B 1 55 ? -17.062 -23.938 20.469 1 90.5 55 SER B N 1
ATOM 3263 C CA . SER B 1 55 ? -17.125 -25.203 19.75 1 90.5 55 SER B CA 1
ATOM 3264 C C . SER B 1 55 ? -15.789 -25.547 19.109 1 90.5 55 SER B C 1
ATOM 3266 O O . SER B 1 55 ? -15.703 -26.422 18.25 1 90.5 55 SER B O 1
ATOM 3268 N N . ALA B 1 56 ? -14.836 -24.766 19.484 1 91.44 56 ALA B N 1
ATOM 3269 C CA . ALA B 1 56 ? -13.531 -24.938 18.844 1 91.44 56 ALA B CA 1
ATOM 3270 C C . ALA B 1 56 ? -12.758 -26.094 19.5 1 91.44 56 ALA B C 1
ATOM 3272 O O . ALA B 1 56 ? -13.078 -26.5 20.625 1 91.44 56 ALA B O 1
ATOM 3273 N N . VAL B 1 57 ? -11.867 -26.641 18.797 1 89.94 57 VAL B N 1
ATOM 3274 C CA . VAL B 1 57 ? -10.977 -27.703 19.281 1 89.94 57 VAL B CA 1
ATOM 3275 C C . VAL B 1 57 ? -9.562 -27.141 19.422 1 89.94 57 VAL B C 1
ATOM 3277 O O . VAL B 1 57 ? -8.961 -26.719 18.422 1 89.94 57 VAL B O 1
ATOM 3280 N N . PHE B 1 58 ? -9.023 -27.172 20.562 1 88.44 58 PHE B N 1
ATOM 3281 C CA . PHE B 1 58 ? -7.727 -26.562 20.812 1 88.44 58 PHE B CA 1
ATOM 3282 C C . PHE B 1 58 ? -6.645 -27.625 20.984 1 88.44 58 PHE B C 1
ATOM 3284 O O . PHE B 1 58 ? -5.453 -27.328 20.844 1 88.44 58 PHE B O 1
ATOM 3291 N N . THR B 1 59 ? -7.031 -28.859 21.344 1 77.69 59 THR B N 1
ATOM 3292 C CA . THR B 1 59 ? -6.004 -29.844 21.641 1 77.69 59 THR B CA 1
ATOM 3293 C C . THR B 1 59 ? -6.004 -30.953 20.594 1 77.69 59 THR B C 1
ATOM 3295 O O . THR B 1 59 ? -7.02 -31.203 19.953 1 77.69 59 THR B O 1
ATOM 3298 N N . THR B 1 60 ? -4.898 -31.516 20.203 1 65.25 60 THR B N 1
ATOM 3299 C CA . THR B 1 60 ? -4.574 -32.469 19.141 1 65.25 60 THR B CA 1
ATOM 3300 C C . THR B 1 60 ? -5 -33.875 19.547 1 65.25 60 THR B C 1
ATOM 3302 O O . THR B 1 60 ? -4.691 -34.844 18.844 1 65.25 60 THR B O 1
ATOM 3305 N N . THR B 1 61 ? -5.602 -34.094 20.609 1 67.25 61 THR B N 1
ATOM 3306 C CA . THR B 1 61 ? -5.664 -35.5 21.016 1 67.25 61 THR B CA 1
ATOM 3307 C C . THR B 1 61 ? -6.277 -36.375 19.906 1 67.25 61 THR B C 1
ATOM 3309 O O . THR B 1 61 ? -5.836 -37.5 19.672 1 67.25 61 THR B O 1
ATOM 3312 N N . GLY B 1 62 ? -7.109 -35.875 19.172 1 67.19 62 GLY B N 1
ATOM 3313 C CA . GLY B 1 62 ? -7.758 -36.688 18.172 1 67.19 62 GLY B CA 1
ATOM 3314 C C . GLY B 1 62 ? -7.207 -36.469 16.766 1 67.19 62 GLY B C 1
ATOM 3315 O O . GLY B 1 62 ? -7.574 -37.156 15.828 1 67.19 62 GLY B O 1
ATOM 3316 N N . GLY B 1 63 ? -6.16 -35.719 16.609 1 77.19 63 GLY B N 1
ATOM 3317 C CA . GLY B 1 63 ? -5.539 -35.469 15.32 1 77.19 63 GLY B CA 1
ATOM 3318 C C . GLY B 1 63 ? -6.379 -34.625 14.398 1 77.19 63 GLY B C 1
ATOM 3319 O O . GLY B 1 63 ? -7.414 -34.094 14.812 1 77.19 63 GLY B O 1
ATOM 3320 N N . PRO B 1 64 ? -5.906 -34.438 13.156 1 82.69 64 PRO B N 1
ATOM 3321 C CA . PRO B 1 64 ? -6.594 -33.594 12.188 1 82.69 64 PRO B CA 1
ATOM 3322 C C . PRO B 1 64 ? -8 -34.094 11.859 1 82.69 64 PRO B C 1
ATOM 3324 O O . PRO B 1 64 ? -8.906 -33.281 11.656 1 82.69 64 PRO B O 1
ATOM 3327 N N . GLU B 1 65 ? -8.211 -35.375 11.914 1 83.81 65 GLU B N 1
ATOM 3328 C CA . GLU B 1 65 ? -9.516 -35.938 11.57 1 83.81 65 GLU B CA 1
ATOM 3329 C C . GLU B 1 65 ? -10.555 -35.594 12.641 1 83.81 65 GLU B C 1
ATOM 3331 O O . GLU B 1 65 ? -11.688 -35.219 12.328 1 83.81 65 GLU B O 1
ATOM 3336 N N . ALA B 1 66 ? -10.148 -35.75 13.844 1 82.31 66 ALA B N 1
ATOM 3337 C CA . ALA B 1 66 ? -11.039 -35.406 14.953 1 82.31 66 ALA B CA 1
ATOM 3338 C C . ALA B 1 66 ? -11.367 -33.938 14.984 1 82.31 66 ALA B C 1
ATOM 3340 O O . ALA B 1 66 ? -12.5 -33.531 15.305 1 82.31 66 ALA B O 1
ATOM 3341 N N . CYS B 1 67 ? -10.438 -33.156 14.656 1 84.62 67 CYS B N 1
ATOM 3342 C CA . CYS B 1 67 ? -10.633 -31.719 14.633 1 84.62 67 CYS B CA 1
ATOM 3343 C C . CYS B 1 67 ? -11.586 -31.312 13.523 1 84.62 67 CYS B C 1
ATOM 3345 O O . CYS B 1 67 ? -12.414 -30.422 13.703 1 84.62 67 CYS B O 1
ATOM 3347 N N . GLN B 1 68 ? -11.438 -32.031 12.43 1 82.94 68 GLN B N 1
ATOM 3348 C CA . GLN B 1 68 ? -12.289 -31.703 11.281 1 82.94 68 GLN B CA 1
ATOM 3349 C C . GLN B 1 68 ? -13.75 -32.031 11.578 1 82.94 68 GLN B C 1
ATOM 3351 O O . GLN B 1 68 ? -14.656 -31.375 11.055 1 82.94 68 GLN B O 1
ATOM 3356 N N . ALA B 1 69 ? -13.93 -32.906 12.477 1 82 69 ALA B N 1
ATOM 3357 C CA . ALA B 1 69 ? -15.281 -33.344 12.812 1 82 69 ALA B CA 1
ATOM 3358 C C . ALA B 1 69 ? -15.945 -32.406 13.797 1 82 69 ALA B C 1
ATOM 3360 O O . ALA B 1 69 ? -17.156 -32.438 13.984 1 82 69 ALA B O 1
ATOM 3361 N N . ALA B 1 70 ? -15.18 -31.531 14.266 1 81.38 70 ALA B N 1
ATOM 3362 C CA . ALA B 1 70 ? -15.719 -30.594 15.25 1 81.38 70 ALA B CA 1
ATOM 3363 C C . ALA B 1 70 ? -16.547 -29.5 14.578 1 81.38 70 ALA B C 1
ATOM 3365 O O . ALA B 1 70 ? -16.344 -29.219 13.391 1 81.38 70 ALA B O 1
ATOM 3366 N N . ALA B 1 71 ? -17.438 -28.938 15.25 1 81.06 71 ALA B N 1
ATOM 3367 C CA . ALA B 1 71 ? -18.359 -27.938 14.719 1 81.06 71 ALA B CA 1
ATOM 3368 C C . ALA B 1 71 ? -17.719 -26.562 14.672 1 81.06 71 ALA B C 1
ATOM 3370 O O . ALA B 1 71 ? -18.109 -25.703 13.875 1 81.06 71 ALA B O 1
ATOM 3371 N N . GLY B 1 72 ? -16.609 -26.469 15.398 1 88.25 72 GLY B N 1
ATOM 3372 C CA . GLY B 1 72 ? -15.984 -25.172 15.492 1 88.25 72 GLY B CA 1
ATOM 3373 C C . GLY B 1 72 ? -14.602 -25.125 14.867 1 88.25 72 GLY B C 1
ATOM 3374 O O . GLY B 1 72 ? -14.289 -25.922 13.984 1 88.25 72 GLY B O 1
ATOM 3375 N N . ALA B 1 73 ? -13.938 -24.109 15.25 1 90.81 73 ALA B N 1
ATOM 3376 C CA . ALA B 1 73 ? -12.602 -23.906 14.695 1 90.81 73 ALA B CA 1
ATOM 3377 C C . ALA B 1 73 ? -11.641 -24.984 15.164 1 90.81 73 ALA B C 1
ATOM 3379 O O . ALA B 1 73 ? -11.727 -25.453 16.297 1 90.81 73 ALA B O 1
ATOM 3380 N N . CYS B 1 74 ? -10.781 -25.375 14.289 1 90.06 74 CYS B N 1
ATOM 3381 C CA . CYS B 1 74 ? -9.742 -26.344 14.609 1 90.06 74 CYS B CA 1
ATOM 3382 C C . CYS B 1 74 ? -8.43 -25.641 14.961 1 90.06 74 CYS B C 1
ATOM 3384 O O . CYS B 1 74 ? -7.484 -25.656 14.18 1 90.06 74 CYS B O 1
ATOM 3386 N N . TRP B 1 75 ? -8.336 -25.172 16.156 1 92.19 75 TRP B N 1
ATOM 3387 C CA . TRP B 1 75 ? -7.141 -24.469 16.594 1 92.19 75 TRP B CA 1
ATOM 3388 C C . TRP B 1 75 ? -5.984 -25.438 16.828 1 92.19 75 TRP B C 1
ATOM 3390 O O . TRP B 1 75 ? -4.836 -25.016 16.984 1 92.19 75 TRP B O 1
ATOM 3400 N N . SER B 1 76 ? -6.234 -26.688 16.766 1 90.69 76 SER B N 1
ATOM 3401 C CA . SER B 1 76 ? -5.195 -27.703 16.938 1 90.69 76 SER B CA 1
ATOM 3402 C C . SER B 1 76 ? -4.137 -27.578 15.844 1 90.69 76 SER B C 1
ATOM 3404 O O . SER B 1 76 ? -2.98 -27.953 16.062 1 90.69 76 SER B O 1
ATOM 3406 N N . VAL B 1 77 ? -4.559 -27.016 14.75 1 91.25 77 VAL B N 1
ATOM 3407 C CA . VAL B 1 77 ? -3.607 -26.812 13.664 1 91.25 77 VAL B CA 1
ATOM 3408 C C . VAL B 1 77 ? -2.484 -25.891 14.109 1 91.25 77 VAL B C 1
ATOM 3410 O O . VAL B 1 77 ? -1.324 -26.078 13.734 1 91.25 77 VAL B O 1
ATOM 3413 N N . ILE B 1 78 ? -2.838 -24.891 14.891 1 92.31 78 ILE B N 1
ATOM 3414 C CA . ILE B 1 78 ? -1.834 -23.938 15.359 1 92.31 78 ILE B CA 1
ATOM 3415 C C . ILE B 1 78 ? -0.886 -24.625 16.344 1 92.31 78 ILE B C 1
ATOM 3417 O O . ILE B 1 78 ? 0.326 -24.406 16.297 1 92.31 78 ILE B O 1
ATOM 3421 N N . ALA B 1 79 ? -1.396 -25.469 17.141 1 90.38 79 ALA B N 1
ATOM 3422 C CA . ALA B 1 79 ? -0.555 -26.219 18.078 1 90.38 79 ALA B CA 1
ATOM 3423 C C . ALA B 1 79 ? 0.396 -27.156 17.328 1 90.38 79 ALA B C 1
ATOM 3425 O O . ALA B 1 79 ? 1.542 -27.344 17.734 1 90.38 79 ALA B O 1
ATOM 3426 N N . ALA B 1 80 ? -0.057 -27.641 16.266 1 89.19 80 ALA B N 1
ATOM 3427 C CA . ALA B 1 80 ? 0.718 -28.625 15.508 1 89.19 80 ALA B CA 1
ATOM 3428 C C . ALA B 1 80 ? 1.709 -27.922 14.57 1 89.19 80 ALA B C 1
ATOM 3430 O O . ALA B 1 80 ? 2.783 -28.469 14.289 1 89.19 80 ALA B O 1
ATOM 3431 N N . ARG B 1 81 ? 1.308 -26.703 14.109 1 92.12 81 ARG B N 1
ATOM 3432 C CA . ARG B 1 81 ? 2.057 -26.156 12.984 1 92.12 81 ARG B CA 1
ATOM 3433 C C . ARG B 1 81 ? 2.645 -24.797 13.32 1 92.12 81 ARG B C 1
ATOM 3435 O O . ARG B 1 81 ? 3.174 -24.109 12.445 1 92.12 81 ARG B O 1
ATOM 3442 N N . TRP B 1 82 ? 2.631 -24.297 14.523 1 92.5 82 TRP B N 1
ATOM 3443 C CA . TRP B 1 82 ? 3.074 -22.953 14.883 1 92.5 82 TRP B CA 1
ATOM 3444 C C . TRP B 1 82 ? 4.551 -22.766 14.555 1 92.5 82 TRP B C 1
ATOM 3446 O O . TRP B 1 82 ? 4.984 -21.656 14.25 1 92.5 82 TRP B O 1
ATOM 3456 N N . ARG B 1 83 ? 5.324 -23.812 14.523 1 94.12 83 ARG B N 1
ATOM 3457 C CA . ARG B 1 83 ? 6.762 -23.688 14.305 1 94.12 83 ARG B CA 1
ATOM 3458 C C . ARG B 1 83 ? 7.07 -23.328 12.859 1 94.12 83 ARG B C 1
ATOM 3460 O O . ARG B 1 83 ? 7.914 -22.484 12.586 1 94.12 83 ARG B O 1
ATOM 3467 N N . ILE B 1 84 ? 6.406 -24 11.953 1 92.5 84 ILE B N 1
ATOM 3468 C CA . ILE B 1 84 ? 6.641 -23.688 10.547 1 92.5 84 ILE B CA 1
ATOM 3469 C C . ILE B 1 84 ? 6.113 -22.297 10.234 1 92.5 84 ILE B C 1
ATOM 3471 O O . ILE B 1 84 ? 6.691 -21.578 9.414 1 92.5 84 ILE B O 1
ATOM 3475 N N . ILE B 1 85 ? 5.055 -21.859 10.883 1 94.06 85 ILE B N 1
ATOM 3476 C CA . ILE B 1 85 ? 4.477 -20.531 10.648 1 94.06 85 ILE B CA 1
ATOM 3477 C C . ILE B 1 85 ? 5.441 -19.453 11.133 1 94.06 85 ILE B C 1
ATOM 3479 O O . ILE B 1 85 ? 5.723 -18.5 10.414 1 94.06 85 ILE B O 1
ATOM 3483 N N . LEU B 1 86 ? 6.07 -19.641 12.258 1 95.81 86 LEU B N 1
ATOM 3484 C CA . LEU B 1 86 ? 6.875 -18.609 12.883 1 95.81 86 LEU B CA 1
ATOM 3485 C C . LEU B 1 86 ? 8.32 -18.672 12.398 1 95.81 86 LEU B C 1
ATOM 3487 O O . LEU B 1 86 ? 8.969 -17.625 12.219 1 95.81 86 LEU B O 1
ATOM 3491 N N . PHE B 1 87 ? 8.789 -19.953 12.094 1 95.44 87 PHE B N 1
ATOM 3492 C CA . PHE B 1 87 ? 10.227 -20.062 11.875 1 95.44 87 PHE B CA 1
ATOM 3493 C C . PHE B 1 87 ? 10.523 -20.609 10.484 1 95.44 87 PHE B C 1
ATOM 3495 O O . PHE B 1 87 ? 11.68 -20.672 10.07 1 95.44 87 PHE B O 1
ATOM 3502 N N . GLY B 1 88 ? 9.516 -21 9.805 1 92.94 88 GLY B N 1
ATOM 3503 C CA . GLY B 1 88 ? 9.703 -21.5 8.453 1 92.94 88 GLY B CA 1
ATOM 3504 C C . GLY B 1 88 ? 10.609 -22.719 8.391 1 92.94 88 GLY B C 1
ATOM 3505 O O . GLY B 1 88 ? 10.391 -23.703 9.109 1 92.94 88 GLY B O 1
ATOM 3506 N N . LEU B 1 89 ? 11.695 -22.562 7.625 1 91.62 89 LEU B N 1
ATOM 3507 C CA . LEU B 1 89 ? 12.57 -23.703 7.34 1 91.62 89 LEU B CA 1
ATOM 3508 C C . LEU B 1 89 ? 13.805 -23.672 8.234 1 91.62 89 LEU B C 1
ATOM 3510 O O . LEU B 1 89 ? 14.758 -24.422 8.008 1 91.62 89 LEU B O 1
ATOM 3514 N N . TYR B 1 90 ? 13.836 -22.844 9.203 1 95.62 90 TYR B N 1
ATOM 3515 C CA . TYR B 1 90 ? 14.961 -22.75 10.125 1 95.62 90 TYR B CA 1
ATOM 3516 C C . TYR B 1 90 ? 15.156 -24.078 10.867 1 95.62 90 TYR B C 1
ATOM 3518 O O . TYR B 1 90 ? 14.18 -24.719 11.273 1 95.62 90 TYR B O 1
ATOM 3526 N N . PRO B 1 91 ? 16.375 -24.469 11 1 95.81 91 PRO B N 1
ATOM 3527 C CA . PRO B 1 91 ? 16.609 -25.781 11.617 1 95.81 91 PRO B CA 1
ATOM 3528 C C . PRO B 1 91 ? 15.953 -25.906 12.984 1 95.81 91 PRO B C 1
ATOM 3530 O O . PRO B 1 91 ? 16.047 -25 13.812 1 95.81 91 PRO B O 1
ATOM 3533 N N . PHE B 1 92 ? 15.414 -27.078 13.242 1 94.62 92 PHE B N 1
ATOM 3534 C CA . PHE B 1 92 ? 14.57 -27.344 14.406 1 94.62 92 PHE B CA 1
ATOM 3535 C C . PHE B 1 92 ? 15.344 -27.109 15.695 1 94.62 92 PHE B C 1
ATOM 3537 O O . PHE B 1 92 ? 14.859 -26.422 16.609 1 94.62 92 PHE B O 1
ATOM 3544 N N . GLU B 1 93 ? 16.5 -27.594 15.734 1 94.12 93 GLU B N 1
ATOM 3545 C CA . GLU B 1 93 ? 17.281 -27.547 16.953 1 94.12 93 GLU B CA 1
ATOM 3546 C C . GLU B 1 93 ? 17.75 -26.109 17.266 1 94.12 93 GLU B C 1
ATOM 3548 O O . GLU B 1 93 ? 18.078 -25.797 18.406 1 94.12 93 GLU B O 1
ATOM 3553 N N . GLU B 1 94 ? 17.672 -25.266 16.25 1 95.56 94 GLU B N 1
ATOM 3554 C CA . GLU B 1 94 ? 18.203 -23.922 16.406 1 95.56 94 GLU B CA 1
ATOM 3555 C C . GLU B 1 94 ? 17.062 -22.891 16.469 1 95.56 94 GLU B C 1
ATOM 3557 O O . GLU B 1 94 ? 17.312 -21.688 16.5 1 95.56 94 GLU B O 1
ATOM 3562 N N . GLN B 1 95 ? 15.891 -23.281 16.547 1 96.25 95 GLN B N 1
ATOM 3563 C CA . GLN B 1 95 ? 14.75 -22.391 16.453 1 96.25 95 GLN B CA 1
ATOM 3564 C C . GLN B 1 95 ? 14.68 -21.453 17.672 1 96.25 95 GLN B C 1
ATOM 3566 O O . GLN B 1 95 ? 14.039 -20.406 17.609 1 96.25 95 GLN B O 1
ATOM 3571 N N . TRP B 1 96 ? 15.336 -21.844 18.734 1 95.5 96 TRP B N 1
ATOM 3572 C CA . TRP B 1 96 ? 15.383 -20.953 19.891 1 95.5 96 TRP B CA 1
ATOM 3573 C C . TRP B 1 96 ? 16.078 -19.641 19.547 1 95.5 96 TRP B C 1
ATOM 3575 O O . TRP B 1 96 ? 15.703 -18.578 20.047 1 95.5 96 TRP B O 1
ATOM 3585 N N . ARG B 1 97 ? 17.078 -19.688 18.672 1 96.06 97 ARG B N 1
ATOM 3586 C CA . ARG B 1 97 ? 17.766 -18.469 18.234 1 96.06 97 ARG B CA 1
ATOM 3587 C C . ARG B 1 97 ? 16.844 -17.578 17.406 1 96.06 97 ARG B C 1
ATOM 3589 O O . ARG B 1 97 ? 16.859 -16.359 17.547 1 96.06 97 ARG B O 1
ATOM 3596 N N . SER B 1 98 ? 16.094 -18.219 16.578 1 96.25 98 SER B N 1
ATOM 3597 C CA . SER B 1 98 ? 15.125 -17.469 15.773 1 96.25 98 SER B CA 1
ATOM 3598 C C . SER B 1 98 ? 14.086 -16.781 16.656 1 96.25 98 SER B C 1
ATOM 3600 O O . SER B 1 98 ? 13.727 -15.633 16.422 1 96.25 98 SER B O 1
ATOM 3602 N N . ALA B 1 99 ? 13.641 -17.469 17.703 1 97.25 99 ALA B N 1
ATOM 3603 C CA . ALA B 1 99 ? 12.695 -16.891 18.641 1 97.25 99 ALA B CA 1
ATOM 3604 C C . ALA B 1 99 ? 13.297 -15.672 19.344 1 97.25 99 ALA B C 1
ATOM 3606 O O . ALA B 1 99 ? 12.648 -14.633 19.469 1 97.25 99 ALA B O 1
ATOM 3607 N N . LEU B 1 100 ? 14.484 -15.82 19.766 1 96.88 100 LEU B N 1
ATOM 3608 C CA . LEU B 1 100 ? 15.172 -14.727 20.438 1 96.88 100 LEU B CA 1
ATOM 3609 C C . LEU B 1 100 ? 15.383 -13.547 19.5 1 96.88 100 LEU B C 1
ATOM 3611 O O . LEU B 1 100 ? 15.344 -12.391 19.922 1 96.88 100 LEU B O 1
ATOM 3615 N N . ALA B 1 101 ? 15.68 -13.883 18.266 1 97 101 ALA B N 1
ATOM 3616 C CA . ALA B 1 101 ? 15.836 -12.828 17.266 1 97 101 ALA B CA 1
ATOM 3617 C C . ALA B 1 101 ? 14.539 -12.031 17.109 1 97 101 ALA B C 1
ATOM 3619 O O . ALA B 1 101 ? 14.57 -10.805 17.047 1 97 101 ALA B O 1
ATOM 3620 N N . CYS B 1 102 ? 13.453 -12.688 17.062 1 96.75 102 CYS B N 1
ATOM 3621 C CA . CYS B 1 102 ? 12.156 -12.008 16.984 1 96.75 102 CYS B CA 1
ATOM 3622 C C . CYS B 1 102 ? 11.93 -11.117 18.203 1 96.75 102 CYS B C 1
ATOM 3624 O O . CYS B 1 102 ? 11.477 -9.984 18.062 1 96.75 102 CYS B O 1
ATOM 3626 N N . VAL B 1 103 ? 12.297 -11.617 19.359 1 96.75 103 VAL B N 1
ATOM 3627 C CA . VAL B 1 103 ? 12.156 -10.859 20.594 1 96.75 103 VAL B CA 1
ATOM 3628 C C . VAL B 1 103 ? 13.031 -9.609 20.531 1 96.75 103 VAL B C 1
ATOM 3630 O O . VAL B 1 103 ? 12.625 -8.531 20.984 1 96.75 103 VAL B O 1
ATOM 3633 N N . SER B 1 104 ? 14.188 -9.766 20.016 1 96.5 104 SER B N 1
ATOM 3634 C CA . SER B 1 104 ? 15.094 -8.625 19.891 1 96.5 104 SER B CA 1
ATOM 3635 C C . SER B 1 104 ? 14.469 -7.516 19.047 1 96.5 104 SER B C 1
ATOM 3637 O O . SER B 1 104 ? 14.625 -6.336 19.375 1 96.5 104 SER B O 1
ATOM 3639 N N . VAL B 1 105 ? 13.789 -7.867 17.984 1 96.06 105 VAL B N 1
ATOM 3640 C CA . VAL B 1 105 ? 13.156 -6.875 17.125 1 96.06 105 VAL B CA 1
ATOM 3641 C C . VAL B 1 105 ? 12.008 -6.203 17.875 1 96.06 105 VAL B C 1
ATOM 3643 O O . VAL B 1 105 ? 11.82 -4.988 17.781 1 96.06 105 VAL B O 1
ATOM 3646 N N . VAL B 1 106 ? 11.25 -6.957 18.641 1 95 106 VAL B N 1
ATOM 3647 C CA . VAL B 1 106 ? 10.141 -6.406 19.406 1 95 106 VAL B CA 1
ATOM 3648 C C . VAL B 1 106 ? 10.672 -5.426 20.453 1 95 106 VAL B C 1
ATOM 3650 O O . VAL B 1 106 ? 10.164 -4.312 20.594 1 95 106 VAL B O 1
ATOM 3653 N N . VAL B 1 107 ? 11.734 -5.805 21.125 1 95.81 107 VAL B N 1
ATOM 3654 C CA . VAL B 1 107 ? 12.344 -4.957 22.141 1 95.81 107 VAL B CA 1
ATOM 3655 C C . VAL B 1 107 ? 12.883 -3.684 21.5 1 95.81 107 VAL B C 1
ATOM 3657 O O . VAL B 1 107 ? 12.688 -2.584 22.031 1 95.81 107 VAL B O 1
ATOM 3660 N N . MET B 1 108 ? 13.539 -3.906 20.375 1 95.38 108 MET B N 1
ATOM 3661 C CA . MET B 1 108 ? 14.055 -2.764 19.641 1 95.38 108 MET B CA 1
ATOM 3662 C C . MET B 1 108 ? 12.938 -1.8 19.266 1 95.38 108 MET B C 1
ATOM 3664 O O . MET B 1 108 ? 13.078 -0.585 19.406 1 95.38 108 MET B O 1
ATOM 3668 N N . THR B 1 109 ? 11.82 -2.264 18.828 1 93.31 109 THR B N 1
ATOM 3669 C CA . THR B 1 109 ? 10.68 -1.443 18.422 1 93.31 109 THR B CA 1
ATOM 3670 C C . THR B 1 109 ? 10.062 -0.743 19.625 1 93.31 109 THR B C 1
ATOM 3672 O O . THR B 1 109 ? 9.773 0.456 19.562 1 93.31 109 THR B O 1
ATOM 3675 N N . VAL B 1 110 ? 9.945 -1.443 20.734 1 93.69 110 VAL B N 1
ATOM 3676 C CA . VAL B 1 110 ? 9.352 -0.881 21.938 1 93.69 110 VAL B CA 1
ATOM 3677 C C . VAL B 1 110 ? 10.266 0.213 22.5 1 93.69 110 VAL B C 1
ATOM 3679 O O . VAL B 1 110 ? 9.797 1.297 22.859 1 93.69 110 VAL B O 1
ATOM 3682 N N . LEU B 1 111 ? 11.562 -0.028 22.531 1 93.69 111 LEU B N 1
ATOM 3683 C CA . LEU B 1 111 ? 12.516 0.962 23.016 1 93.69 111 LEU B CA 1
ATOM 3684 C C . LEU B 1 111 ? 12.516 2.201 22.125 1 93.69 111 LEU B C 1
ATOM 3686 O O . LEU B 1 111 ? 12.695 3.32 22.609 1 93.69 111 LEU B O 1
ATOM 3690 N N . SER B 1 112 ? 12.312 1.978 20.844 1 92.38 112 SER B N 1
ATOM 3691 C CA . SER B 1 112 ? 12.273 3.094 19.906 1 92.38 112 SER B CA 1
ATOM 3692 C C . SER B 1 112 ? 11.055 3.984 20.156 1 92.38 112 SER B C 1
ATOM 3694 O O . SER B 1 112 ? 11.031 5.141 19.734 1 92.38 112 SER B O 1
ATOM 3696 N N . CYS B 1 113 ? 10.008 3.482 20.828 1 90.81 113 CYS B N 1
ATOM 3697 C CA . CYS B 1 113 ? 8.781 4.223 21.094 1 90.81 113 CYS B CA 1
ATOM 3698 C C . CYS B 1 113 ? 8.883 5.016 22.391 1 90.81 113 CYS B C 1
ATOM 3700 O O . CYS B 1 113 ? 8.047 5.875 22.672 1 90.81 113 CYS B O 1
ATOM 3702 N N . ILE B 1 114 ? 9.875 4.793 23.188 1 90.5 114 ILE B N 1
ATOM 3703 C CA . ILE B 1 114 ? 10.07 5.484 24.453 1 90.5 114 ILE B CA 1
ATOM 3704 C C . ILE B 1 114 ? 10.805 6.801 24.234 1 90.5 114 ILE B C 1
ATOM 3706 O O . ILE B 1 114 ? 11.891 6.816 23.656 1 90.5 114 ILE B O 1
ATOM 3710 N N . PRO B 1 115 ? 10.25 7.914 24.719 1 86.88 115 PRO B N 1
ATOM 3711 C CA . PRO B 1 115 ? 10.797 9.25 24.469 1 86.88 115 PRO B CA 1
ATOM 3712 C C . PRO B 1 115 ? 12.227 9.406 24.969 1 86.88 115 PRO B C 1
ATOM 3714 O O . PRO B 1 115 ? 12.992 10.211 24.438 1 86.88 115 PRO B O 1
ATOM 3717 N N . ALA B 1 116 ? 12.594 8.664 26 1 85.06 116 ALA B N 1
ATOM 3718 C CA . ALA B 1 116 ? 13.938 8.75 26.562 1 85.06 116 ALA B CA 1
ATOM 3719 C C . ALA B 1 116 ? 14.992 8.375 25.516 1 85.06 116 ALA B C 1
ATOM 3721 O O . ALA B 1 116 ? 16.141 8.805 25.625 1 85.06 116 ALA B O 1
ATOM 3722 N N . PHE B 1 117 ? 14.602 7.688 24.469 1 85.44 117 PHE B N 1
ATOM 3723 C CA . PHE B 1 117 ? 15.562 7.195 23.5 1 85.44 117 PHE B CA 1
ATOM 3724 C C . PHE B 1 117 ? 15.453 7.961 22.188 1 85.44 117 PHE B C 1
ATOM 3726 O O . PHE B 1 117 ? 16.109 7.609 21.203 1 85.44 117 PHE B O 1
ATOM 3733 N N . TRP B 1 118 ? 14.703 8.977 22.188 1 83.06 118 TRP B N 1
ATOM 3734 C CA . TRP B 1 118 ? 14.469 9.719 20.953 1 83.06 118 TRP B CA 1
ATOM 3735 C C . TRP B 1 118 ? 15.633 10.648 20.641 1 83.06 118 TRP B C 1
ATOM 3737 O O . TRP B 1 118 ? 15.438 11.766 20.141 1 83.06 118 TRP B O 1
ATOM 3747 N N . THR B 1 119 ? 16.797 10.32 21.031 1 83 119 THR B N 1
ATOM 3748 C CA . THR B 1 119 ? 17.984 11.031 20.609 1 83 119 THR B CA 1
ATOM 3749 C C . THR B 1 119 ? 18.672 10.305 19.453 1 83 119 THR B C 1
ATOM 3751 O O . THR B 1 119 ? 18.609 9.078 19.359 1 83 119 THR B O 1
ATOM 3754 N N . GLY B 1 120 ? 19.219 11.008 18.562 1 83.5 120 GLY B N 1
ATOM 3755 C CA . GLY B 1 120 ? 19.844 10.422 17.391 1 83.5 120 GLY B CA 1
ATOM 3756 C C . GLY B 1 120 ? 20.812 9.312 17.719 1 83.5 120 GLY B C 1
ATOM 3757 O O . GLY B 1 120 ? 20.781 8.25 17.094 1 83.5 120 GLY B O 1
ATOM 3758 N N . ARG B 1 121 ? 21.609 9.539 18.688 1 86.44 121 ARG B N 1
ATOM 3759 C CA . ARG B 1 121 ? 22.625 8.562 19.078 1 86.44 121 ARG B CA 1
ATOM 3760 C C . ARG B 1 121 ? 21.984 7.316 19.688 1 86.44 121 ARG B C 1
ATOM 3762 O O . ARG B 1 121 ? 22.359 6.191 19.344 1 86.44 121 ARG B O 1
ATOM 3769 N N . ARG B 1 122 ? 21.016 7.488 20.516 1 91.25 122 ARG B N 1
ATOM 3770 C CA . ARG B 1 122 ? 20.406 6.355 21.188 1 91.25 122 ARG B CA 1
ATOM 3771 C C . ARG B 1 122 ? 19.594 5.504 20.219 1 91.25 122 ARG B C 1
ATOM 3773 O O . ARG B 1 122 ? 19.641 4.273 20.281 1 91.25 122 ARG B O 1
ATOM 3780 N N . ILE B 1 123 ? 18.922 6.172 19.312 1 91.38 123 ILE B N 1
ATOM 3781 C CA . ILE B 1 123 ? 18.125 5.438 18.328 1 91.38 123 ILE B CA 1
ATOM 3782 C C . ILE B 1 123 ? 19.047 4.656 17.406 1 91.38 123 ILE B C 1
ATOM 3784 O O . ILE B 1 123 ? 18.766 3.504 17.062 1 91.38 123 ILE B O 1
ATOM 3788 N N . ALA B 1 124 ? 20.141 5.281 17.047 1 90.38 124 ALA B N 1
ATOM 3789 C CA . ALA B 1 124 ? 21.109 4.605 16.188 1 90.38 124 ALA B CA 1
ATOM 3790 C C . ALA B 1 124 ? 21.703 3.389 16.891 1 90.38 124 ALA B C 1
ATOM 3792 O O . ALA B 1 124 ? 21.875 2.336 16.266 1 90.38 124 ALA B O 1
ATOM 3793 N N . LEU B 1 125 ? 21.969 3.543 18.141 1 92.88 125 LEU B N 1
ATOM 3794 C CA . LEU B 1 125 ? 22.547 2.451 18.906 1 92.88 125 LEU B CA 1
ATOM 3795 C C . LEU B 1 125 ? 21.547 1.31 19.078 1 92.88 125 LEU B C 1
ATOM 3797 O O . LEU B 1 125 ? 21.906 0.139 18.922 1 92.88 125 LEU B O 1
ATOM 3801 N N . ILE B 1 126 ? 20.328 1.646 19.359 1 94.44 126 ILE B N 1
ATOM 3802 C CA . ILE B 1 126 ? 19.297 0.639 19.547 1 94.44 126 ILE B CA 1
ATOM 3803 C C . ILE B 1 126 ? 19.078 -0.134 18.25 1 94.44 126 ILE B C 1
ATOM 3805 O O . ILE B 1 126 ? 19.031 -1.366 18.25 1 94.44 126 ILE B O 1
ATOM 3809 N N . TRP B 1 127 ? 19 0.533 17.141 1 94.56 127 TRP B N 1
ATOM 3810 C CA . TRP B 1 127 ? 18.734 -0.118 15.867 1 94.56 127 TRP B CA 1
ATOM 3811 C C . TRP B 1 127 ? 19.969 -0.854 15.359 1 94.56 127 TRP B C 1
ATOM 3813 O O . TRP B 1 127 ? 19.859 -1.935 14.773 1 94.56 127 TRP B O 1
ATOM 3823 N N . GLY B 1 128 ? 21.141 -0.257 15.609 1 93.88 128 GLY B N 1
ATOM 3824 C CA . GLY B 1 128 ? 22.375 -0.951 15.273 1 93.88 128 GLY B CA 1
ATOM 3825 C C . GLY B 1 128 ? 22.594 -2.215 16.078 1 93.88 128 GLY B C 1
ATOM 3826 O O . GLY B 1 128 ? 22.844 -3.283 15.523 1 93.88 128 GLY B O 1
ATOM 3827 N N . ALA B 1 129 ? 22.438 -2.092 17.328 1 94.81 129 ALA B N 1
ATOM 3828 C CA . ALA B 1 129 ? 22.641 -3.223 18.234 1 94.81 129 ALA B CA 1
ATOM 3829 C C . ALA B 1 129 ? 21.547 -4.273 18.047 1 94.81 129 ALA B C 1
ATOM 3831 O O . ALA B 1 129 ? 21.828 -5.477 18.047 1 94.81 129 ALA B O 1
ATOM 3832 N N . GLY B 1 130 ? 20.312 -3.795 17.938 1 95.56 130 GLY B N 1
ATOM 3833 C CA . GLY B 1 130 ? 19.203 -4.723 17.75 1 95.56 130 GLY B CA 1
ATOM 3834 C C . GLY B 1 130 ? 19.297 -5.52 16.469 1 95.56 130 GLY B C 1
ATOM 3835 O O . GLY B 1 130 ? 19.109 -6.738 16.484 1 95.56 130 GLY B O 1
ATOM 3836 N N . THR B 1 131 ? 19.578 -4.824 15.367 1 95.81 131 THR B N 1
ATOM 3837 C CA . THR B 1 131 ? 19.719 -5.5 14.086 1 95.81 131 THR B CA 1
ATOM 3838 C C . THR B 1 131 ? 20.953 -6.402 14.07 1 95.81 131 THR B C 1
ATOM 3840 O O . THR B 1 131 ? 20.922 -7.504 13.516 1 95.81 131 THR B O 1
ATOM 3843 N N . GLY B 1 132 ? 22.047 -5.906 14.641 1 95.75 132 GLY B N 1
ATOM 3844 C CA . GLY B 1 132 ? 23.234 -6.73 14.766 1 95.75 132 GLY B CA 1
ATOM 3845 C C . GLY B 1 132 ? 23 -8 15.555 1 95.75 132 GLY B C 1
ATOM 3846 O O . GLY B 1 132 ? 23.422 -9.086 15.141 1 95.75 132 GLY B O 1
ATOM 3847 N N . LEU B 1 133 ? 22.328 -7.852 16.672 1 96.38 133 LEU B N 1
ATOM 3848 C CA . LEU B 1 133 ? 22 -9.008 17.5 1 96.38 133 LEU B CA 1
ATOM 3849 C C . LEU B 1 133 ? 21.125 -9.992 16.719 1 96.38 133 LEU B C 1
ATOM 3851 O O . LEU B 1 133 ? 21.344 -11.203 16.766 1 96.38 133 LEU B O 1
ATOM 3855 N N . TYR B 1 134 ? 20.125 -9.484 16.062 1 96.94 134 TYR B N 1
ATOM 3856 C CA . TYR B 1 134 ? 19.266 -10.305 15.219 1 96.94 134 TYR B CA 1
ATOM 3857 C C . TYR B 1 134 ? 20.078 -11.094 14.203 1 96.94 134 TYR B C 1
ATOM 3859 O O . TYR B 1 134 ? 19.906 -12.305 14.062 1 96.94 134 TYR B O 1
ATOM 3867 N N . TYR B 1 135 ? 20.938 -10.398 13.547 1 96 135 TYR B N 1
ATOM 3868 C CA . TYR B 1 135 ? 21.703 -10.992 12.453 1 96 135 TYR B CA 1
ATOM 3869 C C . TYR B 1 135 ? 22.625 -12.078 12.977 1 96 135 TYR B C 1
ATOM 3871 O O . TYR B 1 135 ? 22.719 -13.156 12.383 1 96 135 TYR B O 1
ATOM 3879 N N . VAL B 1 136 ? 23.266 -11.844 14.094 1 96.19 136 VAL B N 1
ATOM 3880 C CA . VAL B 1 136 ? 24.188 -12.812 14.68 1 96.19 136 VAL B CA 1
ATOM 3881 C C . VAL B 1 136 ? 23.422 -14.039 15.156 1 96.19 136 VAL B C 1
ATOM 3883 O O . VAL B 1 136 ? 23.859 -15.172 14.969 1 96.19 136 VAL B O 1
ATOM 3886 N N . LEU B 1 137 ? 22.281 -13.797 15.734 1 96.5 137 LEU B N 1
ATOM 3887 C CA . LEU B 1 137 ? 21.469 -14.906 16.219 1 96.5 137 LEU B CA 1
ATOM 3888 C C . LEU B 1 137 ? 20.969 -15.781 15.07 1 96.5 137 LEU B C 1
ATOM 3890 O O . LEU B 1 137 ? 21.047 -17.016 15.141 1 96.5 137 LEU B O 1
ATOM 3894 N N . MET B 1 138 ? 20.609 -15.188 13.984 1 96.5 138 MET B N 1
ATOM 3895 C CA . MET B 1 138 ? 20.016 -15.93 12.875 1 96.5 138 MET B CA 1
ATOM 3896 C C . MET B 1 138 ? 21.094 -16.578 12.016 1 96.5 138 MET B C 1
ATOM 3898 O O . MET B 1 138 ? 20.984 -17.75 11.656 1 96.5 138 MET B O 1
ATOM 3902 N N . LYS B 1 139 ? 22.094 -15.867 11.648 1 96 139 LYS B N 1
ATOM 3903 C CA . LYS B 1 139 ? 23.125 -16.359 10.742 1 96 139 LYS B CA 1
ATOM 3904 C C . LYS B 1 139 ? 24.094 -17.281 11.461 1 96 139 LYS B C 1
ATOM 3906 O O . LYS B 1 139 ? 24.578 -18.25 10.875 1 96 139 LYS B O 1
ATOM 3911 N N . GLY B 1 140 ? 24.344 -16.938 12.625 1 95.25 140 GLY B N 1
ATOM 3912 C CA . GLY B 1 140 ? 25.328 -17.703 13.375 1 95.25 140 GLY B CA 1
ATOM 3913 C C . GLY B 1 140 ? 26.734 -17.609 12.797 1 95.25 140 GLY B C 1
ATOM 3914 O O . GLY B 1 140 ? 27.141 -16.531 12.344 1 95.25 140 GLY B O 1
ATOM 3915 N N . GLY B 1 141 ? 27.578 -18.594 13 1 91.12 141 GLY B N 1
ATOM 3916 C CA . GLY B 1 141 ? 28.969 -18.594 12.562 1 91.12 141 GLY B CA 1
ATOM 3917 C C . GLY B 1 141 ? 29.922 -18.047 13.609 1 91.12 141 GLY B C 1
ATOM 3918 O O . GLY B 1 141 ? 31.047 -17.672 13.297 1 91.12 141 GLY B O 1
ATOM 3919 N N . VAL B 1 142 ? 29.391 -17.875 14.734 1 91.06 142 VAL B N 1
ATOM 3920 C CA . VAL B 1 142 ? 30.203 -17.484 15.883 1 91.06 142 VAL B CA 1
ATOM 3921 C C . VAL B 1 142 ? 30.312 -18.641 16.859 1 91.06 142 VAL B C 1
ATOM 3923 O O . VAL B 1 142 ? 29.562 -19.625 16.75 1 91.06 142 VAL B O 1
ATOM 3926 N N . PRO B 1 143 ? 31.328 -18.594 17.609 1 87.06 143 PRO B N 1
ATOM 3927 C CA . PRO B 1 143 ? 31.516 -19.75 18.5 1 87.06 143 PRO B CA 1
ATOM 3928 C C . PRO B 1 143 ? 30.25 -20.094 19.281 1 87.06 143 PRO B C 1
ATOM 3930 O O . PRO B 1 143 ? 29.641 -19.219 19.891 1 87.06 143 PRO B O 1
ATOM 3933 N N . GLY B 1 144 ? 29.75 -21.359 19.078 1 88.88 144 GLY B N 1
ATOM 3934 C CA . GLY B 1 144 ? 28.594 -21.875 19.781 1 88.88 144 GLY B CA 1
ATOM 3935 C C . GLY B 1 144 ? 27.312 -21.828 18.969 1 88.88 144 GLY B C 1
ATOM 3936 O O . GLY B 1 144 ? 26.297 -22.406 19.359 1 88.88 144 GLY B O 1
ATOM 3937 N N . LEU B 1 145 ? 27.328 -21.125 17.859 1 93.5 145 LEU B N 1
ATOM 3938 C CA . LEU B 1 145 ? 26.156 -21.016 17 1 93.5 145 LEU B CA 1
ATOM 3939 C C . LEU B 1 145 ? 26.484 -21.453 15.578 1 93.5 145 LEU B C 1
ATOM 3941 O O . LEU B 1 145 ? 27.156 -20.734 14.844 1 93.5 145 LEU B O 1
ATOM 3945 N N . PRO B 1 146 ? 26.016 -22.531 15.203 1 94.56 146 PRO B N 1
ATOM 3946 C CA . PRO B 1 146 ? 26.281 -23 13.836 1 94.56 146 PRO B CA 1
ATOM 3947 C C . PRO B 1 146 ? 25.766 -22.016 12.773 1 94.56 146 PRO B C 1
ATOM 3949 O O . PRO B 1 146 ? 24.797 -21.297 13.008 1 94.56 146 PRO B O 1
ATOM 3952 N N . TYR B 1 147 ? 26.422 -22.031 11.672 1 95.88 147 TYR B N 1
ATOM 3953 C CA . TYR B 1 147 ? 26.062 -21.156 10.562 1 95.88 147 TYR B CA 1
ATOM 3954 C C . TYR B 1 147 ? 24.781 -21.625 9.883 1 95.88 147 TYR B C 1
ATOM 3956 O O . TYR B 1 147 ? 24.625 -22.812 9.594 1 95.88 147 TYR B O 1
ATOM 3964 N N . VAL B 1 148 ? 23.859 -20.734 9.68 1 96 148 VAL B N 1
ATOM 3965 C CA . VAL B 1 148 ? 22.625 -20.969 8.938 1 96 148 VAL B CA 1
ATOM 3966 C C . VAL B 1 148 ? 22.438 -19.875 7.887 1 96 148 VAL B C 1
ATOM 3968 O O . VAL B 1 148 ? 22.234 -18.703 8.227 1 96 148 VAL B O 1
ATOM 3971 N N . GLY B 1 149 ? 22.391 -20.234 6.652 1 93.75 149 GLY B N 1
ATOM 3972 C CA . GLY B 1 149 ? 22.266 -19.281 5.57 1 93.75 149 GLY B CA 1
ATOM 3973 C C . GLY B 1 149 ? 20.875 -18.672 5.469 1 93.75 149 GLY B C 1
ATOM 3974 O O . GLY B 1 149 ? 19.906 -19.25 5.965 1 93.75 149 GLY B O 1
ATOM 3975 N N . GLU B 1 150 ? 20.734 -17.516 4.789 1 93.25 150 GLU B N 1
ATOM 3976 C CA . GLU B 1 150 ? 19.484 -16.781 4.688 1 93.25 150 GLU B CA 1
ATOM 3977 C C . GLU B 1 150 ? 18.438 -17.562 3.9 1 93.25 150 GLU B C 1
ATOM 3979 O O . GLU B 1 150 ? 17.25 -17.297 4.008 1 93.25 150 GLU B O 1
ATOM 3984 N N . GLU B 1 151 ? 18.875 -18.469 3.145 1 91.31 151 GLU B N 1
ATOM 3985 C CA . GLU B 1 151 ? 17.953 -19.297 2.369 1 91.31 151 GLU B CA 1
ATOM 3986 C C . GLU B 1 151 ? 17.078 -20.156 3.281 1 91.31 151 GLU B C 1
ATOM 3988 O O . GLU B 1 151 ? 15.984 -20.578 2.885 1 91.31 151 GLU B O 1
ATOM 3993 N N . ALA B 1 152 ? 17.609 -20.328 4.469 1 94.62 152 ALA B N 1
ATOM 3994 C CA . ALA B 1 152 ? 16.875 -21.172 5.41 1 94.62 152 ALA B CA 1
ATOM 3995 C C . ALA B 1 152 ? 16.031 -20.328 6.348 1 94.62 152 ALA B C 1
ATOM 3997 O O . ALA B 1 152 ? 15.305 -20.875 7.195 1 94.62 152 ALA B O 1
ATOM 3998 N N . TRP B 1 153 ? 16.125 -19.031 6.164 1 95.38 153 TRP B N 1
ATOM 3999 C CA . TRP B 1 153 ? 15.305 -18.156 6.996 1 95.38 153 TRP B CA 1
ATOM 4000 C C . TRP B 1 153 ? 13.867 -18.141 6.508 1 95.38 153 TRP B C 1
ATOM 4002 O O . TRP B 1 153 ? 13.609 -18.312 5.312 1 95.38 153 TRP B O 1
ATOM 4012 N N . GLY B 1 154 ? 12.922 -18.031 7.469 1 95.12 154 GLY B N 1
ATOM 4013 C CA . GLY B 1 154 ? 11.523 -18 7.074 1 95.12 154 GLY B CA 1
ATOM 4014 C C . GLY B 1 154 ? 10.594 -17.594 8.203 1 95.12 154 GLY B C 1
ATOM 4015 O O . GLY B 1 154 ? 11.055 -17.234 9.297 1 95.12 154 GLY B O 1
ATOM 4016 N N . GLY B 1 155 ? 9.312 -17.484 7.789 1 96.31 155 GLY B N 1
ATOM 4017 C CA . GLY B 1 155 ? 8.289 -17.203 8.789 1 96.31 155 GLY B CA 1
ATOM 4018 C C . GLY B 1 155 ? 8.328 -15.781 9.297 1 96.31 155 GLY B C 1
ATOM 4019 O O . GLY B 1 155 ? 8.625 -14.852 8.547 1 96.31 155 GLY B O 1
ATOM 4020 N N . LEU B 1 156 ? 7.977 -15.656 10.523 1 96.81 156 LEU B N 1
ATOM 4021 C CA . LEU B 1 156 ? 7.922 -14.352 11.164 1 96.81 156 LEU B CA 1
ATOM 4022 C C . LEU B 1 156 ? 9.312 -13.734 11.266 1 96.81 156 LEU B C 1
ATOM 4024 O O . LEU B 1 156 ? 9.477 -12.523 11.117 1 96.81 156 LEU B O 1
ATOM 4028 N N . ALA B 1 157 ? 10.289 -14.555 11.461 1 96.31 157 ALA B N 1
ATOM 4029 C CA . ALA B 1 157 ? 11.656 -14.055 11.602 1 96.31 157 ALA B CA 1
ATOM 4030 C C . ALA B 1 157 ? 12.125 -13.359 10.328 1 96.31 157 ALA B C 1
ATOM 4032 O O . ALA B 1 157 ? 12.711 -12.273 10.383 1 96.31 157 ALA B O 1
ATOM 4033 N N . LEU B 1 158 ? 11.891 -13.992 9.227 1 96.62 158 LEU B N 1
ATOM 4034 C CA . LEU B 1 158 ? 12.273 -13.375 7.961 1 96.62 158 LEU B CA 1
ATOM 4035 C C . LEU B 1 158 ? 11.477 -12.094 7.719 1 96.62 158 LEU B C 1
ATOM 4037 O O . LEU B 1 158 ? 12.023 -11.102 7.25 1 96.62 158 LEU B O 1
ATOM 4041 N N . THR B 1 159 ? 10.203 -12.109 8.008 1 97.62 159 THR B N 1
ATOM 4042 C CA . THR B 1 159 ? 9.352 -10.93 7.887 1 97.62 159 THR B CA 1
ATOM 4043 C C . THR B 1 159 ? 9.93 -9.766 8.688 1 97.62 159 THR B C 1
ATOM 4045 O O . THR B 1 159 ? 10.039 -8.648 8.172 1 97.62 159 THR B O 1
ATOM 4048 N N . LEU B 1 160 ? 10.297 -10.07 9.875 1 97.44 160 LEU B N 1
ATOM 4049 C CA . LEU B 1 160 ? 10.836 -9.039 10.75 1 97.44 160 LEU B CA 1
ATOM 4050 C C . LEU B 1 160 ? 12.195 -8.562 10.258 1 97.44 160 LEU B C 1
ATOM 4052 O O . LEU B 1 160 ? 12.531 -7.379 10.383 1 97.44 160 LEU B O 1
ATOM 4056 N N . PHE B 1 161 ? 12.984 -9.461 9.695 1 96.69 161 PHE B N 1
ATOM 4057 C CA . PHE B 1 161 ? 14.273 -9.07 9.141 1 96.69 161 PHE B CA 1
ATOM 4058 C C . PHE B 1 161 ? 14.102 -8.07 8.008 1 96.69 161 PHE B C 1
ATOM 4060 O O . PHE B 1 161 ? 14.766 -7.039 7.969 1 96.69 161 PHE B O 1
ATOM 4067 N N . ILE B 1 162 ? 13.234 -8.391 7.113 1 97.44 162 ILE B N 1
ATOM 4068 C CA . ILE B 1 162 ? 12.992 -7.535 5.961 1 97.44 162 ILE B CA 1
ATOM 4069 C C . ILE B 1 162 ? 12.484 -6.172 6.434 1 97.44 162 ILE B C 1
ATOM 4071 O O . ILE B 1 162 ? 12.93 -5.133 5.934 1 97.44 162 ILE B O 1
ATOM 4075 N N . PHE B 1 163 ? 11.602 -6.188 7.379 1 97.88 163 PHE B N 1
ATOM 4076 C CA . PHE B 1 163 ? 11.039 -4.957 7.934 1 97.88 163 PHE B CA 1
ATOM 4077 C C . PHE B 1 163 ? 12.141 -4.086 8.523 1 97.88 163 PHE B C 1
ATOM 4079 O O . PHE B 1 163 ? 12.297 -2.926 8.141 1 97.88 163 PHE B O 1
ATOM 4086 N N . VAL B 1 164 ? 12.945 -4.625 9.391 1 97.38 164 VAL B N 1
ATOM 4087 C CA . VAL B 1 164 ? 13.945 -3.873 10.148 1 97.38 164 VAL B CA 1
ATOM 4088 C C . VAL B 1 164 ? 15.031 -3.363 9.211 1 97.38 164 VAL B C 1
ATOM 4090 O O . VAL B 1 164 ? 15.461 -2.211 9.312 1 97.38 164 VAL B O 1
ATOM 4093 N N . THR B 1 165 ? 15.477 -4.191 8.336 1 97 165 THR B N 1
ATOM 4094 C CA . THR B 1 165 ? 16.562 -3.801 7.438 1 97 165 THR B CA 1
ATOM 4095 C C . THR B 1 165 ? 16.078 -2.764 6.426 1 97 165 THR B C 1
ATOM 4097 O O . THR B 1 165 ? 16.828 -1.855 6.055 1 97 165 THR B O 1
ATOM 4100 N N . THR B 1 166 ? 14.836 -2.9 5.953 1 98.06 166 THR B N 1
ATOM 4101 C CA . THR B 1 166 ? 14.258 -1.889 5.078 1 98.06 166 THR B CA 1
ATOM 4102 C C . THR B 1 166 ? 14.25 -0.523 5.758 1 98.06 166 THR B C 1
ATOM 4104 O O . THR B 1 166 ? 14.656 0.476 5.16 1 98.06 166 THR B O 1
ATOM 4107 N N . CYS B 1 167 ? 13.875 -0.497 7.016 1 97.38 167 CYS B N 1
ATOM 4108 C CA . CYS B 1 167 ? 13.797 0.752 7.762 1 97.38 167 CYS B CA 1
ATOM 4109 C C . CYS B 1 167 ? 15.188 1.294 8.07 1 97.38 167 CYS B C 1
ATOM 4111 O O . CYS B 1 167 ? 15.422 2.5 7.984 1 97.38 167 CYS B O 1
ATOM 4113 N N . LEU B 1 168 ? 16.047 0.409 8.406 1 96.56 168 LEU B N 1
ATOM 4114 C CA . LEU B 1 168 ? 17.391 0.79 8.797 1 96.56 168 LEU B CA 1
ATOM 4115 C C . LEU B 1 168 ? 18.141 1.42 7.629 1 96.56 168 LEU B C 1
ATOM 4117 O O . LEU B 1 168 ? 18.859 2.402 7.805 1 96.56 168 LEU B O 1
ATOM 4121 N N . ILE B 1 169 ? 17.984 0.861 6.457 1 96.62 169 ILE B N 1
ATOM 4122 C CA . ILE B 1 169 ? 18.656 1.374 5.262 1 96.62 169 ILE B CA 1
ATOM 4123 C C . ILE B 1 169 ? 17.844 2.541 4.688 1 96.62 169 ILE B C 1
ATOM 4125 O O . ILE B 1 169 ? 18.422 3.547 4.266 1 96.62 169 ILE B O 1
ATOM 4129 N N . GLY B 1 170 ? 16.594 2.424 4.73 1 97.94 170 GLY B N 1
ATOM 4130 C CA . GLY B 1 170 ? 15.711 3.395 4.105 1 97.94 170 GLY B CA 1
ATOM 4131 C C . GLY B 1 170 ? 15.664 4.723 4.844 1 97.94 170 GLY B C 1
ATOM 4132 O O . GLY B 1 170 ? 15.5 5.773 4.223 1 97.94 170 GLY B O 1
ATOM 4133 N N . PHE B 1 171 ? 15.797 4.715 6.152 1 97.12 171 PHE B N 1
ATOM 4134 C CA . PHE B 1 171 ? 15.617 5.938 6.934 1 97.12 171 PHE B CA 1
ATOM 4135 C C . PHE B 1 171 ? 16.75 6.918 6.676 1 97.12 171 PHE B C 1
ATOM 4137 O O . PHE B 1 171 ? 16.516 8.094 6.391 1 97.12 171 PHE B O 1
ATOM 4144 N N . PRO B 1 172 ? 18.047 6.488 6.75 1 95.38 172 PRO B N 1
ATOM 4145 C CA . PRO B 1 172 ? 19.125 7.406 6.379 1 95.38 172 PRO B CA 1
ATOM 4146 C C . PRO B 1 172 ? 19.016 7.91 4.945 1 95.38 172 PRO B C 1
ATOM 4148 O O . PRO B 1 172 ? 19.281 9.086 4.676 1 95.38 172 PRO B O 1
ATOM 4151 N N . LEU B 1 173 ? 18.578 7.039 4.082 1 96.88 173 LEU B N 1
ATOM 4152 C CA . LEU B 1 173 ? 18.375 7.441 2.693 1 96.88 173 LEU B CA 1
ATOM 4153 C C . LEU B 1 173 ? 17.266 8.492 2.592 1 96.88 173 LEU B C 1
ATOM 4155 O O . LEU B 1 173 ? 17.359 9.422 1.789 1 96.88 173 LEU B O 1
ATOM 4159 N N . ALA B 1 174 ? 16.281 8.32 3.377 1 98.12 174 ALA B N 1
ATOM 4160 C CA . ALA B 1 174 ? 15.172 9.273 3.4 1 98.12 174 ALA B CA 1
ATOM 4161 C C . ALA B 1 174 ? 15.648 10.656 3.838 1 98.12 174 ALA B C 1
ATOM 4163 O O . ALA B 1 174 ? 15.242 11.664 3.262 1 98.12 174 ALA B O 1
ATOM 4164 N N . ILE B 1 175 ? 16.469 10.672 4.863 1 95.5 175 ILE B N 1
ATOM 4165 C CA . ILE B 1 175 ? 17.016 11.938 5.352 1 95.5 175 ILE B CA 1
ATOM 4166 C C . ILE B 1 175 ? 17.859 12.594 4.262 1 95.5 175 ILE B C 1
ATOM 4168 O O . ILE B 1 175 ? 17.734 13.797 4.004 1 95.5 175 ILE B O 1
ATOM 4172 N N . CYS B 1 176 ? 18.641 11.797 3.598 1 94.69 176 CYS B N 1
ATOM 4173 C CA . CYS B 1 176 ? 19.469 12.312 2.508 1 94.69 176 CYS B CA 1
ATOM 4174 C C . CYS B 1 176 ? 18.609 12.891 1.396 1 94.69 176 CYS B C 1
ATOM 4176 O O . CYS B 1 176 ? 18.844 14.008 0.933 1 94.69 176 CYS B O 1
ATOM 4178 N N . LEU B 1 177 ? 17.594 12.188 1.012 1 95.88 177 LEU B N 1
ATOM 4179 C CA . LEU B 1 177 ? 16.719 12.641 -0.053 1 95.88 177 LEU B CA 1
ATOM 4180 C C . LEU B 1 177 ? 15.969 13.906 0.363 1 95.88 177 LEU B C 1
ATOM 4182 O O . LEU B 1 177 ? 15.789 14.82 -0.444 1 95.88 177 LEU B O 1
ATOM 4186 N N . ALA B 1 178 ? 15.578 13.953 1.623 1 96.44 178 ALA B N 1
ATOM 4187 C CA . ALA B 1 178 ? 14.875 15.133 2.119 1 96.44 178 ALA B CA 1
ATOM 4188 C C . ALA B 1 178 ? 15.773 16.359 2.082 1 96.44 178 ALA B C 1
ATOM 4190 O O . ALA B 1 178 ? 15.336 17.453 1.71 1 96.44 178 ALA B O 1
ATOM 4191 N N . LEU B 1 179 ? 17.016 16.203 2.455 1 92.06 179 LEU B N 1
ATOM 4192 C CA . LEU B 1 179 ? 17.953 17.312 2.459 1 92.06 179 LEU B CA 1
ATOM 4193 C C . LEU B 1 179 ? 18.281 17.75 1.036 1 92.06 179 LEU B C 1
ATOM 4195 O O . LEU B 1 179 ? 18.375 18.953 0.767 1 92.06 179 LEU B O 1
ATOM 4199 N N . LEU B 1 180 ? 18.406 16.781 0.132 1 90.44 180 LEU B N 1
ATOM 4200 C CA . LEU B 1 180 ? 18.672 17.109 -1.265 1 90.44 180 LEU B CA 1
ATOM 4201 C C . LEU B 1 180 ? 17.469 17.828 -1.879 1 90.44 180 LEU B C 1
ATOM 4203 O O . LEU B 1 180 ? 17.641 18.75 -2.697 1 90.44 180 LEU B O 1
ATOM 4207 N N . ARG B 1 181 ? 16.375 17.438 -1.457 1 92.5 181 ARG B N 1
ATOM 4208 C CA . ARG B 1 181 ? 15.148 18.047 -1.969 1 92.5 181 ARG B CA 1
ATOM 4209 C C . ARG B 1 181 ? 15.016 19.484 -1.482 1 92.5 181 ARG B C 1
ATOM 4211 O O . ARG B 1 181 ? 14.398 20.328 -2.152 1 92.5 181 ARG B O 1
ATOM 4218 N N . ARG B 1 182 ? 15.602 19.812 -0.374 1 88.81 182 ARG B N 1
ATOM 4219 C CA . ARG B 1 182 ? 15.523 21.141 0.222 1 88.81 182 ARG B CA 1
ATOM 4220 C C . ARG B 1 182 ? 16.703 22 -0.204 1 88.81 182 ARG B C 1
ATOM 4222 O O . ARG B 1 182 ? 16.797 23.172 0.186 1 88.81 182 ARG B O 1
ATOM 4229 N N . SER B 1 183 ? 17.5 21.453 -1.008 1 84 183 SER B N 1
ATOM 4230 C CA . SER B 1 183 ? 18.688 22.172 -1.449 1 84 183 SER B CA 1
ATOM 4231 C C . SER B 1 183 ? 18.328 23.5 -2.104 1 84 183 SER B C 1
ATOM 4233 O O . SER B 1 183 ? 17.281 23.609 -2.75 1 84 183 SER B O 1
ATOM 4235 N N . ASP B 1 184 ? 19.156 24.438 -1.936 1 79.88 184 ASP B N 1
ATOM 4236 C CA . ASP B 1 184 ? 18.953 25.766 -2.527 1 79.88 184 ASP B CA 1
ATOM 4237 C C . ASP B 1 184 ? 19.234 25.734 -4.027 1 79.88 184 ASP B C 1
ATOM 4239 O O . ASP B 1 184 ? 18.875 26.672 -4.75 1 79.88 184 ASP B O 1
ATOM 4243 N N . LEU B 1 185 ? 19.938 24.703 -4.441 1 78.06 185 LEU B N 1
ATOM 4244 C CA . LEU B 1 185 ? 20.203 24.531 -5.867 1 78.06 185 LEU B CA 1
ATOM 4245 C C . LEU B 1 185 ? 19 23.922 -6.57 1 78.06 185 LEU B C 1
ATOM 4247 O O . LEU B 1 185 ? 18.656 22.766 -6.32 1 78.06 185 LEU B O 1
ATOM 4251 N N . PRO B 1 186 ? 18.438 24.625 -7.469 1 82.31 186 PRO B N 1
ATOM 4252 C CA . PRO B 1 186 ? 17.172 24.172 -8.062 1 82.31 186 PRO B CA 1
ATOM 4253 C C . PRO B 1 186 ? 17.328 22.875 -8.844 1 82.31 186 PRO B C 1
ATOM 4255 O O . PRO B 1 186 ? 16.406 22.062 -8.891 1 82.31 186 PRO B O 1
ATOM 4258 N N . TRP B 1 187 ? 18.469 22.719 -9.477 1 80.81 187 TRP B N 1
ATOM 4259 C CA . TRP B 1 187 ? 18.641 21.5 -10.266 1 80.81 187 TRP B CA 1
ATOM 4260 C C . TRP B 1 187 ? 18.656 20.281 -9.367 1 80.81 187 TRP B C 1
ATOM 4262 O O . TRP B 1 187 ? 18.172 19.203 -9.75 1 80.81 187 TRP B O 1
ATOM 4272 N N . ILE B 1 188 ? 19.281 20.453 -8.227 1 83.69 188 ILE B N 1
ATOM 4273 C CA . ILE B 1 188 ? 19.344 19.328 -7.301 1 83.69 188 ILE B CA 1
ATOM 4274 C C . ILE B 1 188 ? 17.969 19.078 -6.688 1 83.69 188 ILE B C 1
ATOM 4276 O O . ILE B 1 188 ? 17.5 17.938 -6.633 1 83.69 188 ILE B O 1
ATOM 4280 N N . SER B 1 189 ? 17.391 20.125 -6.281 1 90.31 189 SER B N 1
ATOM 4281 C CA . SER B 1 189 ? 16.094 20 -5.641 1 90.31 189 SER B CA 1
ATOM 4282 C C . SER B 1 189 ? 15.047 19.453 -6.609 1 90.31 189 SER B C 1
ATOM 4284 O O . SER B 1 189 ? 14.273 18.562 -6.254 1 90.31 189 SER B O 1
ATOM 4286 N N . ARG B 1 190 ? 15.07 19.906 -7.848 1 89.12 190 ARG B N 1
ATOM 4287 C CA . ARG B 1 190 ? 14.086 19.484 -8.836 1 89.12 190 ARG B CA 1
ATOM 4288 C C . ARG B 1 190 ? 14.328 18.031 -9.258 1 89.12 190 ARG B C 1
ATOM 4290 O O . ARG B 1 190 ? 13.383 17.25 -9.391 1 89.12 190 ARG B O 1
ATOM 4297 N N . THR B 1 191 ? 15.578 17.703 -9.453 1 88.56 191 THR B N 1
ATOM 4298 C CA . THR B 1 191 ? 15.906 16.344 -9.852 1 88.56 191 THR B CA 1
ATOM 4299 C C . THR B 1 191 ? 15.555 15.359 -8.734 1 88.56 191 THR B C 1
ATOM 4301 O O . THR B 1 191 ? 14.992 14.297 -8.992 1 88.56 191 THR B O 1
ATOM 4304 N N . THR B 1 192 ? 15.852 15.734 -7.523 1 92.06 192 THR B N 1
ATOM 4305 C CA . THR B 1 192 ? 15.523 14.875 -6.391 1 92.06 192 THR B CA 1
ATOM 4306 C C . THR B 1 192 ? 14.016 14.727 -6.242 1 92.06 192 THR B C 1
ATOM 4308 O O . THR B 1 192 ? 13.516 13.633 -5.984 1 92.06 192 THR B O 1
ATOM 4311 N N . GLY B 1 193 ? 13.336 15.805 -6.469 1 93.56 193 GLY B N 1
ATOM 4312 C CA . GLY B 1 193 ? 11.883 15.75 -6.445 1 93.56 193 GLY B CA 1
ATOM 4313 C C . GLY B 1 193 ? 11.305 14.805 -7.484 1 93.56 193 GLY B C 1
ATOM 4314 O O . GLY B 1 193 ? 10.383 14.039 -7.191 1 93.56 193 GLY B O 1
ATOM 4315 N N . LEU B 1 194 ? 11.875 14.852 -8.602 1 90 194 LEU B N 1
ATOM 4316 C CA . LEU B 1 194 ? 11.406 14 -9.688 1 90 194 LEU B CA 1
ATOM 4317 C C . LEU B 1 194 ? 11.672 12.531 -9.375 1 90 194 LEU B C 1
ATOM 4319 O O . LEU B 1 194 ? 10.852 11.664 -9.68 1 90 194 LEU B O 1
ATOM 4323 N N . ILE B 1 195 ? 12.773 12.281 -8.805 1 91.94 195 ILE B N 1
ATOM 4324 C CA . ILE B 1 195 ? 13.125 10.914 -8.43 1 91.94 195 ILE B CA 1
ATOM 4325 C C . ILE B 1 195 ? 12.156 10.406 -7.363 1 91.94 195 ILE B C 1
ATOM 4327 O O . ILE B 1 195 ? 11.648 9.289 -7.465 1 91.94 195 ILE B O 1
ATOM 4331 N N . ILE B 1 196 ? 11.914 11.211 -6.41 1 96.25 196 ILE B N 1
ATOM 4332 C CA . ILE B 1 196 ? 11 10.844 -5.336 1 96.25 196 ILE B CA 1
ATOM 4333 C C . ILE B 1 196 ? 9.609 10.594 -5.91 1 96.25 196 ILE B C 1
ATOM 4335 O O . ILE B 1 196 ? 8.992 9.555 -5.637 1 96.25 196 ILE B O 1
ATOM 4339 N N . ASP B 1 197 ? 9.172 11.445 -6.812 1 94.25 197 ASP B N 1
ATOM 4340 C CA . ASP B 1 197 ? 7.855 11.297 -7.422 1 94.25 197 ASP B CA 1
ATOM 4341 C C . ASP B 1 197 ? 7.797 10.062 -8.312 1 94.25 197 ASP B C 1
ATOM 4343 O O . ASP B 1 197 ? 6.773 9.375 -8.367 1 94.25 197 ASP B O 1
ATOM 4347 N N . GLY B 1 198 ? 8.836 9.844 -8.961 1 94.44 198 GLY B N 1
ATOM 4348 C CA . GLY B 1 198 ? 8.914 8.664 -9.805 1 94.44 198 GLY B CA 1
ATOM 4349 C C . GLY B 1 198 ? 8.781 7.363 -9.023 1 94.44 198 GLY B C 1
ATOM 4350 O O . GLY B 1 198 ? 8.008 6.48 -9.406 1 94.44 198 GLY B O 1
ATOM 4351 N N . VAL B 1 199 ? 9.445 7.266 -7.965 1 95.88 199 VAL B N 1
ATOM 4352 C CA . VAL B 1 199 ? 9.414 6.062 -7.137 1 95.88 199 VAL B CA 1
ATOM 4353 C C . VAL B 1 199 ? 8.031 5.914 -6.5 1 95.88 199 VAL B C 1
ATOM 4355 O O . VAL B 1 199 ? 7.457 4.824 -6.496 1 95.88 199 VAL B O 1
ATOM 4358 N N . ARG B 1 200 ? 7.449 6.984 -6.039 1 95.75 200 ARG B N 1
ATOM 4359 C CA . ARG B 1 200 ? 6.172 6.965 -5.332 1 95.75 200 ARG B CA 1
ATOM 4360 C C . ARG B 1 200 ? 5.02 6.711 -6.297 1 95.75 200 ARG B C 1
ATOM 4362 O O . ARG B 1 200 ? 3.895 6.438 -5.871 1 95.75 200 ARG B O 1
ATOM 4369 N N . SER B 1 201 ? 5.332 6.844 -7.613 1 94.94 201 SER B N 1
ATOM 4370 C CA . SER B 1 201 ? 4.281 6.645 -8.602 1 94.94 201 SER B CA 1
ATOM 4371 C C . SER B 1 201 ? 4.16 5.18 -9 1 94.94 201 SER B C 1
ATOM 4373 O O . SER B 1 201 ? 3.197 4.785 -9.656 1 94.94 201 SER B O 1
ATOM 4375 N N . LEU B 1 202 ? 5.043 4.352 -8.586 1 95.44 202 LEU B N 1
ATOM 4376 C CA . LEU B 1 202 ? 5.062 2.947 -8.977 1 95.44 202 LEU B CA 1
ATOM 4377 C C . LEU B 1 202 ? 4.496 2.068 -7.863 1 95.44 202 LEU B C 1
ATOM 4379 O O . LEU B 1 202 ? 4.691 2.354 -6.68 1 95.44 202 LEU B O 1
ATOM 4383 N N . PRO B 1 203 ? 3.801 1.017 -8.281 1 94.56 203 PRO B N 1
ATOM 4384 C CA . PRO B 1 203 ? 3.463 0.018 -7.262 1 94.56 203 PRO B CA 1
ATOM 4385 C C . PRO B 1 203 ? 4.695 -0.632 -6.641 1 94.56 203 PRO B C 1
ATOM 4387 O O . PRO B 1 203 ? 5.68 -0.893 -7.336 1 94.56 203 PRO B O 1
ATOM 4390 N N . LEU B 1 204 ? 4.629 -0.823 -5.383 1 95.5 204 LEU B N 1
ATOM 4391 C CA . LEU B 1 204 ? 5.77 -1.428 -4.699 1 95.5 204 LEU B CA 1
ATOM 4392 C C . LEU B 1 204 ? 6.09 -2.799 -5.285 1 95.5 204 LEU B C 1
ATOM 4394 O O . LEU B 1 204 ? 7.258 -3.16 -5.43 1 95.5 204 LEU B O 1
ATOM 4398 N N . ILE B 1 205 ? 5.066 -3.547 -5.629 1 93.19 205 ILE B N 1
ATOM 4399 C CA . ILE B 1 205 ? 5.27 -4.891 -6.156 1 93.19 205 ILE B CA 1
ATOM 4400 C C . ILE B 1 205 ? 6.109 -4.828 -7.426 1 93.19 205 ILE B C 1
ATOM 4402 O O . ILE B 1 205 ? 6.949 -5.699 -7.668 1 93.19 205 ILE B O 1
ATOM 4406 N N . SER B 1 206 ? 5.902 -3.82 -8.25 1 91.25 206 SER B N 1
ATOM 4407 C CA . SER B 1 206 ? 6.691 -3.66 -9.469 1 91.25 206 SER B CA 1
ATOM 4408 C C . SER B 1 206 ? 8.156 -3.371 -9.148 1 91.25 206 SER B C 1
ATOM 4410 O O . SER B 1 206 ? 9.055 -3.873 -9.828 1 91.25 206 SER B O 1
ATOM 4412 N N . ILE B 1 207 ? 8.375 -2.602 -8.133 1 94.25 207 ILE B N 1
ATOM 4413 C CA . ILE B 1 207 ? 9.734 -2.279 -7.715 1 94.25 207 ILE B CA 1
ATOM 4414 C C . ILE B 1 207 ? 10.414 -3.533 -7.172 1 94.25 207 ILE B C 1
ATOM 4416 O O . ILE B 1 207 ? 11.57 -3.82 -7.512 1 94.25 207 ILE B O 1
ATOM 4420 N N . LEU B 1 208 ? 9.703 -4.297 -6.402 1 94 208 LEU B N 1
ATOM 4421 C CA . LEU B 1 208 ? 10.258 -5.516 -5.824 1 94 208 LEU B CA 1
ATOM 4422 C C . LEU B 1 208 ? 10.602 -6.523 -6.918 1 94 208 LEU B C 1
ATOM 4424 O O . LEU B 1 208 ? 11.672 -7.141 -6.887 1 94 208 LEU B O 1
ATOM 4428 N N . PHE B 1 209 ? 9.734 -6.648 -7.836 1 88.44 209 PHE B N 1
ATOM 4429 C CA . PHE B 1 209 ? 9.984 -7.566 -8.945 1 88.44 209 PHE B CA 1
ATOM 4430 C C . PHE B 1 209 ? 11.188 -7.113 -9.766 1 88.44 209 PHE B C 1
ATOM 4432 O O . PHE B 1 209 ? 12.008 -7.938 -10.18 1 88.44 209 PHE B O 1
ATOM 4439 N N . THR B 1 210 ? 11.289 -5.844 -10.031 1 87.75 210 THR B N 1
ATOM 4440 C CA . THR B 1 210 ? 12.406 -5.297 -10.797 1 87.75 210 THR B CA 1
ATOM 4441 C C . THR B 1 210 ? 13.734 -5.586 -10.094 1 87.75 210 THR B C 1
ATOM 4443 O O . THR B 1 210 ? 14.68 -6.066 -10.719 1 87.75 210 THR B O 1
ATOM 4446 N N . PHE B 1 211 ? 13.773 -5.406 -8.836 1 91 211 PHE B N 1
ATOM 4447 C CA . PHE B 1 211 ? 15.008 -5.617 -8.086 1 91 211 PHE B CA 1
ATOM 4448 C C . PHE B 1 211 ? 15.305 -7.105 -7.938 1 91 211 PHE B C 1
ATOM 4450 O O . PHE B 1 211 ? 16.469 -7.512 -7.902 1 91 211 PHE B O 1
ATOM 4457 N N . ALA B 1 212 ? 14.297 -7.902 -7.914 1 89.44 212 ALA B N 1
ATOM 4458 C CA . ALA B 1 212 ? 14.477 -9.336 -7.703 1 89.44 212 ALA B CA 1
ATOM 4459 C C . ALA B 1 212 ? 14.852 -10.039 -9.008 1 89.44 212 ALA B C 1
ATOM 4461 O O . ALA B 1 212 ? 15.734 -10.898 -9.023 1 89.44 212 ALA B O 1
ATOM 4462 N N . VAL B 1 213 ? 14.203 -9.648 -10.039 1 81.94 213 VAL B N 1
ATOM 4463 C CA . VAL B 1 213 ? 14.266 -10.477 -11.234 1 81.94 213 VAL B CA 1
ATOM 4464 C C . VAL B 1 213 ? 14.969 -9.711 -12.359 1 81.94 213 VAL B C 1
ATOM 4466 O O . VAL B 1 213 ? 15.773 -10.273 -13.094 1 81.94 213 VAL B O 1
ATOM 4469 N N . VAL B 1 214 ? 14.766 -8.375 -12.508 1 76.62 214 VAL B N 1
ATOM 4470 C CA . VAL B 1 214 ? 15.219 -7.605 -13.664 1 76.62 214 VAL B CA 1
ATOM 4471 C C . VAL B 1 214 ? 16.641 -7.102 -13.43 1 76.62 214 VAL B C 1
ATOM 4473 O O . VAL B 1 214 ? 17.484 -7.184 -14.312 1 76.62 214 VAL B O 1
ATOM 4476 N N . LEU B 1 215 ? 16.906 -6.703 -12.242 1 78.62 215 LEU B N 1
ATOM 4477 C CA . LEU B 1 215 ? 18.172 -6.043 -11.906 1 78.62 215 LEU B CA 1
ATOM 4478 C C . LEU B 1 215 ? 19.359 -6.977 -12.133 1 78.62 215 LEU B C 1
ATOM 4480 O O . LEU B 1 215 ? 20.391 -6.555 -12.641 1 78.62 215 LEU B O 1
ATOM 4484 N N . PRO B 1 216 ? 19.203 -8.266 -11.898 1 78.19 216 PRO B N 1
ATOM 4485 C CA . PRO B 1 216 ? 20.344 -9.148 -12.133 1 78.19 216 PRO B CA 1
ATOM 4486 C C . PRO B 1 216 ? 20.75 -9.203 -13.609 1 78.19 216 PRO B C 1
ATOM 4488 O O . PRO B 1 216 ? 21.922 -9.453 -13.922 1 78.19 216 PRO B O 1
ATOM 4491 N N . PHE B 1 217 ? 19.844 -9 -14.414 1 71 217 PHE B N 1
ATOM 4492 C CA . PHE B 1 217 ? 20.141 -9.039 -15.836 1 71 217 PHE B CA 1
ATOM 4493 C C . PHE B 1 217 ? 20.859 -7.762 -16.281 1 71 217 PHE B C 1
ATOM 4495 O O . PHE B 1 217 ? 21.609 -7.77 -17.25 1 71 217 PHE B O 1
ATOM 4502 N N . ALA B 1 218 ? 20.656 -6.711 -15.492 1 67.12 218 ALA B N 1
ATOM 4503 C CA . ALA B 1 218 ? 21.203 -5.41 -15.867 1 67.12 218 ALA B CA 1
ATOM 4504 C C . ALA B 1 218 ? 22.562 -5.176 -15.219 1 67.12 218 ALA B C 1
ATOM 4506 O O . ALA B 1 218 ? 23.328 -4.316 -15.664 1 67.12 218 ALA B O 1
ATOM 4507 N N . LEU B 1 219 ? 22.812 -5.926 -14.18 1 70.06 219 LEU B N 1
ATOM 4508 C CA . LEU B 1 219 ? 24.047 -5.699 -13.422 1 70.06 219 LEU B CA 1
ATOM 4509 C C . LEU B 1 219 ? 25.078 -6.77 -13.727 1 70.06 219 LEU B C 1
ATOM 4511 O O . LEU B 1 219 ? 24.734 -7.902 -14.07 1 70.06 219 LEU B O 1
ATOM 4515 N N . PRO B 1 220 ? 26.266 -6.285 -13.656 1 68.75 220 PRO B N 1
ATOM 4516 C CA . PRO B 1 220 ? 27.312 -7.301 -13.758 1 68.75 220 PRO B CA 1
ATOM 4517 C C . PRO B 1 220 ? 27.219 -8.359 -12.664 1 68.75 220 PRO B C 1
ATOM 4519 O O . PRO B 1 220 ? 26.656 -8.102 -11.594 1 68.75 220 PRO B O 1
ATOM 4522 N N . GLN B 1 221 ? 27.547 -9.555 -13.023 1 67.12 221 GLN B N 1
ATOM 4523 C CA . GLN B 1 221 ? 27.438 -10.742 -12.18 1 67.12 221 GLN B CA 1
ATOM 4524 C C . GLN B 1 221 ? 27.906 -10.461 -10.758 1 67.12 221 GLN B C 1
ATOM 4526 O O . GLN B 1 221 ? 27.281 -10.891 -9.789 1 67.12 221 GLN B O 1
ATOM 4531 N N . TRP B 1 222 ? 28.938 -9.672 -10.656 1 63.78 222 TRP B N 1
ATOM 4532 C CA . TRP B 1 222 ? 29.516 -9.469 -9.336 1 63.78 222 TRP B CA 1
ATOM 4533 C C . TRP B 1 222 ? 28.641 -8.57 -8.484 1 63.78 222 TRP B C 1
ATOM 4535 O O . TRP B 1 222 ? 28.781 -8.539 -7.254 1 63.78 222 TRP B O 1
ATOM 4545 N N . LEU B 1 223 ? 27.719 -7.98 -9.148 1 66.75 223 LEU B N 1
ATOM 4546 C CA . LEU B 1 223 ? 26.859 -7.039 -8.43 1 66.75 223 LEU B CA 1
ATOM 4547 C C . LEU B 1 223 ? 25.469 -7.613 -8.219 1 66.75 223 LEU B C 1
ATOM 4549 O O . LEU B 1 223 ? 24.609 -6.953 -7.641 1 66.75 223 LEU B O 1
ATOM 4553 N N . GLN B 1 224 ? 25.312 -8.805 -8.703 1 72.88 224 GLN B N 1
ATOM 4554 C CA . GLN B 1 224 ? 23.953 -9.344 -8.656 1 72.88 224 GLN B CA 1
ATOM 4555 C C . GLN B 1 224 ? 23.547 -9.664 -7.219 1 72.88 224 GLN B C 1
ATOM 4557 O O . GLN B 1 224 ? 22.375 -9.508 -6.855 1 72.88 224 GLN B O 1
ATOM 4562 N N . GLY B 1 225 ? 24.578 -9.867 -6.34 1 74.56 225 GLY B N 1
ATOM 4563 C CA . GLY B 1 225 ? 24.281 -10.148 -4.941 1 74.56 225 GLY B CA 1
ATOM 4564 C C . GLY B 1 225 ? 23.125 -11.102 -4.75 1 74.56 225 GLY B C 1
ATOM 4565 O O . GLY B 1 225 ? 22.578 -11.633 -5.723 1 74.56 225 GLY B O 1
ATOM 4566 N N . ASP B 1 226 ? 22.766 -11.391 -3.473 1 88.88 226 ASP B N 1
ATOM 4567 C CA . ASP B 1 226 ? 21.656 -12.273 -3.104 1 88.88 226 ASP B CA 1
ATOM 4568 C C . ASP B 1 226 ? 20.312 -11.594 -3.33 1 88.88 226 ASP B C 1
ATOM 4570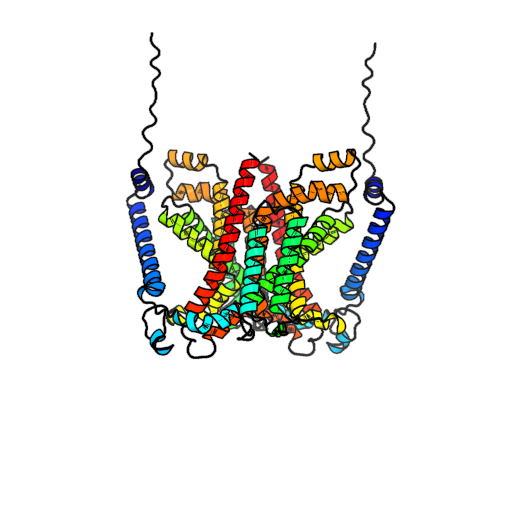 O O . ASP B 1 226 ? 20.172 -10.391 -3.121 1 88.88 226 ASP B O 1
ATOM 4574 N N . LYS B 1 227 ? 19.391 -12.32 -3.836 1 91.75 227 LYS B N 1
ATOM 4575 C CA . LYS B 1 227 ? 18.047 -11.844 -4.152 1 91.75 227 LYS B CA 1
ATOM 4576 C C . LYS B 1 227 ? 17.422 -11.125 -2.959 1 91.75 227 LYS B C 1
ATOM 4578 O O . LYS B 1 227 ? 16.766 -10.094 -3.123 1 91.75 227 LYS B O 1
ATOM 4583 N N . LEU B 1 228 ? 17.703 -11.656 -1.78 1 94.38 228 LEU B N 1
ATOM 4584 C CA . LEU B 1 228 ? 17.125 -11.102 -0.564 1 94.38 228 LEU B CA 1
ATOM 4585 C C . LEU B 1 228 ? 17.562 -9.656 -0.362 1 94.38 228 LEU B C 1
ATOM 4587 O O . LEU B 1 228 ? 16.734 -8.781 -0.12 1 94.38 228 LEU B O 1
ATOM 4591 N N . TYR B 1 229 ? 18.781 -9.336 -0.524 1 94.19 229 TYR B N 1
ATOM 4592 C CA . TYR B 1 229 ? 19.312 -7.996 -0.276 1 94.19 229 TYR B CA 1
ATOM 4593 C C . TYR B 1 229 ? 18.906 -7.035 -1.388 1 94.19 229 TYR B C 1
ATOM 4595 O O . TYR B 1 229 ? 18.703 -5.844 -1.143 1 94.19 229 TYR B O 1
ATOM 4603 N N . ARG B 1 230 ? 18.781 -7.539 -2.588 1 93.75 230 ARG B N 1
ATOM 4604 C CA . ARG B 1 230 ? 18.281 -6.695 -3.668 1 93.75 230 ARG B CA 1
ATOM 4605 C C . ARG B 1 230 ? 16.844 -6.258 -3.402 1 93.75 230 ARG B C 1
ATOM 4607 O O . ARG B 1 230 ? 16.484 -5.094 -3.605 1 93.75 230 ARG B O 1
ATOM 4614 N N . VAL B 1 231 ? 16.062 -7.234 -2.947 1 95.12 231 VAL B N 1
ATOM 4615 C CA . VAL B 1 231 ? 14.664 -6.938 -2.65 1 95.12 231 VAL B CA 1
ATOM 4616 C C . VAL B 1 231 ? 14.578 -5.949 -1.489 1 95.12 231 VAL B C 1
ATOM 4618 O O . VAL B 1 231 ? 13.766 -5.023 -1.511 1 95.12 231 VAL B O 1
ATOM 4621 N N . ILE B 1 232 ? 15.43 -6.07 -0.504 1 96.81 232 ILE B N 1
ATOM 4622 C CA . ILE B 1 232 ? 15.484 -5.16 0.634 1 96.81 232 ILE B CA 1
ATOM 4623 C C . ILE B 1 232 ? 15.875 -3.762 0.161 1 96.81 232 ILE B C 1
ATOM 4625 O O . ILE B 1 232 ? 15.297 -2.766 0.609 1 96.81 232 ILE B O 1
ATOM 4629 N N . LEU B 1 233 ? 16.781 -3.707 -0.762 1 95.88 233 LEU B N 1
ATOM 4630 C CA . LEU B 1 233 ? 17.203 -2.418 -1.298 1 95.88 233 LEU B CA 1
ATOM 4631 C C . LEU B 1 233 ? 16.062 -1.737 -2.041 1 95.88 233 LEU B C 1
ATOM 4633 O O . LEU B 1 233 ? 15.859 -0.527 -1.915 1 95.88 233 LEU B O 1
ATOM 4637 N N . GLY B 1 234 ? 15.375 -2.525 -2.836 1 96.25 234 GLY B N 1
ATOM 4638 C CA . GLY B 1 234 ? 14.203 -1.979 -3.498 1 96.25 234 GLY B CA 1
ATOM 4639 C C . GLY B 1 234 ? 13.156 -1.471 -2.529 1 96.25 234 GLY B C 1
ATOM 4640 O O . GLY B 1 234 ? 12.617 -0.378 -2.709 1 96.25 234 GLY B O 1
ATOM 4641 N N . SER B 1 235 ? 12.891 -2.25 -1.472 1 97.94 235 SER B N 1
ATOM 4642 C CA . SER B 1 235 ? 11.938 -1.852 -0.438 1 97.94 235 SER B CA 1
ATOM 4643 C C . SER B 1 235 ? 12.414 -0.601 0.294 1 97.94 235 SER B C 1
ATOM 4645 O O . SER B 1 235 ? 11.609 0.282 0.607 1 97.94 235 SER B O 1
ATOM 4647 N N . ALA B 1 236 ? 13.68 -0.546 0.545 1 98.31 236 ALA B N 1
ATOM 4648 C CA . ALA B 1 236 ? 14.266 0.599 1.242 1 98.31 236 ALA B CA 1
ATOM 4649 C C . ALA B 1 236 ? 14.156 1.866 0.399 1 98.31 236 ALA B C 1
ATOM 4651 O O . ALA B 1 236 ? 13.883 2.949 0.926 1 98.31 236 ALA B O 1
ATOM 4652 N N . LEU B 1 237 ? 14.375 1.702 -0.858 1 97.62 237 LEU B N 1
ATOM 4653 C CA . LEU B 1 237 ? 14.227 2.838 -1.763 1 97.62 237 LEU B CA 1
ATOM 4654 C C . LEU B 1 237 ? 12.797 3.361 -1.751 1 97.62 237 LEU B C 1
ATOM 4656 O O . LEU B 1 237 ? 12.57 4.574 -1.674 1 97.62 237 LEU B O 1
ATOM 4660 N N . PHE B 1 238 ? 11.875 2.484 -1.845 1 98.31 238 PHE B N 1
ATOM 4661 C CA . PHE B 1 238 ? 10.461 2.848 -1.818 1 98.31 238 PHE B CA 1
ATOM 4662 C C . PHE B 1 238 ? 10.109 3.531 -0.504 1 98.31 238 PHE B C 1
ATOM 4664 O O . PHE B 1 238 ? 9.5 4.602 -0.501 1 98.31 238 PHE B O 1
ATOM 4671 N N . PHE B 1 239 ? 10.508 2.918 0.605 1 98.44 239 PHE B N 1
ATOM 4672 C CA . PHE B 1 239 ? 10.289 3.475 1.936 1 98.44 239 PHE B CA 1
ATOM 4673 C C . PHE B 1 239 ? 10.891 4.871 2.041 1 98.44 239 PHE B C 1
ATOM 4675 O O . PHE B 1 239 ? 10.266 5.785 2.58 1 98.44 239 PHE B O 1
ATOM 4682 N N . SER B 1 240 ? 12.07 5.012 1.532 1 98.62 240 SER B N 1
ATOM 4683 C CA . SER B 1 240 ? 12.789 6.27 1.669 1 98.62 240 SER B CA 1
ATOM 4684 C C . SER B 1 240 ? 12.086 7.395 0.916 1 98.62 240 SER B C 1
ATOM 4686 O O . SER B 1 240 ? 12.086 8.539 1.368 1 98.62 240 SER B O 1
ATOM 4688 N N . ALA B 1 241 ? 11.57 7.066 -0.218 1 98 241 ALA B N 1
ATOM 4689 C CA . ALA B 1 241 ? 10.867 8.086 -0.998 1 98 241 ALA B CA 1
ATOM 4690 C C . ALA B 1 241 ? 9.664 8.617 -0.238 1 98 241 ALA B C 1
ATOM 4692 O O . ALA B 1 241 ? 9.438 9.836 -0.192 1 98 241 ALA B O 1
ATOM 4693 N N . TYR B 1 242 ? 8.938 7.77 0.382 1 97.69 242 TYR B N 1
ATOM 4694 C CA . TYR B 1 242 ? 7.785 8.203 1.163 1 97.69 242 TYR B CA 1
ATOM 4695 C C . TYR B 1 242 ? 8.227 8.906 2.438 1 97.69 242 TYR B C 1
ATOM 4697 O O . TYR B 1 242 ? 7.691 9.969 2.783 1 97.69 242 TYR B O 1
ATOM 4705 N N . GLN B 1 243 ? 9.195 8.367 3.076 1 98.38 243 GLN B N 1
ATOM 4706 C CA . GLN B 1 243 ? 9.672 8.914 4.34 1 98.38 243 GLN B CA 1
ATOM 4707 C C . GLN B 1 243 ? 10.328 10.273 4.129 1 98.38 243 GLN B C 1
ATOM 4709 O O . GLN B 1 243 ? 10.234 11.156 4.984 1 98.38 243 GLN B O 1
ATOM 4714 N N . ALA B 1 244 ? 10.984 10.445 3.01 1 98.12 244 ALA B N 1
ATOM 4715 C CA . ALA B 1 244 ? 11.617 11.719 2.701 1 98.12 244 ALA B CA 1
ATOM 4716 C C . ALA B 1 244 ? 10.594 12.852 2.656 1 98.12 244 ALA B C 1
ATOM 4718 O O . ALA B 1 244 ? 10.852 13.945 3.156 1 98.12 244 ALA B O 1
ATOM 4719 N N . GLU B 1 245 ? 9.492 12.594 2.111 1 95.94 245 GLU B N 1
ATOM 4720 C CA . GLU B 1 245 ? 8.445 13.602 2.033 1 95.94 245 GLU B CA 1
ATOM 4721 C C . GLU B 1 245 ? 7.859 13.898 3.412 1 95.94 245 GLU B C 1
ATOM 4723 O O . GLU B 1 245 ? 7.477 15.031 3.699 1 95.94 245 GLU B O 1
ATOM 4728 N N . ILE B 1 246 ? 7.801 12.891 4.238 1 96.81 246 ILE B N 1
ATOM 4729 C CA . ILE B 1 246 ? 7.324 13.07 5.605 1 96.81 246 ILE B CA 1
ATOM 4730 C C . ILE B 1 246 ? 8.305 13.953 6.379 1 96.81 246 ILE B C 1
ATOM 4732 O O . ILE B 1 246 ? 7.895 14.883 7.074 1 96.81 246 ILE B O 1
ATOM 4736 N N . VAL B 1 247 ? 9.547 13.68 6.18 1 96.75 247 VAL B N 1
ATOM 4737 C CA . VAL B 1 247 ? 10.586 14.461 6.84 1 96.75 247 VAL B CA 1
ATOM 4738 C C . VAL B 1 247 ? 10.562 15.891 6.305 1 96.75 247 VAL B C 1
ATOM 4740 O O . VAL B 1 247 ? 10.672 16.859 7.07 1 96.75 247 VAL B O 1
ATOM 4743 N N . ARG B 1 248 ? 10.469 16 5.02 1 95.38 248 ARG B N 1
ATOM 4744 C CA . ARG B 1 248 ? 10.383 17.328 4.41 1 95.38 248 ARG B CA 1
ATOM 4745 C C . ARG B 1 248 ? 9.211 18.109 4.984 1 95.38 248 ARG B C 1
ATOM 4747 O O . ARG B 1 248 ? 9.344 19.297 5.293 1 95.38 248 ARG B O 1
ATOM 4754 N N . GLY B 1 249 ? 8.102 17.469 5.09 1 93.19 249 GLY B N 1
ATOM 4755 C CA . GLY B 1 249 ? 6.965 18.109 5.73 1 93.19 249 GLY B CA 1
ATOM 4756 C C . GLY B 1 249 ? 7.25 18.547 7.156 1 93.19 249 GLY B C 1
ATOM 4757 O O . GLY B 1 249 ? 6.824 19.625 7.574 1 93.19 249 GLY B O 1
ATOM 4758 N N . GLY B 1 250 ? 7.91 17.719 7.898 1 94.38 250 GLY B N 1
ATOM 4759 C CA . GLY B 1 250 ? 8.328 18.078 9.242 1 94.38 250 GLY B CA 1
ATOM 4760 C C . GLY B 1 250 ? 9.25 19.281 9.281 1 94.38 250 GLY B C 1
ATOM 4761 O O . GLY B 1 250 ? 9.156 20.109 10.188 1 94.38 250 GLY B O 1
ATOM 4762 N N . MET B 1 251 ? 10.078 19.422 8.32 1 93.56 251 MET B N 1
ATOM 4763 C CA . MET B 1 251 ? 11.016 20.547 8.242 1 93.56 251 MET B CA 1
ATOM 4764 C C . MET B 1 251 ? 10.281 21.844 7.945 1 93.56 251 MET B C 1
ATOM 4766 O O . MET B 1 251 ? 10.672 22.906 8.43 1 93.56 251 MET B O 1
ATOM 4770 N N . GLN B 1 252 ? 9.305 21.719 7.172 1 90.19 252 GLN B N 1
ATOM 4771 C CA . GLN B 1 252 ? 8.516 22.891 6.828 1 90.19 252 GLN B CA 1
ATOM 4772 C C . GLN B 1 252 ? 7.781 23.438 8.055 1 90.19 252 GLN B C 1
ATOM 4774 O O . GLN B 1 252 ? 7.406 24.609 8.086 1 90.19 252 GLN B O 1
ATOM 4779 N N . GLY B 1 253 ? 7.629 22.562 9 1 89.06 253 GLY B N 1
ATOM 4780 C CA . GLY B 1 253 ? 6.965 22.984 10.227 1 89.06 253 GLY B CA 1
ATOM 4781 C C . GLY B 1 253 ? 7.891 23.688 11.195 1 89.06 253 GLY B C 1
ATOM 4782 O O . GLY B 1 253 ? 7.441 24.25 12.195 1 89.06 253 GLY B O 1
ATOM 4783 N N . VAL B 1 254 ? 9.164 2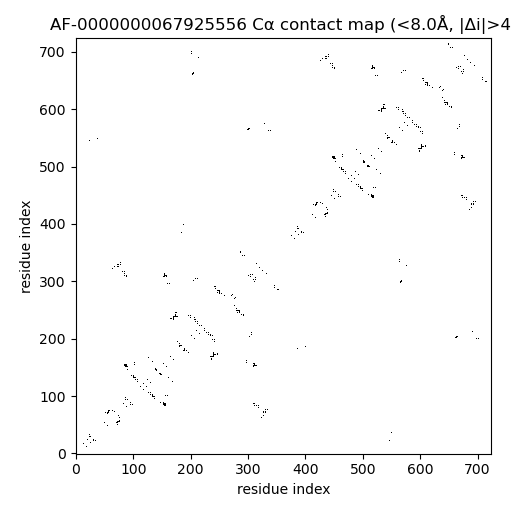3.781 10.914 1 91.44 254 VAL B N 1
ATOM 4784 C CA . VAL B 1 254 ? 10.141 24.469 11.758 1 91.44 254 VAL B CA 1
ATOM 4785 C C . VAL B 1 254 ? 10.188 25.953 11.406 1 91.44 254 VAL B C 1
ATOM 4787 O O . VAL B 1 254 ? 10.383 26.312 10.242 1 91.44 254 VAL B O 1
ATOM 4790 N N . PRO B 1 255 ? 10.023 26.797 12.375 1 91.81 255 PRO B N 1
ATOM 4791 C CA . PRO B 1 255 ? 10.078 28.219 12.094 1 91.81 255 PRO B CA 1
ATOM 4792 C C . PRO B 1 255 ? 11.398 28.656 11.461 1 91.81 255 PRO B C 1
ATOM 4794 O O . PRO B 1 255 ? 12.469 28.281 11.945 1 91.81 255 PRO B O 1
ATOM 4797 N N . ALA B 1 256 ? 11.281 29.391 10.531 1 88.5 256 ALA B N 1
ATOM 4798 C CA . ALA B 1 256 ? 12.445 29.844 9.773 1 88.5 256 ALA B CA 1
ATOM 4799 C C . ALA B 1 256 ? 13.383 30.688 10.648 1 88.5 256 ALA B C 1
ATOM 4801 O O . ALA B 1 256 ? 14.602 30.672 10.453 1 88.5 256 ALA B O 1
ATOM 4802 N N . GLY B 1 257 ? 12.812 31.359 11.562 1 88.94 257 GLY B N 1
ATOM 4803 C CA . GLY B 1 257 ? 13.578 32.219 12.453 1 88.94 257 GLY B CA 1
ATOM 4804 C C . GLY B 1 257 ? 14.656 31.469 13.219 1 88.94 257 GLY B C 1
ATOM 4805 O O . GLY B 1 257 ? 15.719 32.031 13.5 1 88.94 257 GLY B O 1
ATOM 4806 N N . GLN B 1 258 ? 14.352 30.25 13.492 1 90.38 258 GLN B N 1
ATOM 4807 C CA . GLN B 1 258 ? 15.312 29.453 14.25 1 90.38 258 GLN B CA 1
ATOM 4808 C C . GLN B 1 258 ? 16.578 29.203 13.438 1 90.38 258 GLN B C 1
ATOM 4810 O O . GLN B 1 258 ? 17.688 29.328 13.961 1 90.38 258 GLN B O 1
ATOM 4815 N N . GLU B 1 259 ? 16.406 28.812 12.234 1 88.19 259 GLU B N 1
ATOM 4816 C CA . GLU B 1 259 ? 17.562 28.562 11.383 1 88.19 259 GLU B CA 1
ATOM 4817 C C . GLU B 1 259 ? 18.297 29.875 11.078 1 88.19 259 GLU B C 1
ATOM 4819 O O . GLU B 1 259 ? 19.531 29.906 11.031 1 88.19 259 GLU B O 1
ATOM 4824 N N . GLU B 1 260 ? 17.578 30.953 10.93 1 89.75 260 GLU B N 1
ATOM 4825 C CA . GLU B 1 260 ? 18.156 32.25 10.664 1 89.75 260 GLU B CA 1
ATOM 4826 C C . GLU B 1 260 ? 18.969 32.75 11.859 1 89.75 260 GLU B C 1
ATOM 4828 O O . GLU B 1 260 ? 20.047 33.312 11.688 1 89.75 260 GLU B O 1
ATOM 4833 N N . ALA B 1 261 ? 18.406 32.594 12.938 1 92.25 261 ALA B N 1
ATOM 4834 C CA . ALA B 1 261 ? 19.109 32.969 14.156 1 92.25 261 ALA B CA 1
ATOM 4835 C C . ALA B 1 261 ? 20.406 32.219 14.32 1 92.25 261 ALA B C 1
ATOM 4837 O O . ALA B 1 261 ? 21.438 32.781 14.703 1 92.25 261 ALA B O 1
ATOM 4838 N N . ALA B 1 262 ? 20.344 30.969 14.039 1 91.06 262 ALA B N 1
ATOM 4839 C CA . ALA B 1 262 ? 21.531 30.125 14.133 1 91.06 262 ALA B CA 1
ATOM 4840 C C . ALA B 1 262 ? 22.578 30.562 13.109 1 91.06 262 ALA B C 1
ATOM 4842 O O . ALA B 1 262 ? 23.781 30.531 13.391 1 91.06 262 ALA B O 1
ATOM 4843 N N . MET B 1 263 ? 22.141 30.969 12.008 1 87.81 263 MET B N 1
ATOM 4844 C CA . MET B 1 263 ? 23.031 31.484 10.977 1 87.81 263 MET B CA 1
ATOM 4845 C C . MET B 1 263 ? 23.703 32.781 11.422 1 87.81 263 MET B C 1
ATOM 4847 O O . MET B 1 263 ? 24.891 32.969 11.18 1 87.81 263 MET B O 1
ATOM 4851 N N . ALA B 1 264 ? 22.938 33.562 12.047 1 91 264 ALA B N 1
ATOM 4852 C CA . ALA B 1 264 ? 23.453 34.812 12.562 1 91 264 ALA B CA 1
ATOM 4853 C C . ALA B 1 264 ? 24.5 34.594 13.633 1 91 264 ALA B C 1
ATOM 4855 O O . ALA B 1 264 ? 25.422 35.406 13.797 1 91 264 ALA B O 1
ATOM 4856 N N . LEU B 1 265 ? 24.438 33.5 14.305 1 93.5 265 LEU B N 1
ATOM 4857 C CA . LEU B 1 265 ? 25.375 33.188 15.375 1 93.5 265 LEU B CA 1
ATOM 4858 C C . LEU B 1 265 ? 26.625 32.5 14.805 1 93.5 265 LEU B C 1
ATOM 4860 O O . LEU B 1 265 ? 27.531 32.156 15.555 1 93.5 265 LEU B O 1
ATOM 4864 N N . GLY B 1 266 ? 26.625 32.219 13.523 1 89.75 266 GLY B N 1
ATOM 4865 C CA . GLY B 1 266 ? 27.828 31.703 12.883 1 89.75 266 GLY B CA 1
ATOM 4866 C C . GLY B 1 266 ? 27.844 30.188 12.789 1 89.75 266 GLY B C 1
ATOM 4867 O O . GLY B 1 266 ? 28.875 29.594 12.492 1 89.75 266 GLY B O 1
ATOM 4868 N N . MET B 1 267 ? 26.75 29.625 12.984 1 89.5 267 MET B N 1
ATOM 4869 C CA . MET B 1 267 ? 26.703 28.156 12.883 1 89.5 267 MET B CA 1
ATOM 4870 C C . MET B 1 267 ? 26.781 27.719 11.43 1 89.5 267 MET B C 1
ATOM 4872 O O . MET B 1 267 ? 26.188 28.344 10.547 1 89.5 267 MET B O 1
ATOM 4876 N N . SER B 1 268 ? 27.5 26.625 11.258 1 88.06 268 SER B N 1
ATOM 4877 C CA . SER B 1 268 ? 27.609 26.062 9.914 1 88.06 268 SER B CA 1
ATOM 4878 C C . SER B 1 268 ? 26.328 25.359 9.5 1 88.06 268 SER B C 1
ATOM 4880 O O . SER B 1 268 ? 25.438 25.109 10.328 1 88.06 268 SER B O 1
ATOM 4882 N N . TYR B 1 269 ? 26.188 25.062 8.219 1 83.44 269 TYR B N 1
ATOM 4883 C CA . TYR B 1 269 ? 25.016 24.422 7.676 1 83.44 269 TYR B CA 1
ATOM 4884 C C . TYR B 1 269 ? 24.734 23.094 8.383 1 83.44 269 TYR B C 1
ATOM 4886 O O . TYR B 1 269 ? 23.609 22.828 8.812 1 83.44 269 TYR B O 1
ATOM 4894 N N . TRP B 1 270 ? 25.75 22.297 8.531 1 86.5 270 TRP B N 1
ATOM 4895 C CA . TRP B 1 270 ? 25.578 20.969 9.109 1 86.5 270 TRP B CA 1
ATOM 4896 C C . TRP B 1 270 ? 25.25 21.062 10.594 1 86.5 270 TRP B C 1
ATOM 4898 O O . TRP B 1 270 ? 24.516 20.219 11.125 1 86.5 270 TRP B O 1
ATOM 4908 N N . GLN B 1 271 ? 25.781 22.109 11.18 1 88.81 271 GLN B N 1
ATOM 4909 C CA . GLN B 1 271 ? 25.438 22.328 12.578 1 88.81 271 GLN B CA 1
ATOM 4910 C C . GLN B 1 271 ? 23.969 22.734 12.727 1 88.81 271 GLN B C 1
ATOM 4912 O O . GLN B 1 271 ? 23.266 22.219 13.602 1 88.81 271 GLN B O 1
ATOM 4917 N N . ARG B 1 272 ? 23.594 23.609 11.844 1 91.31 272 ARG B N 1
ATOM 4918 C CA . ARG B 1 272 ? 22.203 24.078 11.891 1 91.31 272 ARG B CA 1
ATOM 4919 C C . ARG B 1 272 ? 21.234 22.953 11.594 1 91.31 272 ARG B C 1
ATOM 4921 O O . ARG B 1 272 ? 20.25 22.75 12.328 1 91.31 272 ARG B O 1
ATOM 4928 N N . ILE B 1 273 ? 21.547 22.156 10.625 1 89 273 ILE B N 1
ATOM 4929 C CA . ILE B 1 273 ? 20.672 21.078 10.203 1 89 273 ILE B CA 1
ATOM 4930 C C . ILE B 1 273 ? 20.672 19.969 11.266 1 89 273 ILE B C 1
ATOM 4932 O O . ILE B 1 273 ? 19.609 19.516 11.68 1 89 273 ILE B O 1
ATOM 4936 N N . GLY B 1 274 ? 21.781 19.562 11.727 1 89.81 274 GLY B N 1
ATOM 4937 C CA . GLY B 1 274 ? 21.906 18.438 12.625 1 89.81 274 GLY B CA 1
ATOM 4938 C C . GLY B 1 274 ? 21.422 18.734 14.031 1 89.81 274 GLY B C 1
ATOM 4939 O O . GLY B 1 274 ? 20.859 17.859 14.695 1 89.81 274 GLY B O 1
ATOM 4940 N N . ARG B 1 275 ? 21.562 20.047 14.461 1 89.94 275 ARG B N 1
ATOM 4941 C CA . ARG B 1 275 ? 21.312 20.344 15.867 1 89.94 275 ARG B CA 1
ATOM 4942 C C . ARG B 1 275 ? 19.984 21.078 16.031 1 89.94 275 ARG B C 1
ATOM 4944 O O . ARG B 1 275 ? 19.375 21.031 17.109 1 89.94 275 ARG B O 1
ATOM 4951 N N . ILE B 1 276 ? 19.484 21.688 15.023 1 92.25 276 ILE B N 1
ATOM 4952 C CA . ILE B 1 276 ? 18.328 22.547 15.219 1 92.25 276 ILE B CA 1
ATOM 4953 C C . ILE B 1 276 ? 17.188 22.078 14.336 1 92.25 276 ILE B C 1
ATOM 4955 O O . ILE B 1 276 ? 16.141 21.656 14.844 1 92.25 276 ILE B O 1
ATOM 4959 N N . VAL B 1 277 ? 17.406 21.969 13.078 1 92.5 277 VAL B N 1
ATOM 4960 C CA . VAL B 1 277 ? 16.312 21.766 12.133 1 92.5 277 VAL B CA 1
ATOM 4961 C C . VAL B 1 277 ? 15.867 20.312 12.156 1 92.5 277 VAL B C 1
ATOM 4963 O O . VAL B 1 277 ? 14.688 20.031 12.383 1 92.5 277 VAL B O 1
ATOM 4966 N N . LEU B 1 278 ? 16.781 19.391 12.039 1 92.5 278 LEU B N 1
ATOM 4967 C CA . LEU B 1 278 ? 16.438 17.984 11.867 1 92.5 278 LEU B CA 1
ATOM 4968 C C . LEU B 1 278 ? 15.773 17.438 13.117 1 92.5 278 LEU B C 1
ATOM 4970 O O . LEU B 1 278 ? 14.742 16.75 13.023 1 92.5 278 LEU B O 1
ATOM 4974 N N . PRO B 1 279 ? 16.312 17.734 14.289 1 91.25 279 PRO B N 1
ATOM 4975 C CA . PRO B 1 279 ? 15.648 17.219 15.484 1 91.25 279 PRO B CA 1
ATOM 4976 C C . PRO B 1 279 ? 14.211 17.719 15.625 1 91.25 279 PRO B C 1
ATOM 4978 O O . PRO B 1 279 ? 13.32 16.953 16 1 91.25 279 PRO B O 1
ATOM 4981 N N . GLN B 1 280 ? 13.977 18.922 15.305 1 93 280 GLN B N 1
ATOM 4982 C CA . GLN B 1 280 ? 12.633 19.5 15.391 1 93 280 GLN B CA 1
ATOM 4983 C C . GLN B 1 280 ? 11.734 18.938 14.297 1 93 280 GLN B C 1
ATOM 4985 O O . GLN B 1 280 ? 10.555 18.641 14.539 1 93 280 GLN B O 1
ATOM 4990 N N . ALA B 1 281 ? 12.328 18.766 13.195 1 94.25 281 ALA B N 1
ATOM 4991 C CA . ALA B 1 281 ? 11.586 18.219 12.07 1 94.25 281 ALA B CA 1
ATOM 4992 C C . ALA B 1 281 ? 11.133 16.781 12.359 1 94.25 281 ALA B C 1
ATOM 4994 O O . ALA B 1 281 ? 10.016 16.391 12.031 1 94.25 281 ALA B O 1
ATOM 4995 N N . MET B 1 282 ? 11.992 16.016 12.984 1 93.12 282 MET B N 1
ATOM 4996 C CA . MET B 1 282 ? 11.688 14.625 13.305 1 93.12 282 MET B CA 1
ATOM 4997 C C . MET B 1 282 ? 10.586 14.531 14.359 1 93.12 282 MET B C 1
ATOM 4999 O O . MET B 1 282 ? 9.742 13.641 14.305 1 93.12 282 MET B O 1
ATOM 5003 N N . ARG B 1 283 ? 10.633 15.445 15.227 1 90.5 283 ARG B N 1
ATOM 5004 C CA . ARG B 1 283 ? 9.578 15.492 16.234 1 90.5 283 ARG B CA 1
ATOM 5005 C C . ARG B 1 283 ? 8.227 15.82 15.602 1 90.5 283 ARG B C 1
ATOM 5007 O O . ARG B 1 283 ? 7.215 15.195 15.922 1 90.5 283 ARG B O 1
ATOM 5014 N N . ASN B 1 284 ? 8.281 16.797 14.711 1 92.56 284 ASN B N 1
ATOM 5015 C CA . ASN B 1 284 ? 7.066 17.172 13.992 1 92.56 284 ASN B CA 1
ATOM 5016 C C . ASN B 1 284 ? 6.547 16.031 13.133 1 92.56 284 ASN B C 1
ATOM 5018 O O . ASN B 1 284 ? 5.336 15.867 12.977 1 92.56 284 ASN B O 1
ATOM 5022 N N . ALA B 1 285 ? 7.422 15.172 12.648 1 94.81 285 ALA B N 1
ATOM 5023 C CA . ALA B 1 285 ? 7.082 14.133 11.68 1 94.81 285 ALA B CA 1
ATOM 5024 C C . ALA B 1 285 ? 6.828 12.797 12.375 1 94.81 285 ALA B C 1
ATOM 5026 O O . ALA B 1 285 ? 6.496 11.805 11.719 1 94.81 285 ALA B O 1
ATOM 5027 N N . LEU B 1 286 ? 6.902 12.758 13.656 1 93.69 286 LEU B N 1
ATOM 5028 C CA . LEU B 1 286 ? 6.945 11.5 14.406 1 93.69 286 LEU B CA 1
ATOM 5029 C C . LEU B 1 286 ? 5.68 10.688 14.172 1 93.69 286 LEU B C 1
ATOM 5031 O O . LEU B 1 286 ? 5.75 9.508 13.828 1 93.69 286 LEU B O 1
ATOM 5035 N N . PRO B 1 287 ? 4.469 11.273 14.305 1 93.25 287 PRO B N 1
ATOM 5036 C CA . PRO B 1 287 ? 3.262 10.477 14.078 1 93.25 287 PRO B CA 1
ATOM 5037 C C . PRO B 1 287 ? 3.188 9.906 12.664 1 93.25 287 PRO B C 1
ATOM 5039 O O . PRO B 1 287 ? 2.889 8.727 12.484 1 93.25 287 PRO B O 1
ATOM 5042 N N . ALA B 1 288 ? 3.498 10.758 11.703 1 94.62 288 ALA B N 1
ATOM 5043 C CA . ALA B 1 288 ? 3.479 10.32 10.312 1 94.62 288 ALA B CA 1
ATOM 5044 C C . ALA B 1 288 ? 4.539 9.25 10.062 1 94.62 288 ALA B C 1
ATOM 5046 O O . ALA B 1 288 ? 4.332 8.336 9.258 1 94.62 288 ALA B O 1
ATOM 5047 N N . THR B 1 289 ? 5.691 9.422 10.711 1 96.62 289 THR B N 1
ATOM 5048 C CA . THR B 1 289 ? 6.762 8.445 10.594 1 96.62 289 THR B CA 1
ATOM 5049 C C . THR B 1 289 ? 6.324 7.09 11.141 1 96.62 289 THR B C 1
ATOM 5051 O O . THR B 1 289 ? 6.59 6.051 10.539 1 96.62 289 THR B O 1
ATOM 5054 N N . ILE B 1 290 ? 5.652 7.074 12.258 1 95.38 290 ILE B N 1
ATOM 5055 C CA . ILE B 1 290 ? 5.141 5.84 12.844 1 95.38 290 ILE B CA 1
ATOM 5056 C C . ILE B 1 290 ? 4.18 5.164 11.875 1 95.38 290 ILE B C 1
ATOM 5058 O O . ILE B 1 290 ? 4.234 3.949 11.68 1 95.38 290 ILE B O 1
ATOM 5062 N N . ASN B 1 291 ? 3.34 5.957 11.273 1 94.56 291 ASN B N 1
ATOM 5063 C CA . ASN B 1 291 ? 2.424 5.406 10.281 1 94.56 291 ASN B CA 1
ATOM 5064 C C . ASN B 1 291 ? 3.174 4.785 9.102 1 94.56 291 ASN B C 1
ATOM 5066 O O . ASN B 1 291 ? 2.777 3.738 8.594 1 94.56 291 ASN B O 1
ATOM 5070 N N . GLN B 1 292 ? 4.199 5.422 8.688 1 97.25 292 GLN B N 1
ATOM 5071 C CA . GLN B 1 292 ? 4.996 4.887 7.59 1 97.25 292 GLN B CA 1
ATOM 5072 C C . GLN B 1 292 ? 5.637 3.555 7.969 1 97.25 292 GLN B C 1
ATOM 5074 O O . GLN B 1 292 ? 5.77 2.662 7.129 1 97.25 292 GLN B O 1
ATOM 5079 N N . PHE B 1 293 ? 6.051 3.418 9.219 1 97.19 293 PHE B N 1
ATOM 5080 C CA . PHE B 1 293 ? 6.598 2.152 9.695 1 97.19 293 PHE B CA 1
ATOM 5081 C C . PHE B 1 293 ? 5.531 1.065 9.695 1 97.19 293 PHE B C 1
ATOM 5083 O O . PHE B 1 293 ? 5.805 -0.08 9.328 1 97.19 293 PHE B O 1
ATOM 5090 N N . VAL B 1 294 ? 4.34 1.429 10.07 1 96.94 294 VAL B N 1
ATOM 5091 C CA . VAL B 1 294 ? 3.217 0.497 10.062 1 96.94 294 VAL B CA 1
ATOM 5092 C C . VAL B 1 294 ? 2.953 0.011 8.641 1 96.94 294 VAL B C 1
ATOM 5094 O O . VAL B 1 294 ? 2.812 -1.191 8.406 1 96.94 294 VAL B O 1
ATOM 5097 N N . ILE B 1 295 ? 2.977 0.915 7.711 1 96.5 295 ILE B N 1
ATOM 5098 C CA . ILE B 1 295 ? 2.754 0.587 6.309 1 96.5 295 ILE B CA 1
ATOM 5099 C C . ILE B 1 295 ? 3.855 -0.345 5.812 1 96.5 295 ILE B C 1
ATOM 5101 O O . ILE B 1 295 ? 3.578 -1.35 5.152 1 96.5 295 ILE B O 1
ATOM 5105 N N . SER B 1 296 ? 5.055 0.001 6.195 1 97.25 296 SER B N 1
ATOM 5106 C CA . SER B 1 296 ? 6.199 -0.793 5.754 1 97.25 296 SER B CA 1
ATOM 5107 C C . SER B 1 296 ? 6.109 -2.223 6.277 1 97.25 296 SER B C 1
ATOM 5109 O O . SER B 1 296 ? 6.477 -3.168 5.578 1 97.25 296 SER B O 1
ATOM 5111 N N . PHE B 1 297 ? 5.695 -2.381 7.492 1 97.19 297 PHE B N 1
ATOM 5112 C CA . PHE B 1 297 ? 5.543 -3.717 8.055 1 97.19 297 PHE B CA 1
ATOM 5113 C C . PHE B 1 297 ? 4.539 -4.531 7.25 1 97.19 297 PHE B C 1
ATOM 5115 O O . PHE B 1 297 ? 4.797 -5.691 6.914 1 97.19 297 PHE B O 1
ATOM 5122 N N . LYS B 1 298 ? 3.443 -3.977 6.934 1 96.44 298 LYS B N 1
ATOM 5123 C CA . LYS B 1 298 ? 2.406 -4.66 6.164 1 96.44 298 LYS B CA 1
ATOM 5124 C C . LYS B 1 298 ? 2.9 -5.004 4.762 1 96.44 298 LYS B C 1
ATOM 5126 O O . LYS B 1 298 ? 2.559 -6.055 4.219 1 96.44 298 LYS B O 1
ATOM 5131 N N . GLU B 1 299 ? 3.723 -4.117 4.223 1 96.62 299 GLU B N 1
ATOM 5132 C CA . GLU B 1 299 ? 4.184 -4.273 2.846 1 96.62 299 GLU B CA 1
ATOM 5133 C C . GLU B 1 299 ? 5.254 -5.355 2.74 1 96.62 299 GLU B C 1
ATOM 5135 O O . GLU B 1 299 ? 5.59 -5.797 1.64 1 96.62 299 GLU B O 1
ATOM 5140 N N . THR B 1 300 ? 5.738 -5.852 3.879 1 96.62 300 THR B N 1
ATOM 5141 C CA . THR B 1 300 ? 6.695 -6.949 3.844 1 96.62 300 THR B CA 1
ATOM 5142 C C . THR B 1 300 ? 6.059 -8.203 3.244 1 96.62 300 THR B C 1
ATOM 5144 O O . THR B 1 300 ? 6.758 -9.055 2.697 1 96.62 300 THR B O 1
ATOM 5147 N N . SER B 1 301 ? 4.785 -8.281 3.338 1 95.25 301 SER B N 1
ATOM 5148 C CA . SER B 1 301 ? 4.09 -9.461 2.838 1 95.25 301 SER B CA 1
ATOM 5149 C C . SER B 1 301 ? 4.219 -9.578 1.322 1 95.25 301 SER B C 1
ATOM 5151 O O . SER B 1 301 ? 4.074 -10.664 0.763 1 95.25 301 SER B O 1
ATOM 5153 N N . LEU B 1 302 ? 4.582 -8.555 0.64 1 95.56 302 LEU B N 1
ATOM 5154 C CA . LEU B 1 302 ? 4.609 -8.523 -0.818 1 95.56 302 LEU B CA 1
ATOM 5155 C C . LEU B 1 302 ? 5.77 -9.352 -1.358 1 95.56 302 LEU B C 1
ATOM 5157 O O . LEU B 1 302 ? 5.773 -9.734 -2.531 1 95.56 302 LEU B O 1
ATOM 5161 N N . VAL B 1 303 ? 6.715 -9.664 -0.497 1 94.75 303 VAL B N 1
ATOM 5162 C CA . VAL B 1 303 ? 7.898 -10.367 -0.981 1 94.75 303 VAL B CA 1
ATOM 5163 C C . VAL B 1 303 ? 7.539 -11.82 -1.293 1 94.75 303 VAL B C 1
ATOM 5165 O O . VAL B 1 303 ? 8.32 -12.539 -1.929 1 94.75 303 VAL B O 1
ATOM 5168 N N . VAL B 1 304 ? 6.391 -12.273 -0.919 1 91.38 304 VAL B N 1
ATOM 5169 C CA . VAL B 1 304 ? 5.922 -13.617 -1.244 1 91.38 304 VAL B CA 1
ATOM 5170 C C . VAL B 1 304 ? 5.875 -13.797 -2.76 1 91.38 304 VAL B C 1
ATOM 5172 O O . VAL B 1 304 ? 6.105 -14.891 -3.268 1 91.38 304 VAL B O 1
ATOM 5175 N N . ILE B 1 305 ? 5.723 -12.719 -3.475 1 86.5 305 ILE B N 1
ATOM 5176 C CA . ILE B 1 305 ? 5.555 -12.797 -4.922 1 86.5 305 ILE B CA 1
ATOM 5177 C C . ILE B 1 305 ? 6.875 -13.188 -5.578 1 86.5 305 ILE B C 1
ATOM 5179 O O . ILE B 1 305 ? 6.887 -13.758 -6.672 1 86.5 305 ILE B O 1
ATOM 5183 N N . VAL B 1 306 ? 7.914 -12.836 -4.898 1 89.81 306 VAL B N 1
ATOM 5184 C CA . VAL B 1 306 ? 9.211 -13.156 -5.488 1 89.81 306 VAL B CA 1
ATOM 5185 C C . VAL B 1 306 ? 9.781 -14.406 -4.832 1 89.81 306 VAL B C 1
ATOM 5187 O O . VAL B 1 306 ? 10.969 -14.695 -4.957 1 89.81 306 VAL B O 1
ATOM 5190 N N . GLY B 1 307 ? 9.016 -15.078 -4.027 1 90.25 307 GLY B N 1
ATOM 5191 C CA . GLY B 1 307 ? 9.352 -16.453 -3.65 1 90.25 307 GLY B CA 1
ATOM 5192 C C . GLY B 1 307 ? 9.945 -16.547 -2.262 1 90.25 307 GLY B C 1
ATOM 5193 O O . GLY B 1 307 ? 10.5 -17.594 -1.898 1 90.25 307 GLY B O 1
ATOM 5194 N N . PHE B 1 308 ? 9.867 -15.5 -1.474 1 93.62 308 PHE B N 1
ATOM 5195 C CA . PHE B 1 308 ? 10.406 -15.602 -0.123 1 93.62 308 PHE B CA 1
ATOM 5196 C C . PHE B 1 308 ? 9.383 -16.234 0.819 1 93.62 308 PHE B C 1
ATOM 5198 O O . PHE B 1 308 ? 8.18 -16 0.683 1 93.62 308 PHE B O 1
ATOM 5205 N N . PHE B 1 309 ? 9.977 -16.938 1.749 1 94.38 309 PHE B N 1
ATOM 5206 C CA . PHE B 1 309 ? 9.164 -17.734 2.656 1 94.38 309 PHE B CA 1
ATOM 5207 C C . PHE B 1 309 ? 8.867 -16.969 3.941 1 94.38 309 PHE B C 1
ATOM 5209 O O . PHE B 1 309 ? 9.164 -17.453 5.039 1 94.38 309 PHE B O 1
ATOM 5216 N N . GLU B 1 310 ? 8.25 -15.844 3.773 1 95.38 310 GLU B N 1
ATOM 5217 C CA . GLU B 1 310 ? 7.867 -15.039 4.926 1 95.38 310 GLU B CA 1
ATOM 5218 C C . GLU B 1 310 ? 6.562 -15.539 5.543 1 95.38 310 GLU B C 1
ATOM 5220 O O . GLU B 1 310 ? 6.117 -16.641 5.246 1 95.38 310 GLU B O 1
ATOM 5225 N N . ILE B 1 311 ? 5.98 -14.828 6.469 1 95.25 311 ILE B N 1
ATOM 5226 C CA . ILE B 1 311 ? 4.965 -15.359 7.371 1 95.25 311 ILE B CA 1
ATOM 5227 C C . ILE B 1 311 ? 3.736 -15.789 6.57 1 95.25 311 ILE B C 1
ATOM 5229 O O . ILE B 1 311 ? 3.098 -16.797 6.887 1 95.25 311 ILE B O 1
ATOM 5233 N N . LEU B 1 312 ? 3.309 -15.141 5.562 1 92.5 312 LEU B N 1
ATOM 5234 C CA . LEU B 1 312 ? 2.162 -15.539 4.754 1 92.5 312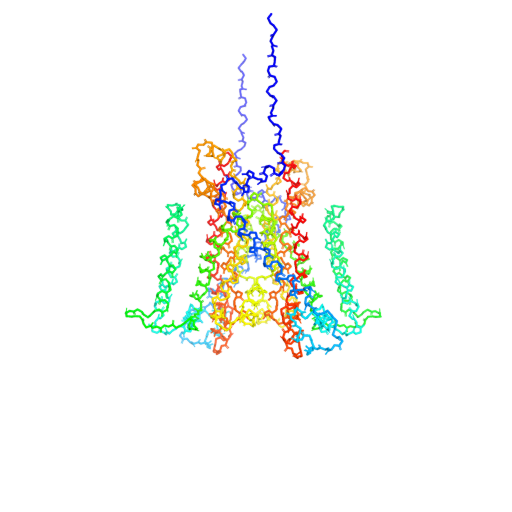 LEU B CA 1
ATOM 5235 C C . LEU B 1 312 ? 2.467 -16.812 3.975 1 92.5 312 LEU B C 1
ATOM 5237 O O . LEU B 1 312 ? 1.64 -17.734 3.926 1 92.5 312 LEU B O 1
ATOM 5241 N N . ALA B 1 313 ? 3.623 -16.891 3.387 1 92.06 313 ALA B N 1
ATOM 5242 C CA . ALA B 1 313 ? 4.031 -18.078 2.645 1 92.06 313 ALA B CA 1
ATOM 5243 C C . ALA B 1 313 ? 4.16 -19.281 3.57 1 92.06 313 ALA B C 1
ATOM 5245 O O . ALA B 1 313 ? 3.75 -20.391 3.217 1 92.06 313 ALA B O 1
ATOM 5246 N N . SER B 1 314 ? 4.754 -19.047 4.699 1 93.44 314 SER B N 1
ATOM 5247 C CA . SER B 1 314 ? 4.879 -20.125 5.672 1 93.44 314 SER B CA 1
ATOM 5248 C C . SER B 1 314 ? 3.514 -20.594 6.156 1 93.44 314 SER B C 1
ATOM 5250 O O .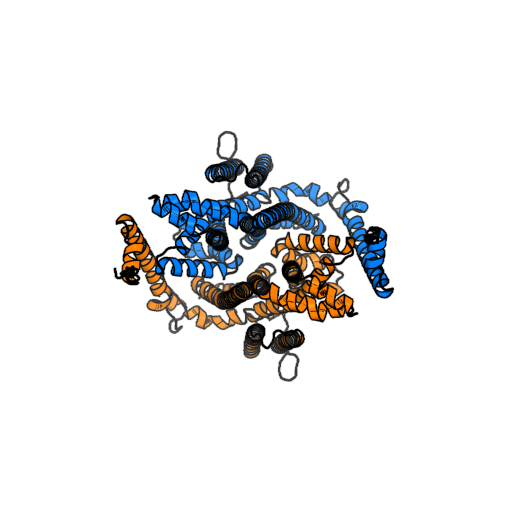 SER B 1 314 ? 3.318 -21.781 6.426 1 93.44 314 SER B O 1
ATOM 5252 N N . GLY B 1 315 ? 2.6 -19.672 6.359 1 91.56 315 GLY B N 1
ATOM 5253 C CA . GLY B 1 315 ? 1.234 -20.031 6.703 1 91.56 315 GLY B CA 1
ATOM 5254 C C . GLY B 1 315 ? 0.57 -20.906 5.652 1 91.56 315 GLY B C 1
ATOM 5255 O O . GLY B 1 315 ? -0.112 -21.875 5.984 1 91.56 315 GLY B O 1
ATOM 5256 N N . ASN B 1 316 ? 0.821 -20.562 4.41 1 87.94 316 ASN B N 1
ATOM 5257 C CA . ASN B 1 316 ? 0.291 -21.391 3.322 1 87.94 316 ASN B CA 1
ATOM 5258 C C . ASN B 1 316 ? 0.853 -22.797 3.361 1 87.94 316 ASN B C 1
ATOM 5260 O O . ASN B 1 316 ? 0.136 -23.766 3.088 1 87.94 316 ASN B O 1
ATOM 5264 N N . ALA B 1 317 ? 2.039 -22.875 3.697 1 88.88 317 ALA B N 1
ATOM 5265 C CA . ALA B 1 317 ? 2.688 -24.188 3.775 1 88.88 317 ALA B CA 1
ATOM 5266 C C . ALA B 1 317 ? 2.174 -24.984 4.973 1 88.88 317 ALA B C 1
ATOM 5268 O O . ALA B 1 317 ? 2.166 -26.219 4.953 1 88.88 317 ALA B O 1
ATOM 5269 N N . ALA B 1 318 ? 1.794 -24.312 6 1 89.56 318 ALA B N 1
ATOM 5270 C CA . ALA B 1 318 ? 1.347 -24.953 7.234 1 89.56 318 ALA B CA 1
ATOM 5271 C C . ALA B 1 318 ? 0.066 -25.75 7.012 1 89.56 318 ALA B C 1
ATOM 5273 O O . ALA B 1 318 ? -0.132 -26.797 7.621 1 89.56 318 ALA B O 1
ATOM 5274 N N . TYR B 1 319 ? -0.809 -25.312 6.129 1 84.5 319 TYR B N 1
ATOM 5275 C CA . TYR B 1 319 ? -2.031 -26.078 5.879 1 84.5 319 TYR B CA 1
ATOM 5276 C C . TYR B 1 319 ? -1.988 -26.75 4.516 1 84.5 319 TYR B C 1
ATOM 5278 O O . TYR B 1 319 ? -2.805 -27.625 4.227 1 84.5 319 TYR B O 1
ATOM 5286 N N . GLY B 1 320 ? -1.152 -26.344 3.545 1 74.88 320 GLY B N 1
ATOM 5287 C CA . GLY B 1 320 ? -1.166 -26.781 2.158 1 74.88 320 GLY B CA 1
ATOM 5288 C C . GLY B 1 320 ? -0.825 -28.25 1.994 1 74.88 320 GLY B C 1
ATOM 5289 O O . GLY B 1 320 ? -1.233 -28.875 1.018 1 74.88 320 GLY B O 1
ATOM 5290 N N . THR B 1 321 ? 0.144 -28.688 2.711 1 64.62 321 THR B N 1
ATOM 5291 C CA . THR B 1 321 ? 0.589 -30.047 2.43 1 64.62 321 THR B CA 1
ATOM 5292 C C . THR B 1 321 ? 0.094 -31.016 3.502 1 64.62 321 THR B C 1
ATOM 5294 O O . THR B 1 321 ? 0.269 -30.766 4.695 1 64.62 321 THR B O 1
ATOM 5297 N N . GLY B 1 322 ? -1.197 -31.422 3.324 1 68.69 322 GLY B N 1
ATOM 5298 C CA . GLY B 1 322 ? -1.355 -32.562 4.215 1 68.69 322 GLY B CA 1
ATOM 5299 C C . GLY B 1 322 ? -2.736 -32.656 4.832 1 68.69 322 GLY B C 1
ATOM 5300 O O . GLY B 1 322 ? -3.725 -32.25 4.219 1 68.69 322 GLY B O 1
ATOM 5301 N N . GLU B 1 323 ? -2.682 -33.062 6.113 1 82.69 323 GLU B N 1
ATOM 5302 C CA . GLU B 1 323 ? -3.83 -33.438 6.926 1 82.69 323 GLU B CA 1
ATOM 5303 C C . GLU B 1 323 ? -4.551 -32.219 7.477 1 82.69 323 GLU B C 1
ATOM 5305 O O . GLU B 1 323 ? -5.703 -32.312 7.902 1 82.69 323 GLU B O 1
ATOM 5310 N N . TRP B 1 324 ? -3.926 -30.953 7.188 1 86.81 324 TRP B N 1
ATOM 5311 C CA . TRP B 1 324 ? -4.5 -29.75 7.797 1 86.81 324 TRP B CA 1
ATOM 5312 C C . TRP B 1 324 ? -5.09 -28.828 6.734 1 86.81 324 TRP B C 1
ATOM 5314 O O . TRP B 1 324 ? -5.363 -27.656 7.004 1 86.81 324 TRP B O 1
ATOM 5324 N N . ARG B 1 325 ? -5.297 -29.281 5.59 1 83 325 ARG B N 1
ATOM 5325 C CA . ARG B 1 325 ? -5.754 -28.469 4.473 1 83 325 ARG B CA 1
ATOM 5326 C C . ARG B 1 325 ? -7.094 -27.797 4.789 1 83 325 ARG B C 1
ATOM 5328 O O . ARG B 1 325 ? -7.367 -26.688 4.34 1 83 325 ARG B O 1
ATOM 5335 N N . PHE B 1 326 ? -7.863 -28.484 5.629 1 83.31 326 PHE B N 1
ATOM 5336 C CA . PHE B 1 326 ? -9.203 -28 5.934 1 83.31 326 PHE B CA 1
ATOM 5337 C C . PHE B 1 326 ? -9.148 -26.828 6.906 1 83.31 326 PHE B C 1
ATOM 5339 O O . PHE B 1 326 ? -10.109 -26.062 7.016 1 83.31 326 PHE B O 1
ATOM 5346 N N . ALA B 1 327 ? -8.055 -26.656 7.566 1 88.06 327 ALA B N 1
ATOM 5347 C CA . ALA B 1 327 ? -7.969 -25.688 8.648 1 88.06 327 ALA B CA 1
ATOM 5348 C C . ALA B 1 327 ? -7.273 -24.406 8.18 1 88.06 327 ALA B C 1
ATOM 5350 O O . ALA B 1 327 ? -6.457 -23.828 8.898 1 88.06 327 ALA B O 1
ATOM 5351 N N . TYR B 1 328 ? -7.512 -24 6.957 1 85.81 328 TYR B N 1
ATOM 5352 C CA . TYR B 1 328 ? -6.891 -22.812 6.371 1 85.81 328 TYR B CA 1
ATOM 5353 C C . TYR B 1 328 ? -7.391 -21.547 7.047 1 85.81 328 TYR B C 1
ATOM 5355 O O . TYR B 1 328 ? -6.637 -20.578 7.223 1 85.81 328 TYR B O 1
ATOM 5363 N N . VAL B 1 329 ? -8.617 -21.5 7.488 1 86.25 329 VAL B N 1
ATOM 5364 C CA . VAL B 1 329 ? -9.195 -20.312 8.109 1 86.25 329 VAL B CA 1
ATOM 5365 C C . VAL B 1 329 ? -8.484 -20.031 9.438 1 86.25 329 VAL B C 1
ATOM 5367 O O . VAL B 1 329 ? -8.164 -18.875 9.734 1 86.25 329 VAL B O 1
ATOM 5370 N N . GLU B 1 330 ? -8.234 -21.016 10.141 1 90.38 330 GLU B N 1
ATOM 5371 C CA . GLU B 1 330 ? -7.578 -20.875 11.438 1 90.38 330 GLU B CA 1
ATOM 5372 C C . GLU B 1 330 ? -6.16 -20.344 11.281 1 90.38 330 GLU B C 1
ATOM 5374 O O . GLU B 1 330 ? -5.723 -19.484 12.055 1 90.38 330 GLU B O 1
ATOM 5379 N N . VAL B 1 331 ? -5.488 -20.828 10.281 1 90.88 331 VAL B N 1
ATOM 5380 C CA . VAL B 1 331 ? -4.113 -20.391 10.062 1 90.88 331 VAL B CA 1
ATOM 5381 C C . VAL B 1 331 ? -4.086 -18.922 9.672 1 90.88 331 VAL B C 1
ATOM 5383 O O . VAL B 1 331 ? -3.299 -18.141 10.211 1 90.88 331 VAL B O 1
ATOM 5386 N N . TYR B 1 332 ? -4.977 -18.531 8.797 1 89.75 332 TYR B N 1
ATOM 5387 C CA . TYR B 1 332 ? -5.016 -17.141 8.359 1 89.75 332 TYR B CA 1
ATOM 5388 C C . TYR B 1 332 ? -5.473 -16.234 9.492 1 89.75 332 TYR B C 1
ATOM 5390 O O . TYR B 1 332 ? -5.02 -15.086 9.602 1 89.75 332 TYR B O 1
ATOM 5398 N N . ALA B 1 333 ? -6.352 -16.75 10.305 1 90.56 333 ALA B N 1
ATOM 5399 C CA . ALA B 1 333 ? -6.77 -15.984 11.469 1 90.56 333 ALA B CA 1
ATOM 5400 C C . ALA B 1 333 ? -5.605 -15.766 12.43 1 90.56 333 ALA B C 1
ATOM 5402 O O . ALA B 1 333 ? -5.469 -14.688 13.008 1 90.56 333 ALA B O 1
ATOM 5403 N N . PHE B 1 334 ? -4.809 -16.797 12.555 1 93.25 334 PHE B N 1
ATOM 5404 C CA . PHE B 1 334 ? -3.641 -16.703 13.422 1 93.25 334 PHE B CA 1
ATOM 5405 C C . PHE B 1 334 ? -2.65 -15.672 12.883 1 93.25 334 PHE B C 1
ATOM 5407 O O . PHE B 1 334 ? -2.16 -14.828 13.641 1 93.25 334 PHE B O 1
ATOM 5414 N N . ILE B 1 335 ? -2.373 -15.688 11.625 1 94.5 335 ILE B N 1
ATOM 5415 C CA . ILE B 1 335 ? -1.469 -14.734 10.977 1 94.5 335 ILE B CA 1
ATOM 5416 C C . ILE B 1 335 ? -2.047 -13.328 11.07 1 94.5 335 ILE B C 1
ATOM 5418 O O . ILE B 1 335 ? -1.325 -12.375 11.367 1 94.5 335 ILE B O 1
ATOM 5422 N N . ALA B 1 336 ? -3.346 -13.211 10.82 1 93.88 336 ALA B N 1
ATOM 5423 C CA . ALA B 1 336 ? -4.031 -11.93 10.93 1 93.88 336 ALA B CA 1
ATOM 5424 C C . ALA B 1 336 ? -3.889 -11.352 12.336 1 93.88 336 ALA B C 1
ATOM 5426 O O . ALA B 1 336 ? -3.725 -10.141 12.5 1 93.88 336 ALA B O 1
ATOM 5427 N N . PHE B 1 337 ? -3.971 -12.18 13.25 1 95 337 PHE B N 1
ATOM 5428 C CA . PHE B 1 337 ? -3.85 -11.75 14.641 1 95 337 PHE B CA 1
ATOM 5429 C C . PHE B 1 337 ? -2.457 -11.195 14.914 1 95 337 PHE B C 1
ATOM 5431 O O . PHE B 1 337 ? -2.309 -10.195 15.617 1 95 337 PHE B O 1
ATOM 5438 N N . ILE B 1 338 ? -1.494 -11.82 14.383 1 95.31 338 ILE B N 1
ATOM 5439 C CA . ILE B 1 338 ? -0.121 -11.359 14.547 1 95.31 338 ILE B CA 1
ATOM 5440 C C . ILE B 1 338 ? 0.036 -9.969 13.922 1 95.31 338 ILE B C 1
ATOM 5442 O O . ILE B 1 338 ? 0.562 -9.055 14.555 1 95.31 338 ILE B O 1
ATOM 5446 N N . TYR B 1 33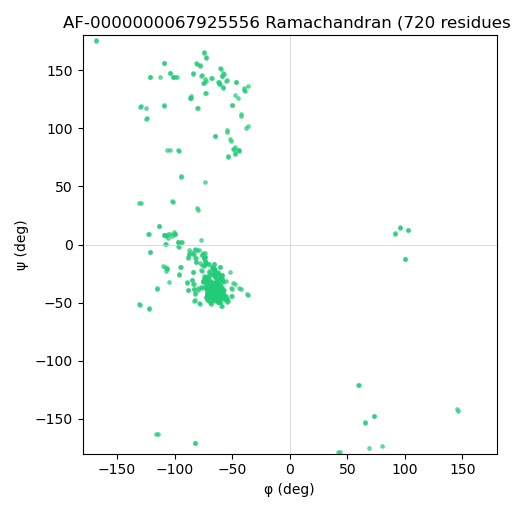9 ? -0.419 -9.828 12.703 1 96.31 339 TYR B N 1
ATOM 5447 C CA . TYR B 1 339 ? -0.366 -8.523 12.055 1 96.31 339 TYR B CA 1
ATOM 5448 C C . TYR B 1 339 ? -1.14 -7.484 12.852 1 96.31 339 TYR B C 1
ATOM 5450 O O . TYR B 1 339 ? -0.684 -6.348 13.008 1 96.31 339 TYR B O 1
ATOM 5458 N N . PHE B 1 340 ? -2.281 -7.863 13.336 1 95.25 340 PHE B N 1
ATOM 5459 C CA . PHE B 1 340 ? -3.148 -6.949 14.07 1 95.25 340 PHE B CA 1
ATOM 5460 C C . PHE B 1 340 ? -2.447 -6.422 15.32 1 95.25 340 PHE B C 1
ATOM 5462 O O . PHE B 1 340 ? -2.502 -5.223 15.609 1 95.25 340 PHE B O 1
ATOM 5469 N N . ILE B 1 341 ? -1.837 -7.25 16 1 95 341 ILE B N 1
ATOM 5470 C CA . ILE B 1 341 ? -1.166 -6.855 17.234 1 95 341 ILE B CA 1
ATOM 5471 C C . ILE B 1 341 ? -0.091 -5.812 16.922 1 95 341 ILE B C 1
ATOM 5473 O O . ILE B 1 341 ? -0.035 -4.762 17.562 1 95 341 ILE B O 1
ATOM 5477 N N . PHE B 1 342 ? 0.678 -6.082 15.945 1 93.88 342 PHE B N 1
ATOM 5478 C CA . PHE B 1 342 ? 1.774 -5.184 15.602 1 93.88 342 PHE B CA 1
ATOM 5479 C C . PHE B 1 342 ? 1.242 -3.865 15.055 1 93.88 342 PHE B C 1
ATOM 5481 O O . PHE B 1 342 ? 1.615 -2.791 15.531 1 93.88 342 PHE B O 1
ATOM 5488 N N . VAL B 1 343 ? 0.386 -3.977 14.117 1 94.44 343 VAL B N 1
ATOM 5489 C CA . VAL B 1 343 ? -0.109 -2.803 13.406 1 94.44 343 VAL B CA 1
ATOM 5490 C C . VAL B 1 343 ? -0.988 -1.968 14.328 1 94.44 343 VAL B C 1
ATOM 5492 O O . VAL B 1 343 ? -0.843 -0.745 14.398 1 94.44 343 VAL B O 1
ATOM 5495 N N . PHE B 1 344 ? -1.827 -2.621 15.07 1 92.88 344 PHE B N 1
ATOM 5496 C CA . PHE B 1 344 ? -2.74 -1.923 15.969 1 92.88 344 PHE B CA 1
ATOM 5497 C C . PHE B 1 344 ? -1.972 -1.212 17.078 1 92.88 344 PHE B C 1
ATOM 5499 O O . PHE B 1 344 ? -2.25 -0.051 17.375 1 92.88 344 PHE B O 1
ATOM 5506 N N . SER B 1 345 ? -1.034 -1.859 17.625 1 94.19 345 SER B N 1
ATOM 5507 C CA . SER B 1 345 ? -0.247 -1.275 18.703 1 94.19 345 SER B CA 1
ATOM 5508 C C . SER B 1 345 ? 0.51 -0.039 18.234 1 94.19 345 SER B C 1
ATOM 5510 O O . SER B 1 345 ? 0.467 1.009 18.875 1 94.19 345 SER B O 1
ATOM 5512 N N . LEU B 1 346 ? 1.104 -0.136 17.141 1 93.06 346 LEU B N 1
ATOM 5513 C CA . LEU B 1 346 ? 1.883 0.985 16.625 1 93.06 346 LEU B CA 1
ATOM 5514 C C . LEU B 1 346 ? 0.97 2.111 16.156 1 93.06 346 LEU B C 1
ATOM 5516 O O . LEU B 1 346 ? 1.273 3.289 16.344 1 93.06 346 LEU B O 1
ATOM 5520 N N . SER B 1 347 ? -0.104 1.725 15.562 1 92.06 347 SER B N 1
ATOM 5521 C CA . SER B 1 347 ? -1.053 2.73 15.094 1 92.06 347 SER B CA 1
ATOM 5522 C C . SER B 1 347 ? -1.658 3.506 16.266 1 92.06 347 SER B C 1
ATOM 5524 O O . SER B 1 347 ? -1.836 4.723 16.172 1 92.06 347 SER B O 1
ATOM 5526 N N . ARG B 1 348 ? -1.963 2.814 17.312 1 91.12 348 ARG B N 1
ATOM 5527 C CA . ARG B 1 348 ? -2.494 3.473 18.5 1 91.12 348 ARG B CA 1
ATOM 5528 C C . ARG B 1 348 ? -1.457 4.402 19.109 1 91.12 348 ARG B C 1
ATOM 5530 O O . ARG B 1 348 ? -1.795 5.488 19.594 1 91.12 348 ARG B O 1
ATOM 5537 N N . TYR B 1 349 ? -0.299 3.961 19.078 1 92.44 349 TYR B N 1
ATOM 5538 C CA . TYR B 1 349 ? 0.783 4.797 19.594 1 92.44 349 TYR B CA 1
ATOM 5539 C C . TYR B 1 349 ? 0.947 6.051 18.734 1 92.44 349 TYR B C 1
ATOM 5541 O O . TYR B 1 349 ? 1.101 7.156 19.266 1 92.44 349 TYR B O 1
ATOM 5549 N N . GLY B 1 350 ? 0.947 5.883 17.469 1 91.44 350 GLY B N 1
ATOM 5550 C CA . GLY B 1 350 ? 1.016 7.027 16.578 1 91.44 350 GLY B CA 1
ATOM 5551 C C . GLY B 1 350 ? -0.117 8.016 16.781 1 91.44 350 GLY B C 1
ATOM 5552 O O . GLY B 1 350 ? 0.108 9.227 16.828 1 91.44 350 GLY B O 1
ATOM 5553 N N . ALA B 1 351 ? -1.26 7.52 16.969 1 87.88 351 ALA B N 1
ATOM 5554 C CA . ALA B 1 351 ? -2.432 8.359 17.203 1 87.88 351 ALA B CA 1
ATOM 5555 C C . ALA B 1 351 ? -2.318 9.109 18.531 1 87.88 351 ALA B C 1
ATOM 5557 O O . ALA B 1 351 ? -2.695 10.281 18.625 1 87.88 351 ALA B O 1
ATOM 5558 N N . TYR B 1 352 ? -1.882 8.391 19.438 1 90.38 352 TYR B N 1
ATOM 5559 C CA . TYR B 1 352 ? -1.667 8.992 20.75 1 90.38 352 TYR B CA 1
ATOM 5560 C C . TYR B 1 352 ? -0.696 10.164 20.672 1 90.38 352 TYR B C 1
ATOM 5562 O O . TYR B 1 352 ? -0.958 11.234 21.219 1 90.38 352 TYR B O 1
ATOM 5570 N N . LEU B 1 353 ? 0.31 9.984 19.969 1 88.88 353 LEU B N 1
ATOM 5571 C CA . LEU B 1 353 ? 1.306 11.039 19.812 1 88.88 353 LEU B CA 1
ATOM 5572 C C . LEU B 1 353 ? 0.737 12.211 19.016 1 88.88 353 LEU B C 1
ATOM 5574 O O . LEU B 1 353 ? 1.03 13.367 19.312 1 88.88 353 LEU B O 1
ATOM 5578 N N . GLU B 1 354 ? 0.019 11.867 18.062 1 87.12 354 GLU B N 1
ATOM 5579 C CA . GLU B 1 354 ? -0.608 12.898 17.234 1 87.12 354 GLU B CA 1
ATOM 5580 C C . GLU B 1 354 ? -1.524 13.789 18.078 1 87.12 354 GLU B C 1
ATOM 5582 O O . GLU B 1 354 ? -1.502 15.008 17.938 1 87.12 354 GLU B O 1
ATOM 5587 N N . ARG B 1 355 ? -2.26 13.305 18.969 1 85 355 ARG B N 1
ATOM 5588 C CA . ARG B 1 355 ? -3.17 14.047 19.844 1 85 355 ARG B CA 1
ATOM 5589 C C . ARG B 1 355 ? -2.398 14.898 20.844 1 85 355 ARG B C 1
ATOM 5591 O O . ARG B 1 355 ? -2.758 16.047 21.078 1 85 355 ARG B O 1
ATOM 5598 N N . ARG B 1 356 ? -1.457 14.344 21.297 1 84.06 356 ARG B N 1
ATOM 5599 C CA . ARG B 1 356 ? -0.653 15.047 22.297 1 84.06 356 ARG B CA 1
ATOM 5600 C C . ARG B 1 356 ? 0.058 16.25 21.672 1 84.06 356 ARG B C 1
ATOM 5602 O O . ARG B 1 356 ? 0.185 17.297 22.312 1 84.06 356 ARG B O 1
ATOM 5609 N N . MET B 1 357 ? 0.495 16.047 20.531 1 82.62 357 MET B N 1
ATOM 5610 C CA . MET B 1 357 ? 1.224 17.109 19.844 1 82.62 357 MET B CA 1
ATOM 5611 C C . MET B 1 357 ? 0.269 18.188 19.328 1 82.62 357 MET B C 1
ATOM 5613 O O . MET B 1 357 ? 0.647 19.359 19.219 1 82.62 357 MET B O 1
ATOM 5617 N N . ALA B 1 358 ? -0.902 17.859 18.969 1 73.94 358 ALA B N 1
ATOM 5618 C CA . ALA B 1 358 ? -1.91 18.812 18.531 1 73.94 358 ALA B CA 1
ATOM 5619 C C . ALA B 1 358 ? -2.338 19.719 19.688 1 73.94 358 ALA B C 1
ATOM 5621 O O . ALA B 1 358 ? -2.588 20.906 19.484 1 73.94 358 ALA B O 1
ATOM 5622 N N . VAL B 1 359 ? -2.406 19.219 20.891 1 64.75 359 VAL B N 1
ATOM 5623 C CA . VAL B 1 359 ? -2.795 19.984 22.078 1 64.75 359 VAL B CA 1
ATOM 5624 C C . VAL B 1 359 ? -1.68 20.953 22.453 1 64.75 359 VAL B C 1
ATOM 5626 O O . VAL B 1 359 ? -1.947 22.078 22.891 1 64.75 359 VAL B O 1
ATOM 5629 N N . GLY B 1 360 ? -0.521 20.562 22.156 1 55.84 360 GLY B N 1
ATOM 5630 C CA . GLY B 1 360 ? 0.577 21.453 22.484 1 55.84 360 GLY B CA 1
ATOM 5631 C C . GLY B 1 360 ? 0.655 22.656 21.562 1 55.84 360 GLY B C 1
ATOM 5632 O O . GLY B 1 360 ? 1.208 23.688 21.938 1 55.84 360 GLY B O 1
ATOM 5633 N N . GLU B 1 361 ? 0.216 22.562 20.375 1 53.97 361 GLU B N 1
ATOM 5634 C CA . GLU B 1 361 ? 0.241 23.703 19.453 1 53.97 361 GLU B CA 1
ATOM 5635 C C . GLU B 1 361 ? -0.938 24.641 19.688 1 53.97 361 GLU B C 1
ATOM 5637 O O . GLU B 1 361 ? -0.933 25.781 19.234 1 53.97 361 GLU B O 1
ATOM 5642 N N . ARG B 1 362 ? -1.964 24.297 20.453 1 46.03 362 ARG B N 1
ATOM 5643 C CA . ARG B 1 362 ? -3.033 25.203 20.859 1 46.03 362 ARG B CA 1
ATOM 5644 C C . ARG B 1 362 ? -2.672 25.953 22.141 1 46.03 362 ARG B C 1
ATOM 5646 O O . ARG B 1 362 ? -2.004 25.391 23.016 1 46.03 362 ARG B O 1
#

Secondary structure (DSSP, 8-state):
---------------HHHHHHHHHSSSHHHHHHHHHHHHHHHHHHHHHHIIIIIT-B-S-SSHHHHHHTSSS-BTHHHHHHHHHHHHTTS-GGGHHHHHHHHHHHHHHHHHHHSGGG-SHHHHHHHHHHHHHHHHHHHH--BTTB----GGG--HHHHHHHHHHHHHHHHHHHHHHHHHHHT-SSHHHHHHHHHHHHHHHTS-HHHHHHIIIIIHHHHS-GGG---HHHHHHHHHHHHHHHHHHHHHHHHHHTS-HHHHHHHHHTT--HHHHIIIIIHHHHHHHHHHHHHHHHHHHHHHGGGGGGGT--BHHHHHHHHHHSSTTGGGHHHHHHHHHHHHHHHHHHHHHHHHHHHHHHHHHH-/---------------HHHHHHHHHSSSHHHHHHHHHHHHHHHHHHHHHHIIIIIT-B---TTHHHHHHTSSS-BTHHHHHHHHHHHHTTS-GGGHHHHHHHHHHHHHHHHHHHSGGG-SHHHHHHHHHHHHHHHHHHHH--BTTB----GGG--HHHHHHHHHHHHHHHHHHHHHHHHHHHT-SSHHHHHHHHHHHHHHHTS-HHHHHHIIIIIHHHHS-GGG---HHHHHHHHHHHHHHHHHHHHHHHHHHTS-HHHHHHHHHTT--HHHHIIIIIHHHHHHHHHHHHHHHHHHHHHHGGGGGGGT--BHHHHHHHHHHSSTTGGGHHHHHHHHHHHHHHHHHHHHHHHHHHHHHHHHHH-